Protein AF-0000000080645629 (afdb_homodimer)

Organism: NCBI:txid888439

pLDDT: mean 95.26, std 5.37, range [43.0, 98.81]

Foldseek 3Di:
DAKEWEWEQELFWIWTWIADLVVRDTDTDDIDTAPQVVADVSRLVVNVVRSVVRVVVHPHQAYFYEYAAQAPQVQRAHCGHDSSRPHRHGDRNQVSVCVVPVHRYTYAYLQQLLVLLCCCPNPNVPWQWEWEWEAEQFIWIWIHGRSDTDLDPRNDPTNLQADAFPVFAQPADPVRDGRGLRLQQHFVNLQNSCVVPPDPVDDGDDTSVVLLVVVVVPPPSSVVSLLVSLLRLLLSVQVVCQVPVTLAYEYHYDNVVSDDSSPVSSLVSNCVRHDDVNNPRYYHYIDCPPSRSRSSSVNVGVVVVVVVVVVVD/DAKEWEWEQELFWIWTWIADLVVRDTDTDDIDTQPQVVADVSRLVVNLVRSVVRVVVHPHQAYFYEYAAQAPQVQRAHCGHDSSRPHRHGDRNQCSVCVVPVHRYTYAYLQQLLVLLCCCPNPNVPWQWEWEWEAEQFIWIWIHGRSDTDLDPRNDPTNLQADAFPVFAQPADPVRDGRGLRLQQHFVNLQNSCVVPPDPVDDGDDTSVVLLVVVVVPPPSSVVSLLVSLLRLLLSVQVVCQVRVTLAYEYHYDNVVSDDSSPVSSLVSNCVRHDDVSNPRYYHYIDCPPSRSRSSSVNVGVVVVVVVVVVVD

Sequence (626 aa):
MTRVAAIDIGGTKIGAGLICTESGDITQIADLSTPARDGSGAVCAAAAQQLRKILEIGQAEAIGISTAGIVDTDSGAITSATDLIKNWTGTDLKNYFQNEYALPTFLLNDVHAHALGEANWGVGKNYRTILSVAVGTGMGGAFIQDGHLLQGAHFASGHIGHIVHPLADGLECSCGGFSHIETVASGSGQVSFYNKELPPALSPVSSGKEISTRAAQGEEYAQEILEETAHALGQVLGGLCNCFDPHAIILSGSVTRSGSKWLAQVKTGYSECVLPPMRNTPLLKGKLGSAAPLLGASCWAASKLEENYEQGNMTRVAAIDIGGTKIGAGLICTESGDITQIADLSTPARDGSGAVCAAAAQQLRKILEIGQAEAIGISTAGIVDTDSGAITSATDLIKNWTGTDLKNYFQNEYALPTFLLNDVHAHALGEANWGVGKNYRTILSVAVGTGMGGAFIQDGHLLQGAHFASGHIGHIVHPLADGLECSCGGFSHIETVASGSGQVSFYNKELPPALSPVSSGKEISTRAAQGEEYAQEILEETAHALGQVLGGLCNCFDPHAIILSGSVTRSGSKWLAQVKTGYSECVLPPMRNTPLLKGKLGSAAPLLGASCWAASKLEENYEQGN

Radius of gyration: 25.72 Å; Cα contacts (8 Å, |Δi|>4): 1574; chains: 2; bounding box: 70×73×52 Å

Solvent-accessible surface area (backbone atoms only — not comparable to full-atom values): 29969 Å² total; per-residue (Å²): 135,58,30,23,37,14,31,2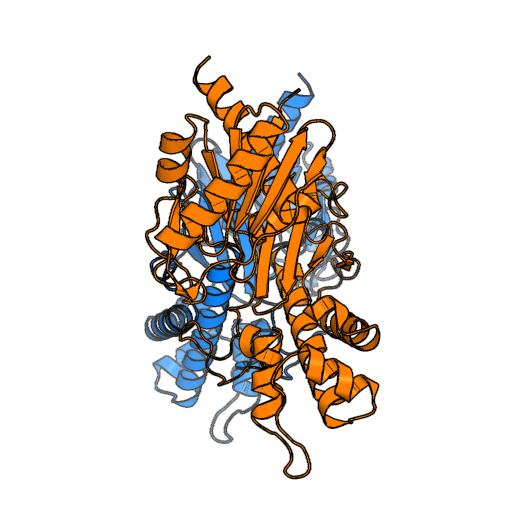7,44,45,58,59,37,32,39,35,28,38,30,35,71,84,79,66,48,69,53,69,58,82,67,40,76,33,45,19,87,70,18,42,68,48,36,51,51,54,50,49,52,48,48,50,56,40,54,70,73,43,81,55,71,29,32,6,31,8,24,72,40,36,33,39,63,85,76,25,26,24,73,38,49,64,75,62,30,28,70,37,47,67,38,50,53,27,60,54,49,24,70,73,66,72,36,60,52,39,49,37,24,32,55,49,10,27,36,46,12,27,34,68,75,33,76,34,50,88,46,54,27,34,38,27,36,37,28,24,70,49,35,37,22,25,44,32,51,72,81,37,76,54,45,41,66,72,36,47,26,11,35,59,22,42,26,54,25,51,94,19,56,84,39,72,32,96,86,73,31,55,10,20,36,26,43,32,50,8,27,52,10,36,30,51,49,52,49,70,74,52,55,87,94,58,77,79,63,92,37,44,65,51,39,43,50,39,26,74,72,62,37,64,68,40,40,48,49,45,40,52,26,24,21,50,47,12,29,50,51,10,15,49,39,25,33,51,18,39,48,30,33,34,43,32,51,65,54,72,70,56,44,70,67,32,51,52,24,20,52,50,23,19,61,53,39,29,49,78,89,56,60,78,49,46,80,40,66,59,72,49,67,86,50,13,23,30,48,10,11,28,52,53,30,53,53,50,52,53,50,53,51,59,70,73,96,134,57,28,24,39,14,31,28,43,45,58,60,38,32,41,34,27,38,30,34,72,83,79,66,48,70,53,68,56,82,66,39,76,35,44,19,88,72,18,42,67,47,35,50,52,52,51,49,52,48,49,50,56,40,53,70,74,41,82,56,71,29,32,6,30,7,24,72,41,35,33,39,62,85,76,24,26,25,72,38,50,64,77,63,31,27,70,36,47,66,38,51,53,26,59,53,49,26,71,72,67,72,35,60,50,39,50,35,24,33,55,48,9,27,37,46,12,28,36,68,75,34,76,34,49,88,45,54,26,35,39,26,37,37,28,23,70,48,37,37,22,26,43,31,51,72,84,38,75,53,44,40,67,71,37,48,27,12,35,60,22,42,26,53,25,52,93,20,58,82,38,71,31,97,87,73,33,55,10,20,36,27,44,34,52,7,27,53,9,36,29,50,50,52,50,69,75,53,55,86,94,57,78,80,64,90,36,44,66,51,39,44,50,40,26,73,72,62,37,61,68,39,41,48,48,46,39,52,26,25,22,51,45,10,29,50,52,11,14,49,38,24,32,53,18,39,50,29,34,34,43,33,50,66,55,72,68,57,44,70,68,31,51,51,25,21,51,50,22,19,62,52,38,28,48,77,90,56,60,78,46,47,80,41,66,60,72,50,68,87,51,12,22,32,47,10,11,28,52,51,29,51,54,52,53,52,51,52,51,59,68,74,96

Structure (mmCIF, N/CA/C/O backbone):
data_AF-0000000080645629-model_v1
#
loop_
_entity.id
_entity.type
_entity.pdbx_description
1 polymer 'ROK family protein (Putative glucokinase)'
#
loop_
_atom_site.group_PDB
_atom_site.id
_atom_site.type_symbol
_atom_site.label_atom_id
_atom_site.label_alt_id
_atom_site.label_comp_id
_atom_site.label_asym_id
_atom_site.label_entity_id
_atom_site.label_seq_id
_atom_site.pdbx_PDB_ins_code
_atom_site.Cartn_x
_atom_site.Cartn_y
_atom_site.Cartn_z
_atom_site.occupancy
_atom_site.B_iso_or_equiv
_atom_site.auth_seq_id
_atom_site.auth_comp_id
_atom_site.auth_asym_id
_atom_site.auth_atom_id
_atom_site.pdbx_PDB_model_num
ATOM 1 N N . MET A 1 1 ? 27.812 -16.062 -18.609 1 73.94 1 MET A N 1
ATOM 2 C CA . MET A 1 1 ? 26.359 -16.25 -18.719 1 73.94 1 MET A CA 1
ATOM 3 C C . MET A 1 1 ? 25.828 -17.109 -17.578 1 73.94 1 MET A C 1
ATOM 5 O O . MET A 1 1 ? 26.25 -18.25 -17.406 1 73.94 1 MET A O 1
ATOM 9 N N . THR A 1 2 ? 25 -16.453 -16.719 1 91 2 THR A N 1
ATOM 10 C CA . THR A 1 2 ? 24.5 -17.188 -15.562 1 91 2 THR A CA 1
ATOM 11 C C . THR A 1 2 ? 23.219 -17.938 -15.914 1 91 2 THR A C 1
ATOM 13 O O . THR A 1 2 ? 22.297 -17.375 -16.516 1 91 2 THR A O 1
ATOM 16 N N . ARG A 1 3 ? 23.281 -19.328 -15.727 1 97.19 3 ARG A N 1
ATOM 17 C CA . ARG A 1 3 ? 22.094 -20.172 -15.922 1 97.19 3 ARG A CA 1
ATOM 18 C C . ARG A 1 3 ? 21.516 -20.609 -14.586 1 97.19 3 ARG A C 1
ATOM 20 O O . ARG A 1 3 ? 22.266 -20.938 -13.656 1 97.19 3 ARG A O 1
ATOM 27 N N . VAL A 1 4 ? 20.188 -20.547 -14.523 1 98.44 4 VAL A N 1
ATOM 28 C CA . VAL A 1 4 ? 19.484 -20.922 -13.305 1 98.44 4 VAL A CA 1
ATOM 29 C C . VAL A 1 4 ? 18.453 -22.016 -13.625 1 98.44 4 VAL A C 1
ATOM 31 O O . VAL A 1 4 ? 17.719 -21.922 -14.617 1 98.44 4 VAL A O 1
ATOM 34 N N . ALA A 1 5 ? 18.531 -23.125 -12.875 1 98.62 5 ALA A N 1
ATOM 35 C CA . ALA A 1 5 ? 17.438 -24.094 -12.914 1 98.62 5 ALA A CA 1
ATOM 36 C C . ALA A 1 5 ? 16.266 -23.609 -12.055 1 98.62 5 ALA A C 1
ATOM 38 O O . ALA A 1 5 ? 16.375 -23.516 -10.836 1 98.62 5 ALA A O 1
ATOM 39 N N . ALA A 1 6 ? 15.164 -23.281 -12.719 1 98.69 6 ALA A N 1
ATOM 40 C CA . ALA A 1 6 ? 14.016 -22.719 -12.016 1 98.69 6 ALA A CA 1
ATOM 41 C C . ALA A 1 6 ? 12.875 -23.719 -11.906 1 98.69 6 ALA A C 1
ATOM 43 O O . ALA A 1 6 ? 12.617 -24.484 -12.844 1 98.69 6 ALA A O 1
ATOM 44 N N . ILE A 1 7 ? 12.219 -23.734 -10.805 1 98.5 7 ILE A N 1
ATOM 45 C CA . ILE A 1 7 ? 11.039 -24.562 -10.578 1 98.5 7 ILE A CA 1
ATOM 46 C C . ILE A 1 7 ? 9.922 -23.719 -9.969 1 98.5 7 ILE A C 1
ATOM 48 O O . ILE A 1 7 ? 10.18 -22.844 -9.141 1 98.5 7 ILE A O 1
ATOM 52 N N . ASP A 1 8 ? 8.734 -23.891 -10.414 1 98.31 8 ASP A N 1
ATOM 53 C CA . ASP A 1 8 ? 7.52 -23.281 -9.875 1 98.31 8 ASP A CA 1
ATOM 54 C C . ASP A 1 8 ? 6.605 -24.344 -9.258 1 98.31 8 ASP A C 1
ATOM 56 O O . ASP A 1 8 ? 5.977 -25.125 -9.969 1 98.31 8 ASP A O 1
ATOM 60 N N . ILE A 1 9 ? 6.504 -24.312 -7.969 1 97.56 9 ILE A N 1
ATOM 61 C CA . ILE A 1 9 ? 5.734 -25.312 -7.234 1 97.56 9 ILE A CA 1
ATOM 62 C C . ILE A 1 9 ? 4.375 -24.734 -6.844 1 97.56 9 ILE A C 1
ATOM 64 O O . ILE A 1 9 ? 4.246 -24.094 -5.801 1 97.56 9 ILE A O 1
ATOM 68 N N . GLY A 1 10 ? 3.396 -25 -7.641 1 93.12 10 GLY A N 1
ATOM 69 C CA . GLY A 1 10 ? 2.027 -24.609 -7.34 1 93.12 10 GLY A CA 1
ATOM 70 C C . GLY A 1 10 ? 1.221 -25.734 -6.703 1 93.12 10 GLY A C 1
ATOM 71 O O . GLY A 1 10 ? 1.691 -26.859 -6.602 1 93.12 10 GLY A O 1
ATOM 72 N N . GLY A 1 11 ? 0.076 -25.391 -6.293 1 88.81 11 GLY A N 1
ATOM 73 C CA . GLY A 1 11 ? -0.804 -26.391 -5.699 1 88.81 11 GLY A CA 1
ATOM 74 C C . GLY A 1 11 ? -1.306 -27.406 -6.695 1 88.81 11 GLY A C 1
ATOM 75 O O . GLY A 1 11 ? -1.698 -28.516 -6.316 1 88.81 11 GLY A O 1
ATOM 76 N N . THR A 1 12 ? -1.284 -27.141 -7.965 1 86.56 12 THR A N 1
ATOM 77 C CA . THR A 1 12 ? -1.873 -28 -8.992 1 86.56 12 THR A CA 1
ATOM 78 C C . THR A 1 12 ? -0.796 -28.547 -9.922 1 86.56 12 THR A C 1
ATOM 80 O O . THR A 1 12 ? -0.846 -29.719 -10.32 1 86.56 12 THR A O 1
ATOM 83 N N . LYS A 1 13 ? 0.196 -27.766 -10.266 1 92.94 13 LYS A N 1
ATOM 84 C CA . LYS A 1 13 ? 1.235 -28.172 -11.203 1 92.94 13 LYS A CA 1
ATOM 85 C C . LYS A 1 13 ? 2.613 -27.719 -10.734 1 92.94 13 LYS A C 1
ATOM 87 O O . LYS A 1 13 ? 2.727 -26.766 -9.953 1 92.94 13 LYS A O 1
ATOM 92 N N . ILE A 1 14 ? 3.535 -28.359 -11.172 1 97.5 14 ILE A N 1
ATOM 93 C CA . ILE A 1 14 ? 4.938 -28.031 -10.969 1 97.5 14 ILE A CA 1
ATOM 94 C C . ILE A 1 14 ? 5.613 -27.781 -12.32 1 97.5 14 ILE A C 1
ATOM 96 O O . ILE A 1 14 ? 5.699 -28.688 -13.148 1 97.5 14 ILE A O 1
ATOM 100 N N . GLY A 1 15 ? 5.973 -26.531 -12.547 1 97.56 15 GLY A N 1
ATOM 101 C CA . GLY A 1 15 ? 6.711 -26.156 -13.75 1 97.56 15 GLY A CA 1
ATOM 102 C C . GLY A 1 15 ? 8.203 -26.062 -13.523 1 97.56 15 GLY A C 1
ATOM 103 O O . GLY A 1 15 ? 8.656 -25.844 -12.391 1 97.56 15 GLY A O 1
ATOM 104 N N . ALA A 1 16 ? 8.969 -26.234 -14.617 1 98.5 16 ALA A N 1
ATOM 105 C CA . ALA A 1 16 ? 10.422 -26.141 -14.508 1 98.5 16 ALA A CA 1
ATOM 106 C C . ALA A 1 16 ? 11.047 -25.672 -15.82 1 98.5 16 ALA A C 1
ATOM 108 O O . ALA A 1 16 ? 10.477 -25.875 -16.891 1 98.5 16 ALA A O 1
ATOM 109 N N . GLY A 1 17 ? 12.164 -25.047 -15.695 1 98.31 17 GLY A N 1
ATOM 110 C CA . GLY A 1 17 ? 12.898 -24.594 -16.859 1 98.31 17 GLY A CA 1
ATOM 111 C C . GLY A 1 17 ? 14.328 -24.188 -16.547 1 98.31 17 GLY A C 1
ATOM 112 O O . GLY A 1 17 ? 14.672 -23.984 -15.375 1 98.31 17 GLY A O 1
ATOM 113 N N . LEU A 1 18 ? 15.172 -24.266 -17.578 1 98.44 18 LEU A N 1
ATOM 114 C CA . LEU A 1 18 ? 16.516 -23.719 -17.531 1 98.44 18 LEU A CA 1
ATOM 115 C C . LEU A 1 18 ? 16.562 -22.312 -18.125 1 98.44 18 LEU A C 1
ATOM 117 O O . LEU A 1 18 ? 16.141 -22.109 -19.266 1 98.44 18 LEU A O 1
ATOM 121 N N . ILE A 1 19 ? 17.016 -21.359 -17.328 1 98.25 19 ILE A N 1
ATOM 122 C CA . ILE A 1 19 ? 16.906 -19.969 -17.734 1 98.25 19 ILE A CA 1
ATOM 123 C C . ILE A 1 19 ? 18.297 -19.344 -17.859 1 98.25 19 ILE A C 1
ATOM 125 O O . ILE A 1 19 ? 19.125 -19.484 -16.953 1 98.25 19 ILE A O 1
ATOM 129 N N . CYS A 1 20 ? 18.531 -18.641 -18.969 1 97.06 20 CYS A N 1
ATOM 130 C CA . CYS A 1 20 ? 19.672 -17.75 -19.078 1 97.06 20 CYS A CA 1
ATOM 131 C C . CYS A 1 20 ? 19.344 -16.375 -18.531 1 97.06 20 CYS A C 1
ATOM 133 O O . CYS A 1 20 ? 18.547 -15.641 -19.125 1 97.06 20 CYS A O 1
ATOM 135 N N . THR A 1 21 ? 19.984 -15.969 -17.469 1 94.31 21 THR A N 1
ATOM 136 C CA . THR A 1 21 ? 19.562 -14.781 -16.734 1 94.31 21 THR A CA 1
ATOM 137 C C . THR A 1 21 ? 19.938 -13.508 -17.5 1 94.31 21 THR A C 1
ATOM 139 O O . THR A 1 21 ? 19.391 -12.438 -17.219 1 94.31 21 THR A O 1
ATOM 142 N N . GLU A 1 22 ? 20.797 -13.547 -18.438 1 93.12 22 GLU A N 1
ATOM 143 C CA . GLU A 1 22 ? 21.203 -12.375 -19.219 1 93.12 22 GLU A CA 1
ATOM 144 C C . GLU A 1 22 ? 20.203 -12.078 -20.328 1 93.12 22 GLU A C 1
ATOM 146 O O . GLU A 1 22 ? 19.922 -10.914 -20.609 1 93.12 22 GLU A O 1
ATOM 151 N N . SER A 1 23 ? 19.688 -13.148 -20.922 1 94.75 23 SER A N 1
ATOM 152 C CA . SER A 1 23 ? 18.828 -12.953 -22.078 1 94.75 23 SER A CA 1
ATOM 153 C C . SER A 1 23 ? 17.359 -13.18 -21.719 1 94.75 23 SER A C 1
ATOM 155 O O . SER A 1 23 ? 16.469 -12.75 -22.438 1 94.75 23 SER A O 1
ATOM 157 N N . GLY A 1 24 ? 17.125 -13.938 -20.656 1 94.62 24 GLY A N 1
ATOM 158 C CA . GLY A 1 24 ? 15.758 -14.305 -20.281 1 94.62 24 GLY A CA 1
ATOM 159 C C . GLY A 1 24 ? 15.234 -15.5 -21.047 1 94.62 24 GLY A C 1
ATOM 160 O O . GLY A 1 24 ? 14.062 -15.852 -20.938 1 94.62 24 GLY A O 1
ATOM 161 N N . ASP A 1 25 ? 16.156 -16.141 -21.844 1 96.25 25 ASP A N 1
ATOM 162 C CA . ASP A 1 25 ? 15.758 -17.344 -22.578 1 96.25 25 ASP A CA 1
ATOM 163 C C . ASP A 1 25 ? 15.438 -18.5 -21.625 1 96.25 25 ASP A C 1
ATOM 165 O O . ASP A 1 25 ? 16.156 -18.719 -20.641 1 96.25 25 ASP A O 1
ATOM 169 N N . ILE A 1 26 ? 14.32 -19.203 -21.938 1 97 26 ILE A N 1
ATOM 170 C CA . ILE A 1 26 ? 13.859 -20.297 -21.078 1 97 26 ILE A CA 1
ATOM 171 C C . ILE A 1 26 ? 13.711 -21.578 -21.906 1 97 26 ILE A C 1
ATOM 173 O O . ILE A 1 26 ? 13.133 -21.547 -23 1 97 26 ILE A O 1
ATOM 177 N N . THR A 1 27 ? 14.359 -22.656 -21.469 1 97.06 27 THR A N 1
ATOM 178 C CA . THR A 1 27 ? 14.055 -24.016 -21.922 1 97.06 27 THR A CA 1
ATOM 179 C C . THR A 1 27 ? 13.172 -24.734 -20.906 1 97.06 27 THR A C 1
ATOM 181 O O . THR A 1 27 ? 13.641 -25.141 -19.844 1 97.06 27 THR A O 1
ATOM 184 N N . GLN A 1 28 ? 11.867 -24.844 -21.266 1 95.94 28 GLN A N 1
ATOM 185 C CA . GLN A 1 28 ? 10.891 -25.422 -20.344 1 95.94 28 GLN A CA 1
ATOM 186 C C . GLN A 1 28 ? 10.641 -26.891 -20.656 1 95.94 28 GLN A C 1
ATOM 188 O O . GLN A 1 28 ? 10.812 -27.328 -21.797 1 95.94 28 GLN A O 1
ATOM 193 N N . ILE A 1 29 ? 10.273 -27.609 -19.641 1 95.56 29 ILE A N 1
ATOM 194 C CA . ILE A 1 29 ? 9.82 -29 -19.812 1 95.56 29 ILE A CA 1
ATOM 195 C C . ILE A 1 29 ? 8.352 -29.109 -19.438 1 95.56 29 ILE A C 1
ATOM 197 O O . ILE A 1 29 ? 7.754 -28.141 -18.938 1 95.56 29 ILE A O 1
ATOM 201 N N . ALA A 1 30 ? 7.75 -30.203 -19.703 1 95.19 30 ALA A N 1
ATOM 202 C CA . ALA A 1 30 ? 6.332 -30.422 -19.438 1 95.19 30 ALA A CA 1
ATOM 203 C C . ALA A 1 30 ? 6.043 -30.328 -17.938 1 95.19 30 ALA A C 1
ATOM 205 O O . ALA A 1 30 ? 6.832 -30.812 -17.109 1 95.19 30 ALA A O 1
ATOM 206 N N . ASP A 1 31 ? 4.93 -29.734 -17.641 1 96.06 31 ASP A N 1
ATOM 207 C CA . ASP A 1 31 ? 4.512 -29.609 -16.25 1 96.06 31 ASP A CA 1
ATOM 208 C C . ASP A 1 31 ? 4.188 -30.969 -15.648 1 96.06 31 ASP A C 1
ATOM 210 O O . ASP A 1 31 ? 3.775 -31.891 -16.359 1 96.06 31 ASP A O 1
ATOM 214 N N . LEU A 1 32 ? 4.41 -31.094 -14.438 1 97 32 LEU A N 1
ATOM 215 C CA . LEU A 1 32 ? 3.988 -32.25 -13.648 1 97 32 LEU A CA 1
ATOM 216 C C . LEU A 1 32 ? 2.828 -31.875 -12.734 1 97 32 LEU A C 1
ATOM 218 O O . LEU A 1 32 ? 2.797 -30.781 -12.172 1 97 32 LEU A O 1
ATOM 222 N N . SER A 1 33 ? 1.89 -32.812 -12.562 1 95.94 33 SER A N 1
ATOM 223 C CA . SER A 1 33 ? 0.829 -32.562 -11.586 1 95.94 33 SER A CA 1
ATOM 224 C C . SER A 1 33 ? 1.377 -32.562 -10.164 1 95.94 33 SER A C 1
ATOM 226 O O . SER A 1 33 ? 2.174 -33.438 -9.797 1 95.94 33 SER A O 1
ATOM 228 N N . THR A 1 34 ? 1.001 -31.594 -9.383 1 96.12 34 THR A N 1
ATOM 229 C CA . THR A 1 34 ? 1.452 -31.531 -7.996 1 96.12 34 THR A CA 1
ATOM 230 C C . THR A 1 34 ? 0.761 -32.594 -7.148 1 96.12 34 THR A C 1
ATOM 232 O O . THR A 1 34 ? -0.468 -32.625 -7.059 1 96.12 34 THR A O 1
ATOM 235 N N . PRO A 1 35 ? 1.491 -33.469 -6.559 1 97.19 35 PRO A N 1
ATOM 236 C CA . PRO A 1 35 ? 0.864 -34.375 -5.613 1 97.19 35 PRO A CA 1
ATOM 237 C C . PRO A 1 35 ? 0.543 -33.75 -4.27 1 97.19 35 PRO A C 1
ATOM 239 O O . PRO A 1 35 ? 1.004 -34.219 -3.227 1 97.19 35 PRO A O 1
ATOM 242 N N . ALA A 1 36 ? -0.307 -32.75 -4.258 1 94.44 36 ALA A N 1
ATOM 243 C CA . ALA A 1 36 ? -0.573 -31.875 -3.129 1 94.44 36 ALA A CA 1
ATOM 244 C C . ALA A 1 36 ? -1.181 -32.656 -1.96 1 94.44 36 ALA A C 1
ATOM 246 O O . ALA A 1 36 ? -0.868 -32.375 -0.799 1 94.44 36 ALA A O 1
ATOM 247 N N . ARG A 1 37 ? -1.977 -33.625 -2.195 1 95.19 37 ARG A N 1
ATOM 248 C CA . ARG A 1 37 ? -2.693 -34.344 -1.163 1 95.19 37 ARG A CA 1
ATOM 249 C C . ARG A 1 37 ? -1.771 -35.344 -0.452 1 95.19 37 ARG A C 1
ATOM 251 O O . ARG A 1 37 ? -2.066 -35.781 0.658 1 95.19 37 ARG A O 1
ATOM 258 N N . ASP A 1 38 ? -0.713 -35.656 -1.156 1 96.5 38 ASP A N 1
ATOM 259 C CA . ASP A 1 38 ? 0.217 -36.656 -0.6 1 96.5 38 ASP A CA 1
ATOM 260 C C . ASP A 1 38 ? 1.202 -35.969 0.36 1 96.5 38 ASP A C 1
ATOM 262 O O . ASP A 1 38 ? 1.973 -36.656 1.038 1 96.5 38 ASP A O 1
ATOM 266 N N . GLY A 1 39 ? 1.208 -34.656 0.382 1 95.38 39 GLY A N 1
ATOM 267 C CA . GLY A 1 39 ? 1.972 -33.969 1.39 1 95.38 39 GLY A CA 1
ATOM 268 C C . GLY A 1 39 ? 3.275 -33.375 0.861 1 95.38 39 GLY A C 1
ATOM 269 O O . GLY A 1 39 ? 3.621 -33.594 -0.304 1 95.38 39 GLY A O 1
ATOM 270 N N . SER A 1 40 ? 4 -32.656 1.778 1 96.38 40 SER A N 1
ATOM 271 C CA . SER A 1 40 ? 5.188 -31.906 1.411 1 96.38 40 SER A CA 1
ATOM 272 C C . SER A 1 40 ? 6.285 -32.812 0.869 1 96.38 40 SER A C 1
ATOM 274 O O . SER A 1 40 ? 6.988 -32.438 -0.074 1 96.38 40 SER A O 1
ATOM 276 N N . GLY A 1 41 ? 6.445 -33.969 1.469 1 96.88 41 GLY A N 1
ATOM 277 C CA . GLY A 1 41 ? 7.465 -34.875 0.995 1 96.88 41 GLY A CA 1
ATOM 278 C C . GLY A 1 41 ? 7.277 -35.281 -0.455 1 96.88 41 GLY A C 1
ATOM 279 O O . GLY A 1 41 ? 8.234 -35.281 -1.235 1 96.88 41 GLY A O 1
ATOM 280 N N . ALA A 1 42 ? 6.047 -35.625 -0.794 1 98.06 42 ALA A N 1
ATOM 281 C CA . ALA A 1 42 ? 5.723 -36.031 -2.158 1 98.06 42 ALA A CA 1
ATOM 282 C C . ALA A 1 42 ? 5.918 -34.875 -3.139 1 98.06 42 ALA A C 1
ATOM 284 O O . ALA A 1 42 ? 6.383 -35.094 -4.262 1 98.06 42 ALA A O 1
ATOM 285 N N . VAL A 1 43 ? 5.535 -33.75 -2.736 1 98 43 VAL A N 1
ATOM 286 C CA . VAL A 1 43 ? 5.668 -32.562 -3.588 1 98 43 VAL A CA 1
ATOM 287 C C . VAL A 1 43 ? 7.145 -32.25 -3.822 1 98 43 VAL A C 1
ATOM 289 O O . VAL A 1 43 ? 7.555 -31.969 -4.949 1 98 43 VAL A O 1
ATOM 292 N N . CYS A 1 44 ? 7.977 -32.375 -2.773 1 97.75 44 CYS A N 1
ATOM 293 C CA . CYS A 1 44 ? 9.414 -32.125 -2.898 1 97.75 44 CYS A CA 1
ATOM 294 C C . CYS A 1 44 ? 10.039 -33.156 -3.85 1 97.75 44 CYS A C 1
ATOM 296 O O . CYS A 1 44 ? 10.875 -32.781 -4.676 1 97.75 44 CYS A O 1
ATOM 298 N N . ALA A 1 45 ? 9.609 -34.375 -3.691 1 97.88 45 ALA A N 1
ATOM 299 C CA . ALA A 1 45 ? 10.141 -35.406 -4.555 1 97.88 45 ALA A CA 1
ATOM 300 C C . ALA A 1 45 ? 9.789 -35.156 -6.016 1 97.88 45 ALA A C 1
ATOM 302 O O . ALA A 1 45 ? 10.625 -35.344 -6.906 1 97.88 45 ALA A O 1
ATOM 303 N N . ALA A 1 46 ? 8.578 -34.75 -6.246 1 98.12 46 ALA A N 1
ATOM 304 C CA . ALA A 1 46 ? 8.133 -34.438 -7.602 1 98.12 46 ALA A CA 1
ATOM 305 C C . ALA A 1 46 ? 8.93 -33.25 -8.172 1 98.12 46 ALA A C 1
ATOM 307 O O . ALA A 1 46 ? 9.336 -33.281 -9.336 1 98.12 46 ALA A O 1
ATOM 308 N N . ALA A 1 47 ? 9.102 -32.25 -7.395 1 98.19 47 ALA A N 1
ATOM 309 C CA . ALA A 1 47 ? 9.883 -31.109 -7.805 1 98.19 47 ALA A CA 1
ATOM 310 C C . ALA A 1 47 ? 11.328 -31.5 -8.109 1 98.19 47 ALA A C 1
ATOM 312 O O . ALA A 1 47 ? 11.922 -31 -9.07 1 98.19 47 ALA A O 1
ATOM 313 N N . ALA A 1 48 ? 11.891 -32.344 -7.293 1 97.56 48 ALA A N 1
ATOM 314 C CA . ALA A 1 48 ? 13.258 -32.812 -7.5 1 97.56 48 ALA A CA 1
ATOM 315 C C . ALA A 1 48 ? 13.375 -33.562 -8.828 1 97.56 48 ALA A C 1
ATOM 317 O O . ALA A 1 48 ? 14.398 -33.469 -9.516 1 97.56 48 ALA A O 1
ATOM 318 N N . GLN A 1 49 ? 12.359 -34.312 -9.094 1 97.12 49 GLN A N 1
ATOM 319 C CA . GLN A 1 49 ? 12.336 -35 -10.375 1 97.12 49 GLN A CA 1
ATOM 320 C C . GLN A 1 49 ? 12.383 -34.031 -11.547 1 97.12 49 GLN A C 1
ATOM 322 O O . GLN A 1 49 ? 13.117 -34.25 -12.508 1 97.12 49 GLN A O 1
ATOM 327 N N . GLN A 1 50 ? 11.609 -33 -11.484 1 97.88 50 GLN A N 1
ATOM 328 C CA . GLN A 1 50 ? 11.594 -31.984 -12.523 1 97.88 50 GLN A CA 1
ATOM 329 C C . GLN A 1 50 ? 12.953 -31.297 -12.648 1 97.88 50 GLN A C 1
ATOM 331 O O . GLN A 1 50 ? 13.422 -31.031 -13.758 1 97.88 50 GLN A O 1
ATOM 336 N N . LEU A 1 51 ? 13.508 -31.031 -11.523 1 97.62 51 LEU A N 1
ATOM 337 C CA . LEU A 1 51 ? 14.812 -30.375 -11.508 1 97.62 51 LEU A CA 1
ATOM 338 C C . LEU A 1 51 ? 15.875 -31.266 -12.125 1 97.62 51 LEU A C 1
ATOM 340 O O . LEU A 1 51 ? 16.766 -30.781 -12.828 1 97.62 51 LEU A O 1
ATOM 344 N N . ARG A 1 52 ? 15.805 -32.562 -11.859 1 97.44 52 ARG A N 1
ATOM 345 C CA . ARG A 1 52 ? 16.734 -33.5 -12.445 1 97.44 52 ARG A CA 1
ATOM 346 C C . ARG A 1 52 ? 16.703 -33.438 -13.969 1 97.44 52 ARG A C 1
ATOM 348 O O . ARG A 1 52 ? 17.75 -33.438 -14.625 1 97.44 52 ARG A O 1
ATOM 355 N N . LYS A 1 53 ? 15.5 -33.406 -14.492 1 97.81 53 LYS A N 1
ATOM 356 C CA . LYS A 1 53 ? 15.328 -33.344 -15.945 1 97.81 53 LYS A CA 1
ATOM 357 C C . LYS A 1 53 ? 15.961 -32.062 -16.5 1 97.81 53 LYS A C 1
ATOM 359 O O . LYS A 1 53 ? 16.578 -32.094 -17.578 1 97.81 53 LYS A O 1
ATOM 364 N N . ILE A 1 54 ? 15.805 -30.969 -15.805 1 97.88 54 ILE A N 1
ATOM 365 C CA . ILE A 1 54 ? 16.344 -29.703 -16.234 1 97.88 54 ILE A CA 1
ATOM 366 C C . ILE A 1 54 ? 17.875 -29.766 -16.234 1 97.88 54 ILE A C 1
ATOM 368 O O . ILE A 1 54 ? 18.531 -29.266 -17.156 1 97.88 54 ILE A O 1
ATOM 372 N N . LEU A 1 55 ? 18.391 -30.375 -15.18 1 96.94 55 LEU A N 1
ATOM 373 C CA . LEU A 1 55 ? 19.844 -30.406 -15.008 1 96.94 55 LEU A CA 1
ATOM 374 C C . LEU A 1 55 ? 20.469 -31.406 -15.984 1 96.94 55 LEU A C 1
ATOM 376 O O . LEU A 1 55 ? 21.688 -31.375 -16.203 1 96.94 55 LEU A O 1
ATOM 380 N N . GLU A 1 56 ? 19.656 -32.25 -16.531 1 96.81 56 GLU A N 1
ATOM 381 C CA . GLU A 1 56 ? 20.125 -33.125 -17.625 1 96.81 56 GLU A CA 1
ATOM 382 C C . GLU A 1 56 ? 20.234 -32.344 -18.922 1 96.81 56 GLU A C 1
ATOM 384 O O . GLU A 1 56 ? 21.047 -32.688 -19.797 1 96.81 56 GLU A O 1
ATOM 389 N N . ILE A 1 57 ? 19.453 -31.344 -19.047 1 95.75 57 ILE A N 1
ATOM 390 C CA . ILE A 1 57 ? 19.438 -30.516 -20.234 1 95.75 57 ILE A CA 1
ATOM 391 C C . ILE A 1 57 ? 20.672 -29.609 -20.25 1 95.75 57 ILE A C 1
ATOM 393 O O . ILE A 1 57 ? 21.25 -29.359 -21.312 1 95.75 57 ILE A O 1
ATOM 397 N N . GLY A 1 58 ? 21.031 -29.094 -19.109 1 95.31 58 GLY A N 1
ATOM 398 C CA . GLY A 1 58 ? 22.188 -28.219 -19.031 1 95.31 58 GLY A CA 1
ATOM 399 C C . GLY A 1 58 ? 22.609 -27.938 -17.594 1 95.31 58 GLY A C 1
ATOM 400 O O . GLY A 1 58 ? 21.859 -28.219 -16.656 1 95.31 58 GLY A O 1
ATOM 401 N N . GLN A 1 59 ? 23.781 -27.328 -17.516 1 95.5 59 GLN A N 1
ATOM 402 C CA . GLN A 1 59 ? 24.328 -26.953 -16.203 1 95.5 59 GLN A CA 1
ATOM 403 C C . GLN A 1 59 ? 23.703 -25.672 -15.688 1 95.5 59 GLN A C 1
ATOM 405 O O . GLN A 1 59 ? 23.344 -24.797 -16.469 1 95.5 59 GLN A O 1
ATOM 410 N N . ALA A 1 60 ? 23.547 -25.562 -14.43 1 97.75 60 ALA A N 1
ATOM 411 C CA . ALA A 1 60 ? 23.047 -24.375 -13.758 1 97.75 60 ALA A CA 1
ATOM 412 C C . ALA A 1 60 ? 23.953 -23.953 -12.609 1 97.75 60 ALA A C 1
ATOM 414 O O . ALA A 1 60 ? 24.594 -24.797 -11.984 1 97.75 60 ALA A O 1
ATOM 415 N N . GLU A 1 61 ? 23.969 -22.672 -12.352 1 97.31 61 GLU A N 1
ATOM 416 C CA . GLU A 1 61 ? 24.797 -22.156 -11.266 1 97.31 61 GLU A CA 1
ATOM 417 C C . GLU A 1 61 ? 24 -22.062 -9.969 1 97.31 61 GLU A C 1
ATOM 419 O O . GLU A 1 61 ? 24.578 -21.969 -8.883 1 97.31 61 GLU A O 1
ATOM 424 N N . ALA A 1 62 ? 22.719 -22.094 -10.094 1 98.06 62 ALA A N 1
ATOM 425 C CA . ALA A 1 62 ? 21.844 -22 -8.938 1 98.06 62 ALA A CA 1
ATOM 426 C C . ALA A 1 62 ? 20.453 -22.578 -9.242 1 98.06 62 ALA A C 1
ATOM 428 O O . ALA A 1 62 ? 20.141 -22.844 -10.406 1 98.06 62 ALA A O 1
ATOM 429 N N . ILE A 1 63 ? 19.734 -22.812 -8.195 1 98.38 63 ILE A N 1
ATOM 430 C CA . ILE A 1 63 ? 18.344 -23.203 -8.281 1 98.38 63 ILE A CA 1
ATOM 431 C C . ILE A 1 63 ? 17.453 -22.062 -7.781 1 98.38 63 ILE A C 1
ATOM 433 O O . ILE A 1 63 ? 17.719 -21.484 -6.727 1 98.38 63 ILE A O 1
ATOM 437 N N . GLY A 1 64 ? 16.531 -21.641 -8.586 1 98.5 64 GLY A N 1
ATOM 438 C CA . GLY A 1 64 ? 15.492 -20.703 -8.18 1 98.5 64 GLY A CA 1
ATOM 439 C C . GLY A 1 64 ? 14.125 -21.359 -8.031 1 98.5 64 GLY A C 1
ATOM 440 O O . GLY A 1 64 ? 13.625 -21.969 -8.977 1 98.5 64 GLY A O 1
ATOM 441 N N . ILE A 1 65 ? 13.516 -21.203 -6.887 1 98.62 65 ILE A N 1
ATOM 442 C CA . ILE A 1 65 ? 12.25 -21.875 -6.625 1 98.62 65 ILE A CA 1
ATOM 443 C C . ILE A 1 65 ? 11.156 -20.828 -6.379 1 98.62 65 ILE A C 1
ATOM 445 O O . ILE A 1 65 ? 11.312 -19.953 -5.531 1 98.62 65 ILE A O 1
ATOM 449 N N . SER A 1 66 ? 10.141 -20.828 -7.141 1 98.44 66 SER A N 1
ATOM 450 C CA . SER A 1 66 ? 8.859 -20.188 -6.891 1 98.44 66 SER A CA 1
ATOM 451 C C . SER A 1 66 ? 7.863 -21.141 -6.25 1 98.44 66 SER A C 1
ATOM 453 O O . SER A 1 66 ? 7.695 -22.266 -6.715 1 98.44 66 SER A O 1
ATOM 455 N N . THR A 1 67 ? 7.211 -20.719 -5.207 1 97.75 67 THR A N 1
ATOM 456 C CA . THR A 1 67 ? 6.355 -21.703 -4.547 1 97.75 67 THR A CA 1
ATOM 457 C C . THR A 1 67 ? 5.195 -21 -3.832 1 97.75 67 THR A C 1
ATOM 459 O O . THR A 1 67 ? 5.293 -19.828 -3.477 1 97.75 67 THR A O 1
ATOM 462 N N . ALA A 1 68 ? 4.129 -21.766 -3.59 1 93.5 68 ALA A N 1
ATOM 463 C CA . ALA A 1 68 ? 2.998 -21.312 -2.775 1 93.5 68 ALA A CA 1
ATOM 464 C C . ALA A 1 68 ? 3.406 -21.156 -1.314 1 93.5 68 ALA A C 1
ATOM 466 O O . ALA A 1 68 ? 4.301 -21.859 -0.833 1 93.5 68 ALA A O 1
ATOM 467 N N . GLY A 1 69 ? 2.762 -20.172 -0.668 1 93.5 69 GLY A N 1
ATOM 468 C CA . GLY A 1 69 ? 3.008 -19.938 0.746 1 93.5 69 GLY A CA 1
ATOM 469 C C . GLY A 1 69 ? 3.908 -18.75 1.009 1 93.5 69 GLY A C 1
ATOM 470 O O . GLY A 1 69 ? 4.473 -18.172 0.077 1 93.5 69 GLY A O 1
ATOM 471 N N . ILE A 1 70 ? 3.992 -18.344 2.254 1 95.81 70 ILE A N 1
ATOM 472 C CA . ILE A 1 70 ? 4.941 -17.312 2.67 1 95.81 70 ILE A CA 1
ATOM 473 C C . ILE A 1 70 ? 6.324 -17.938 2.857 1 95.81 70 ILE A C 1
ATOM 475 O O . ILE A 1 70 ? 6.477 -18.922 3.58 1 95.81 70 ILE A O 1
ATOM 479 N N . VAL A 1 71 ? 7.312 -17.375 2.178 1 97.56 71 VAL A N 1
ATOM 480 C CA . VAL A 1 71 ? 8.664 -17.922 2.158 1 97.56 71 VAL A CA 1
ATOM 481 C C . VAL A 1 71 ? 9.594 -17.031 2.967 1 97.56 71 VAL A C 1
ATOM 483 O O . VAL A 1 71 ? 9.703 -15.828 2.693 1 97.56 71 VAL A O 1
ATOM 486 N N . ASP A 1 72 ? 10.18 -17.562 3.99 1 97.56 72 ASP A N 1
ATOM 487 C CA . ASP A 1 72 ? 11.336 -16.891 4.586 1 97.56 72 ASP A CA 1
ATOM 488 C C . ASP A 1 72 ? 12.555 -17 3.68 1 97.56 72 ASP A C 1
ATOM 490 O O . ASP A 1 72 ? 13.219 -18.047 3.648 1 97.56 72 ASP A O 1
ATOM 494 N N . THR A 1 73 ? 12.852 -15.961 2.963 1 96.69 73 THR A N 1
ATOM 495 C CA . THR A 1 73 ? 13.859 -16.016 1.913 1 96.69 73 THR A CA 1
ATOM 496 C C . THR A 1 73 ? 15.258 -16.125 2.514 1 96.69 73 THR A C 1
ATOM 498 O O . THR A 1 73 ? 16.219 -16.453 1.812 1 96.69 73 THR A O 1
ATOM 501 N N . ASP A 1 74 ? 15.406 -15.844 3.807 1 94.44 74 ASP A N 1
ATOM 502 C CA . ASP A 1 74 ? 16.703 -15.992 4.473 1 94.44 74 ASP A CA 1
ATOM 503 C C . ASP A 1 74 ? 16.984 -17.453 4.801 1 94.44 74 ASP A C 1
ATOM 505 O O . ASP A 1 74 ? 18.047 -17.969 4.457 1 94.44 74 ASP A O 1
ATOM 509 N N . SER A 1 75 ? 16.016 -18.141 5.367 1 94.69 75 SER A N 1
ATOM 510 C CA . SER A 1 75 ? 16.203 -19.531 5.766 1 94.69 75 SER A CA 1
ATOM 511 C C . SER A 1 75 ? 15.844 -20.484 4.637 1 94.69 75 SER A C 1
ATOM 513 O O . SER A 1 75 ? 16.328 -21.625 4.598 1 94.69 75 SER A O 1
ATOM 515 N N . GLY A 1 76 ? 14.922 -20.016 3.752 1 95.62 76 GLY A N 1
ATOM 516 C CA . GLY A 1 76 ? 14.445 -20.875 2.68 1 95.62 76 GLY A CA 1
ATOM 517 C C . GLY A 1 76 ? 13.312 -21.797 3.105 1 95.62 76 GLY A C 1
ATOM 518 O O . GLY A 1 76 ? 13.016 -22.781 2.428 1 95.62 76 GLY A O 1
ATOM 519 N N . ALA A 1 77 ? 12.672 -21.484 4.211 1 95.88 77 ALA A N 1
ATOM 520 C CA . ALA A 1 77 ? 11.578 -22.297 4.73 1 95.88 77 ALA A CA 1
ATOM 521 C C . ALA A 1 77 ? 10.227 -21.672 4.406 1 95.88 77 ALA A C 1
ATOM 523 O O . ALA A 1 77 ? 10.117 -20.453 4.277 1 95.88 77 ALA A O 1
ATOM 524 N N . ILE A 1 78 ? 9.219 -22.531 4.27 1 97.31 78 ILE A N 1
ATOM 525 C CA . ILE A 1 78 ? 7.836 -22.078 4.172 1 97.31 78 ILE A CA 1
ATOM 526 C C . ILE A 1 78 ? 7.285 -21.797 5.566 1 97.31 78 ILE A C 1
ATOM 528 O O . ILE A 1 78 ? 7.129 -22.703 6.379 1 97.31 78 ILE A O 1
ATOM 532 N N . THR A 1 79 ? 6.941 -20.531 5.828 1 95.69 79 THR A N 1
ATOM 533 C CA . THR A 1 79 ? 6.562 -20.172 7.188 1 95.69 79 THR A CA 1
ATOM 534 C C . THR A 1 79 ? 5.051 -20.25 7.367 1 95.69 79 THR A C 1
ATOM 536 O O . THR A 1 79 ? 4.562 -20.406 8.492 1 95.69 79 THR A O 1
ATOM 539 N N . SER A 1 80 ? 4.344 -20.109 6.309 1 93.44 80 SER A N 1
ATOM 540 C CA . SER A 1 80 ? 2.885 -20.188 6.32 1 93.44 80 SER A CA 1
ATOM 541 C C . SER A 1 80 ? 2.34 -20.578 4.949 1 93.44 80 SER A C 1
ATOM 543 O O . SER A 1 80 ? 2.869 -20.156 3.922 1 93.44 80 SER A O 1
ATOM 545 N N . ALA A 1 81 ? 1.375 -21.453 4.922 1 91.06 81 ALA A N 1
ATOM 546 C CA . ALA A 1 81 ? 0.715 -21.875 3.689 1 91.06 81 ALA A CA 1
ATOM 547 C C . ALA A 1 81 ? -0.696 -22.375 3.969 1 91.06 81 ALA A C 1
ATOM 549 O O . ALA A 1 81 ? -1.014 -22.766 5.098 1 91.06 81 ALA A O 1
ATOM 550 N N . THR A 1 82 ? -1.517 -22.25 2.975 1 82.62 82 THR A N 1
ATOM 551 C CA . THR A 1 82 ? -2.842 -22.844 3.074 1 82.62 82 THR A CA 1
ATOM 552 C C . THR A 1 82 ? -2.758 -24.375 2.961 1 82.62 82 THR A C 1
ATOM 554 O O . THR A 1 82 ? -1.672 -24.922 2.773 1 82.62 82 THR A O 1
ATOM 557 N N . ASP A 1 83 ? -3.932 -24.953 3.082 1 83.56 83 ASP A N 1
ATOM 558 C CA . ASP A 1 83 ? -3.965 -26.406 3.057 1 83.56 83 ASP A CA 1
ATOM 559 C C . ASP A 1 83 ? -4.027 -26.922 1.625 1 83.56 83 ASP A C 1
ATOM 561 O O . ASP A 1 83 ? -4.289 -28.109 1.401 1 83.56 83 ASP A O 1
ATOM 565 N N . LEU A 1 84 ? -3.766 -26.062 0.714 1 82.31 84 LEU A N 1
ATOM 566 C CA . LEU A 1 84 ? -3.734 -26.516 -0.675 1 82.31 84 LEU A CA 1
ATOM 567 C C . LEU A 1 84 ? -2.689 -27.609 -0.873 1 82.31 84 LEU A C 1
ATOM 569 O O . LEU A 1 84 ? -2.912 -28.547 -1.627 1 82.31 84 LEU A O 1
ATOM 573 N N . ILE A 1 85 ? -1.526 -27.422 -0.302 1 91.06 85 ILE A N 1
ATOM 574 C CA . ILE A 1 85 ? -0.515 -28.469 -0.201 1 91.06 85 ILE A CA 1
ATOM 575 C C . ILE A 1 85 ? -0.427 -28.969 1.24 1 91.06 85 ILE A C 1
ATOM 577 O O . ILE A 1 85 ? -0.076 -28.203 2.145 1 91.06 85 ILE A O 1
ATOM 581 N N . LYS A 1 86 ? -0.75 -30.203 1.414 1 94.88 86 LYS A N 1
ATOM 582 C CA . LYS A 1 86 ? -0.812 -30.781 2.752 1 94.88 86 LYS A CA 1
ATOM 583 C C . LYS A 1 86 ? 0.537 -30.672 3.459 1 94.88 86 LYS A C 1
ATOM 585 O O . LYS A 1 86 ? 1.567 -31.047 2.9 1 94.88 86 LYS A O 1
ATOM 590 N N . ASN A 1 87 ? 0.544 -30.094 4.629 1 95.25 87 ASN A N 1
ATOM 591 C CA . ASN A 1 87 ? 1.706 -30 5.504 1 95.25 87 ASN A CA 1
ATOM 592 C C . ASN A 1 87 ? 2.832 -29.203 4.855 1 95.25 87 ASN A C 1
ATOM 594 O O . ASN A 1 87 ? 4.004 -29.562 4.973 1 95.25 87 ASN A O 1
ATOM 598 N N . TRP A 1 88 ? 2.455 -28.188 4.137 1 96.12 88 TRP A N 1
ATOM 599 C CA . TRP A 1 88 ? 3.451 -27.391 3.418 1 96.12 88 TRP A CA 1
ATOM 600 C C . TRP A 1 88 ? 4.176 -26.438 4.363 1 96.12 88 TRP A C 1
ATOM 602 O O . TRP A 1 88 ? 5.375 -26.203 4.211 1 96.12 88 TRP A O 1
ATOM 612 N N . THR A 1 89 ? 3.439 -25.906 5.355 1 95.25 89 THR A N 1
ATOM 613 C CA . THR A 1 89 ? 4.035 -25.016 6.348 1 95.25 89 THR A CA 1
ATOM 614 C C . THR A 1 89 ? 5.168 -25.719 7.094 1 95.25 89 THR A C 1
ATOM 616 O O . THR A 1 89 ? 5.016 -26.875 7.52 1 95.25 89 THR A O 1
ATOM 619 N N . GLY A 1 90 ? 6.254 -25.078 7.18 1 95.69 90 GLY A N 1
ATOM 620 C CA . GLY A 1 90 ? 7.383 -25.625 7.91 1 95.69 90 GLY A CA 1
ATOM 621 C C . GLY A 1 90 ? 8.359 -26.375 7.02 1 95.69 90 GLY A C 1
ATOM 622 O O . GLY A 1 90 ? 9.469 -26.703 7.449 1 95.69 90 GLY A O 1
ATOM 623 N N . THR A 1 91 ? 8.023 -26.594 5.762 1 96.69 91 THR A N 1
ATOM 624 C CA . THR A 1 91 ? 8.898 -27.312 4.84 1 96.69 91 THR A CA 1
ATOM 625 C C . THR A 1 91 ? 10.18 -26.516 4.574 1 96.69 91 THR A C 1
ATOM 627 O O . THR A 1 91 ? 10.117 -25.328 4.25 1 96.69 91 THR A O 1
ATOM 630 N N . ASP A 1 92 ? 11.312 -27.109 4.727 1 96.88 92 ASP A N 1
ATOM 631 C CA . ASP A 1 92 ? 12.617 -26.5 4.473 1 96.88 92 ASP A CA 1
ATOM 632 C C . ASP A 1 92 ? 13.109 -26.828 3.061 1 96.88 92 ASP A C 1
ATOM 634 O O . ASP A 1 92 ? 13.984 -27.656 2.877 1 96.88 92 ASP A O 1
ATOM 638 N N . LEU A 1 93 ? 12.617 -26.094 2.115 1 97.12 93 LEU A N 1
ATOM 639 C CA . LEU A 1 93 ? 12.875 -26.375 0.707 1 97.12 93 LEU A CA 1
ATOM 640 C C . LEU A 1 93 ? 14.336 -26.125 0.356 1 97.12 93 LEU A C 1
ATOM 642 O O . LEU A 1 93 ? 14.93 -26.875 -0.424 1 97.12 93 LEU A O 1
ATOM 646 N N . LYS A 1 94 ? 14.867 -25.062 0.888 1 97.56 94 LYS A N 1
ATOM 647 C CA . LYS A 1 94 ? 16.25 -24.719 0.559 1 97.56 94 LYS A CA 1
ATOM 648 C C . LYS A 1 94 ? 17.203 -25.859 0.899 1 97.56 94 LYS A C 1
ATOM 650 O O . LYS A 1 94 ? 17.969 -26.312 0.046 1 97.56 94 LYS A O 1
ATOM 655 N N . ASN A 1 95 ? 17.125 -26.297 2.121 1 96.38 95 ASN A N 1
ATOM 656 C CA . ASN A 1 95 ? 18.016 -27.375 2.545 1 96.38 95 ASN A CA 1
ATOM 657 C C . ASN A 1 95 ? 17.766 -28.672 1.768 1 96.38 95 ASN A C 1
ATOM 659 O O . ASN A 1 95 ? 18.688 -29.406 1.442 1 96.38 95 ASN A O 1
ATOM 663 N N . TYR A 1 96 ? 16.516 -28.969 1.478 1 97 96 TYR A N 1
ATOM 664 C CA . TYR A 1 96 ? 16.172 -30.156 0.722 1 97 96 TYR A CA 1
ATOM 665 C C . TYR A 1 96 ? 16.875 -30.188 -0.626 1 97 96 TYR A C 1
ATOM 667 O O . TYR A 1 96 ? 17.562 -31.156 -0.962 1 97 96 TYR A O 1
ATOM 675 N N . PHE A 1 97 ? 16.812 -29.125 -1.342 1 97.31 97 PHE A N 1
ATOM 676 C CA . PHE A 1 97 ? 17.328 -29.094 -2.703 1 97.31 97 PHE A CA 1
ATOM 677 C C . PHE A 1 97 ? 18.844 -28.875 -2.699 1 97.31 97 PHE A C 1
ATOM 679 O O . PHE A 1 97 ? 19.547 -29.406 -3.562 1 97.31 97 PHE A O 1
ATOM 686 N N . GLN A 1 98 ? 19.312 -28.062 -1.763 1 95.62 98 GLN A N 1
ATOM 687 C CA . GLN A 1 98 ? 20.766 -27.875 -1.661 1 95.62 98 GLN A CA 1
ATOM 688 C C . GLN A 1 98 ? 21.469 -29.203 -1.358 1 95.62 98 GLN A C 1
ATOM 690 O O . GLN A 1 98 ? 22.547 -29.469 -1.883 1 95.62 98 GLN A O 1
ATOM 695 N N . ASN A 1 99 ? 20.875 -29.938 -0.473 1 94.31 99 ASN 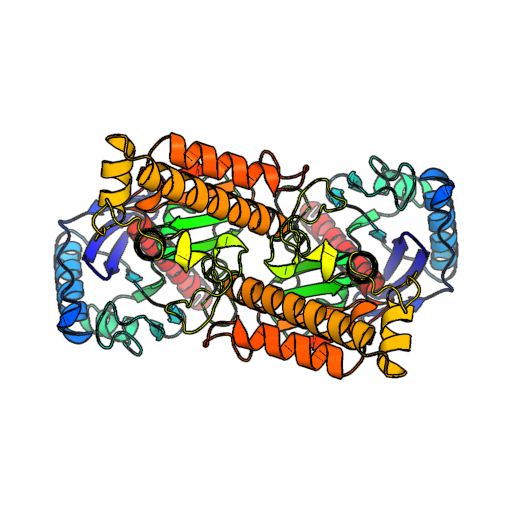A N 1
ATOM 696 C CA . ASN A 1 99 ? 21.453 -31.25 -0.14 1 94.31 99 ASN A CA 1
ATOM 697 C C . ASN A 1 99 ? 21.406 -32.188 -1.325 1 94.31 99 ASN A C 1
ATOM 699 O O . ASN A 1 99 ? 22.328 -33 -1.534 1 94.31 99 ASN A O 1
ATOM 703 N N . GLU A 1 100 ? 20.375 -32.125 -2.047 1 94.31 100 GLU A N 1
ATOM 704 C CA . GLU A 1 100 ? 20.156 -33.062 -3.152 1 94.31 100 GLU A CA 1
ATOM 705 C C . GLU A 1 100 ? 21.062 -32.719 -4.336 1 94.31 100 GLU A C 1
ATOM 707 O O . GLU A 1 100 ? 21.578 -33.625 -5.004 1 94.31 100 GLU A O 1
ATOM 712 N N . TYR A 1 101 ? 21.297 -31.438 -4.625 1 95.94 101 TYR A N 1
ATOM 713 C CA . TYR A 1 101 ? 21.953 -31.078 -5.883 1 95.94 101 TYR A CA 1
ATOM 714 C C . TYR A 1 101 ? 23.234 -30.312 -5.641 1 95.94 101 TYR A C 1
ATOM 716 O O . TYR A 1 101 ? 24 -30.062 -6.574 1 95.94 101 TYR A O 1
ATOM 724 N N . ALA A 1 102 ? 23.516 -29.875 -4.434 1 95.69 102 ALA A N 1
ATOM 725 C CA . ALA A 1 102 ? 24.719 -29.156 -4.051 1 95.69 102 ALA A CA 1
ATOM 726 C C . ALA A 1 102 ? 24.859 -27.859 -4.852 1 95.69 102 ALA A C 1
ATOM 728 O O . ALA A 1 102 ? 25.938 -27.531 -5.336 1 95.69 102 ALA A O 1
ATOM 729 N N . LEU A 1 103 ? 23.781 -27.219 -5.117 1 96.88 103 LEU A N 1
ATOM 730 C CA . LEU A 1 103 ? 23.734 -25.906 -5.758 1 96.88 103 LEU A CA 1
ATOM 731 C C . LEU A 1 103 ? 23.109 -24.875 -4.828 1 96.88 103 LEU A C 1
ATOM 733 O O . LEU A 1 103 ? 22.172 -25.188 -4.082 1 96.88 103 LEU A O 1
ATOM 737 N N . PRO A 1 104 ? 23.672 -23.641 -4.879 1 96.88 104 PRO A N 1
ATOM 738 C CA . PRO A 1 104 ? 22.938 -22.594 -4.152 1 96.88 104 PRO A CA 1
ATOM 739 C C . PRO A 1 104 ? 21.469 -22.516 -4.527 1 96.88 104 PRO A C 1
ATOM 741 O O . PRO A 1 104 ? 21.125 -22.562 -5.711 1 96.88 104 PRO A O 1
ATOM 744 N N . THR A 1 105 ? 20.625 -22.516 -3.527 1 98.06 105 THR A N 1
ATOM 745 C CA . THR A 1 105 ? 19.188 -22.578 -3.754 1 98.06 105 THR A CA 1
ATOM 746 C C . THR A 1 105 ? 18.484 -21.391 -3.104 1 98.06 105 THR A C 1
ATOM 748 O O . THR A 1 105 ? 18.703 -21.094 -1.927 1 98.06 105 THR A O 1
ATOM 751 N N . PHE A 1 106 ? 17.672 -20.688 -3.877 1 98.06 106 PHE A N 1
ATOM 752 C CA . PHE A 1 106 ? 16.953 -19.516 -3.408 1 98.06 106 PHE A CA 1
ATOM 753 C C . PHE A 1 106 ? 15.461 -19.625 -3.732 1 98.06 106 PHE A C 1
ATOM 755 O O . PHE A 1 106 ? 15.086 -20.188 -4.766 1 98.06 106 PHE A O 1
ATOM 762 N N . LEU A 1 107 ? 14.633 -19.141 -2.838 1 98 107 LEU A N 1
ATOM 763 C CA . LEU A 1 107 ? 13.188 -19.312 -2.951 1 98 107 LEU A CA 1
ATOM 764 C C . LEU A 1 107 ? 12.469 -17.984 -2.891 1 98 107 LEU A C 1
ATOM 766 O O . LEU A 1 107 ? 12.922 -17.047 -2.219 1 98 107 LEU A O 1
ATOM 770 N N . LEU A 1 108 ? 11.344 -18 -3.523 1 97.75 108 LEU A N 1
ATOM 771 C CA . LEU A 1 108 ? 10.391 -16.891 -3.449 1 97.75 108 LEU A CA 1
ATOM 772 C C . LEU A 1 108 ? 8.961 -17.406 -3.463 1 97.75 108 LEU A C 1
ATOM 774 O O . LEU A 1 108 ? 8.68 -18.453 -4.043 1 97.75 108 LEU A O 1
ATOM 778 N N . ASN A 1 109 ? 8.086 -16.641 -2.83 1 97.44 109 ASN A N 1
ATOM 779 C CA . ASN A 1 109 ? 6.652 -16.828 -3.031 1 97.44 109 ASN A CA 1
ATOM 780 C C . ASN A 1 109 ? 6.273 -16.734 -4.508 1 97.44 109 ASN A C 1
ATOM 782 O O . ASN A 1 109 ? 6.844 -15.93 -5.246 1 97.44 109 ASN A O 1
ATOM 786 N N . ASP A 1 110 ? 5.316 -17.531 -4.902 1 96.81 110 ASP A N 1
ATOM 787 C CA . ASP A 1 110 ? 4.969 -17.625 -6.312 1 96.81 110 ASP A CA 1
ATOM 788 C C . ASP A 1 110 ? 4.438 -16.297 -6.848 1 96.81 110 ASP A C 1
ATOM 790 O O . ASP A 1 110 ? 4.73 -15.914 -7.98 1 96.81 110 ASP A O 1
ATOM 794 N N . VAL A 1 111 ? 3.643 -15.57 -6.066 1 96.94 111 VAL A N 1
ATOM 795 C CA . VAL A 1 111 ? 3.119 -14.281 -6.512 1 96.94 111 VAL A CA 1
ATOM 796 C C . VAL A 1 111 ? 4.266 -13.281 -6.664 1 96.94 111 VAL A C 1
ATOM 798 O O . VAL A 1 111 ? 4.312 -12.523 -7.637 1 96.94 111 VAL A O 1
ATOM 801 N N . HIS A 1 112 ? 5.188 -13.297 -5.723 1 98.38 112 HIS A N 1
ATOM 802 C CA . HIS A 1 112 ? 6.383 -12.469 -5.801 1 98.38 112 HIS A CA 1
ATOM 803 C C . HIS A 1 112 ? 7.219 -12.812 -7.027 1 98.38 112 HIS A C 1
ATOM 805 O O . HIS A 1 112 ? 7.684 -11.922 -7.742 1 98.38 112 HIS A O 1
ATOM 811 N N . ALA A 1 113 ? 7.387 -14.086 -7.258 1 98.31 113 ALA A N 1
ATOM 812 C CA . ALA A 1 113 ? 8.18 -14.523 -8.406 1 98.31 113 ALA A CA 1
ATOM 813 C C . ALA A 1 113 ? 7.516 -14.117 -9.719 1 98.31 113 ALA A C 1
ATOM 815 O O . ALA A 1 113 ? 8.188 -13.656 -10.641 1 98.31 113 ALA A O 1
ATOM 816 N N . HIS A 1 114 ? 6.242 -14.336 -9.758 1 97.69 114 HIS A N 1
ATOM 817 C CA . HIS A 1 114 ? 5.496 -13.922 -10.945 1 97.69 114 HIS A CA 1
ATOM 818 C C . HIS A 1 114 ? 5.695 -12.438 -11.227 1 97.69 114 HIS A C 1
ATOM 820 O O . HIS A 1 114 ? 5.965 -12.055 -12.367 1 97.69 114 HIS A O 1
ATOM 826 N N . ALA A 1 115 ? 5.574 -11.633 -10.219 1 98.25 115 ALA A N 1
ATOM 827 C CA . ALA A 1 115 ? 5.73 -10.18 -10.352 1 98.25 115 ALA A CA 1
ATOM 828 C C . ALA A 1 115 ? 7.133 -9.82 -10.828 1 98.25 115 ALA A C 1
ATOM 830 O O . ALA A 1 115 ? 7.293 -8.984 -11.719 1 98.25 115 ALA A O 1
ATOM 831 N N . LEU A 1 116 ? 8.117 -10.438 -10.242 1 97.75 116 LEU A N 1
ATOM 832 C CA . LEU A 1 116 ? 9.5 -10.172 -10.625 1 97.75 116 LEU A CA 1
ATOM 833 C C . LEU A 1 116 ? 9.734 -10.539 -12.094 1 97.75 116 LEU A C 1
ATOM 835 O O . LEU A 1 116 ? 10.453 -9.828 -12.805 1 97.75 116 LEU A O 1
ATOM 839 N N . GLY A 1 117 ? 9.148 -11.672 -12.508 1 97.62 117 GLY A N 1
ATOM 840 C CA . GLY A 1 117 ? 9.234 -12.055 -13.906 1 97.62 117 GLY A CA 1
ATOM 841 C C . GLY A 1 117 ? 8.688 -11 -14.852 1 97.62 117 GLY A C 1
ATOM 842 O O . GLY A 1 117 ? 9.375 -10.578 -15.789 1 97.62 117 GLY A O 1
ATOM 843 N N . GLU A 1 118 ? 7.477 -10.547 -14.602 1 98 118 GLU A N 1
ATOM 844 C CA . GLU A 1 118 ? 6.836 -9.547 -15.445 1 98 118 GLU A CA 1
ATOM 845 C C . GLU A 1 118 ? 7.598 -8.227 -15.406 1 98 118 GLU A C 1
ATOM 847 O O . GLU A 1 118 ? 7.68 -7.52 -16.406 1 98 118 GLU A O 1
ATOM 852 N N . ALA A 1 119 ? 8.148 -7.883 -14.25 1 97.31 119 ALA A N 1
ATOM 853 C CA . ALA A 1 119 ? 8.844 -6.609 -14.062 1 97.31 119 ALA A CA 1
ATOM 854 C C . ALA A 1 119 ? 10.156 -6.578 -14.844 1 97.31 119 ALA A C 1
ATOM 856 O O . ALA A 1 119 ? 10.555 -5.527 -15.352 1 97.31 119 ALA A O 1
ATOM 857 N N . ASN A 1 120 ? 10.789 -7.684 -14.938 1 96 120 ASN A N 1
ATOM 858 C CA . ASN A 1 120 ? 12.125 -7.695 -15.523 1 96 120 ASN A CA 1
ATOM 859 C C . ASN A 1 120 ? 12.102 -8.148 -16.984 1 96 120 ASN A C 1
ATOM 861 O O . ASN A 1 120 ? 12.953 -7.742 -17.781 1 96 120 ASN A O 1
ATOM 865 N N . TRP A 1 121 ? 11.125 -9 -17.344 1 96.44 121 TRP A N 1
ATOM 866 C CA . TRP A 1 121 ? 11.172 -9.586 -18.672 1 96.44 121 TRP A CA 1
ATOM 867 C C . TRP A 1 121 ? 9.828 -9.445 -19.391 1 96.44 121 TRP A C 1
ATOM 869 O O . TRP A 1 121 ? 9.719 -9.75 -20.578 1 96.44 121 TRP A O 1
ATOM 879 N N . GLY A 1 122 ? 8.82 -9.078 -18.672 1 97.25 122 GLY A N 1
ATOM 880 C CA . GLY A 1 122 ? 7.488 -8.984 -19.25 1 97.25 122 GLY A CA 1
ATOM 881 C C . GLY A 1 122 ? 7.051 -7.555 -19.5 1 97.25 122 GLY A C 1
ATOM 882 O O . GLY A 1 122 ? 7.848 -6.727 -19.938 1 97.25 122 GLY A O 1
ATOM 883 N N . VAL A 1 123 ? 5.816 -7.258 -19.266 1 97.81 123 VAL A N 1
ATOM 884 C CA . VAL A 1 123 ? 5.18 -6 -19.641 1 97.81 123 VAL A CA 1
ATOM 885 C C . VAL A 1 123 ? 5.633 -4.887 -18.688 1 97.81 123 VAL A C 1
ATOM 887 O O . VAL A 1 123 ? 5.477 -3.703 -19 1 97.81 123 VAL A O 1
ATOM 890 N N . GLY A 1 124 ? 6.203 -5.223 -17.562 1 97.38 124 GLY A N 1
ATOM 891 C CA . GLY A 1 124 ? 6.598 -4.242 -16.562 1 97.38 124 GLY A CA 1
ATOM 892 C C . GLY A 1 124 ? 8.008 -3.723 -16.75 1 97.38 124 GLY A C 1
ATOM 893 O O . GLY A 1 124 ? 8.477 -2.885 -15.984 1 97.38 124 GLY A O 1
ATOM 894 N N . LYS A 1 125 ? 8.742 -4.188 -17.75 1 95.5 125 LYS A N 1
ATOM 895 C CA . LYS A 1 125 ? 10.18 -3.973 -17.875 1 95.5 125 LYS A CA 1
ATOM 896 C C . LYS A 1 125 ? 10.508 -2.492 -18.047 1 95.5 125 LYS A C 1
ATOM 898 O O . LYS A 1 125 ? 11.609 -2.051 -17.734 1 95.5 125 LYS A O 1
ATOM 903 N N . ASN A 1 126 ? 9.586 -1.632 -18.438 1 96.44 126 ASN A N 1
ATOM 904 C CA . ASN A 1 126 ? 9.875 -0.227 -18.703 1 96.44 126 ASN A CA 1
ATOM 905 C C . ASN A 1 126 ? 9.328 0.679 -17.609 1 96.44 126 ASN A C 1
ATOM 907 O O . ASN A 1 126 ? 9.273 1.898 -17.766 1 96.44 126 ASN A O 1
ATOM 911 N N . TYR A 1 127 ? 8.93 0.121 -16.516 1 97.81 127 TYR A N 1
ATOM 912 C CA . TYR A 1 127 ? 8.359 0.897 -15.414 1 97.81 127 TYR A CA 1
ATOM 913 C C . TYR A 1 127 ? 9.203 0.756 -14.148 1 97.81 127 TYR A C 1
ATOM 915 O O . TYR A 1 127 ? 9.664 -0.34 -13.828 1 97.81 127 TYR A O 1
ATOM 923 N N . ARG A 1 128 ? 9.422 1.862 -13.422 1 96.88 128 ARG A N 1
ATOM 924 C CA . ARG A 1 128 ? 10.273 1.895 -12.234 1 96.88 128 ARG A CA 1
ATOM 925 C C . ARG A 1 128 ? 9.562 1.279 -11.031 1 96.88 128 ARG A C 1
ATOM 927 O O . ARG A 1 128 ? 10.18 0.566 -10.242 1 96.88 128 ARG A O 1
ATOM 934 N N . THR A 1 129 ? 8.297 1.598 -10.812 1 97.81 129 THR A N 1
ATOM 935 C CA . THR A 1 129 ? 7.512 1.043 -9.719 1 97.81 129 THR A CA 1
ATOM 936 C C . THR A 1 129 ? 6.258 0.352 -10.25 1 97.81 129 THR A C 1
ATOM 938 O O . THR A 1 129 ? 5.562 0.894 -11.109 1 97.81 129 THR A O 1
ATOM 941 N N . ILE A 1 130 ? 6.047 -0.864 -9.727 1 98.38 130 ILE A N 1
ATOM 942 C CA . ILE A 1 130 ? 4.969 -1.702 -10.234 1 98.38 130 ILE A CA 1
ATOM 943 C C . ILE A 1 130 ? 4.172 -2.279 -9.07 1 98.38 130 ILE A C 1
ATOM 945 O O . ILE A 1 130 ? 4.746 -2.705 -8.062 1 98.38 130 ILE A O 1
ATOM 949 N N . LEU A 1 131 ? 2.871 -2.184 -9.148 1 98.81 131 LEU A N 1
ATOM 950 C CA . LEU A 1 131 ? 1.974 -3.053 -8.398 1 98.81 131 LEU A CA 1
ATOM 951 C C . LEU A 1 131 ? 1.488 -4.215 -9.258 1 98.81 131 LEU A C 1
ATOM 953 O O . LEU A 1 131 ? 0.748 -4.008 -10.227 1 98.81 131 LEU A O 1
ATOM 957 N N . SER A 1 132 ? 1.962 -5.406 -8.961 1 98.62 132 SER A N 1
ATOM 958 C CA . SER A 1 132 ? 1.502 -6.609 -9.648 1 98.62 132 SER A CA 1
ATOM 959 C C . SER A 1 132 ? 0.399 -7.309 -8.859 1 98.62 132 SER A C 1
ATOM 961 O O . SER A 1 132 ? 0.536 -7.531 -7.656 1 98.62 132 SER A O 1
ATOM 963 N N . VAL A 1 133 ? -0.68 -7.598 -9.508 1 98.38 133 VAL A N 1
ATOM 964 C CA . VAL A 1 133 ? -1.837 -8.234 -8.891 1 98.38 133 VAL A CA 1
ATOM 965 C C . VAL A 1 133 ? -2.166 -9.531 -9.625 1 98.38 133 VAL A C 1
ATOM 967 O O . VAL A 1 133 ? -2.344 -9.539 -10.844 1 98.38 133 VAL A O 1
ATOM 970 N N . ALA A 1 134 ? -2.176 -10.578 -8.898 1 96.25 134 ALA A N 1
ATOM 971 C CA . ALA A 1 134 ? -2.562 -11.883 -9.422 1 96.25 134 ALA A CA 1
ATOM 972 C C . ALA A 1 134 ? -3.912 -12.328 -8.867 1 96.25 134 ALA A C 1
ATOM 974 O O . ALA A 1 134 ? -4.07 -12.469 -7.652 1 96.25 134 ALA A O 1
ATOM 975 N N . VAL A 1 135 ? -4.867 -12.531 -9.789 1 95.25 135 VAL A N 1
ATOM 976 C CA . VAL A 1 135 ? -6.211 -12.93 -9.383 1 95.25 135 VAL A CA 1
ATOM 977 C C . VAL A 1 135 ? -6.543 -14.297 -9.977 1 95.25 135 VAL A C 1
ATOM 979 O O . VAL A 1 135 ? -6.766 -14.422 -11.188 1 95.25 135 VAL A O 1
ATOM 982 N N . GLY A 1 136 ? -6.531 -15.289 -9.266 1 91.19 136 GLY A N 1
ATOM 983 C CA . GLY A 1 136 ? -6.918 -16.656 -9.578 1 91.19 136 GLY A CA 1
ATOM 984 C C . GLY A 1 136 ? -7.781 -17.281 -8.508 1 91.19 136 GLY A C 1
ATOM 985 O O . GLY A 1 136 ? -8.789 -16.719 -8.094 1 91.19 136 GLY A O 1
ATOM 986 N N . THR A 1 137 ? -7.289 -18.453 -8.039 1 86.25 137 THR A N 1
ATOM 987 C CA . THR A 1 137 ? -8.008 -19.062 -6.918 1 86.25 137 THR A CA 1
ATOM 988 C C . THR A 1 137 ? -8.078 -18.094 -5.738 1 86.25 137 THR A C 1
ATOM 990 O O . THR A 1 137 ? -9.117 -17.969 -5.094 1 86.25 137 THR A O 1
ATOM 993 N N . GLY A 1 138 ? -7.047 -17.422 -5.461 1 91.06 138 GLY A N 1
ATOM 994 C CA . GLY A 1 138 ? -6.957 -16.328 -4.508 1 91.06 138 GLY A CA 1
ATOM 995 C C . GLY A 1 138 ? -6.543 -15.016 -5.141 1 91.06 138 GLY A C 1
ATOM 996 O O . GLY A 1 138 ? -6.668 -14.844 -6.355 1 91.06 138 GLY A O 1
ATOM 997 N N . MET A 1 139 ? -6.277 -14.102 -4.355 1 94.5 139 MET A N 1
ATOM 998 C CA . MET A 1 139 ? -5.836 -12.789 -4.816 1 94.5 139 MET A CA 1
ATOM 999 C C . MET A 1 139 ? -4.574 -12.352 -4.078 1 94.5 139 MET A C 1
ATOM 1001 O O . MET A 1 139 ? -4.578 -12.219 -2.854 1 94.5 139 MET A O 1
ATOM 1005 N N . GLY A 1 140 ? -3.451 -12.203 -4.77 1 96.62 140 GLY A N 1
ATOM 1006 C CA . GLY A 1 140 ? -2.182 -11.75 -4.227 1 96.62 140 GLY A CA 1
ATOM 1007 C C . GLY A 1 140 ? -1.565 -10.609 -5.012 1 96.62 140 GLY A C 1
ATOM 1008 O O . GLY A 1 140 ? -2.043 -10.273 -6.098 1 96.62 140 GLY A O 1
ATOM 1009 N N . GLY A 1 141 ? -0.626 -10.047 -4.445 1 97.88 141 GLY A N 1
ATOM 1010 C CA . GLY A 1 141 ? 0.063 -8.953 -5.113 1 97.88 141 GLY A CA 1
ATOM 1011 C C . GLY A 1 141 ? 1.528 -8.852 -4.734 1 97.88 14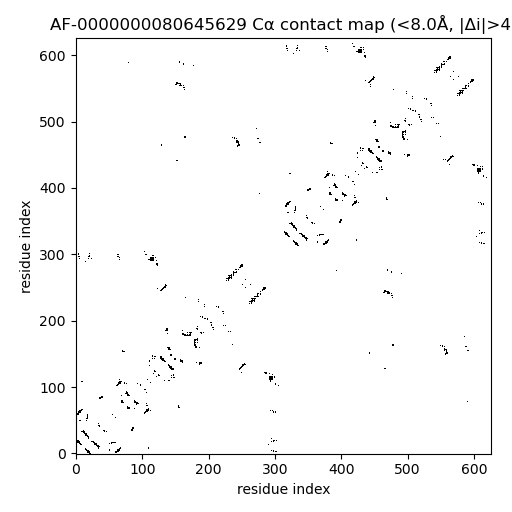1 GLY A C 1
ATOM 1012 O O . GLY A 1 141 ? 2.031 -9.664 -3.953 1 97.88 141 GLY A O 1
ATOM 1013 N N . ALA A 1 142 ? 2.184 -7.961 -5.375 1 98.62 142 ALA A N 1
ATOM 1014 C CA . ALA A 1 142 ? 3.588 -7.648 -5.117 1 98.62 142 ALA A CA 1
ATOM 1015 C C . ALA A 1 142 ? 3.918 -6.219 -5.539 1 98.62 142 ALA A C 1
ATOM 1017 O O . ALA A 1 142 ? 3.355 -5.707 -6.508 1 98.62 142 ALA A O 1
ATOM 1018 N N . PHE A 1 143 ? 4.762 -5.66 -4.773 1 97.75 143 PHE A N 1
ATOM 1019 C CA . PHE A 1 143 ? 5.273 -4.332 -5.078 1 97.75 143 PHE A CA 1
ATOM 1020 C C . PHE A 1 143 ? 6.73 -4.398 -5.531 1 97.75 143 PHE A C 1
ATOM 1022 O O . PHE A 1 143 ? 7.566 -5 -4.855 1 97.75 143 PHE A O 1
ATOM 1029 N N . ILE A 1 144 ? 6.988 -3.82 -6.684 1 97.12 144 ILE A N 1
ATOM 1030 C CA . ILE A 1 144 ? 8.336 -3.801 -7.242 1 97.12 144 ILE A CA 1
ATOM 1031 C C . ILE A 1 144 ? 8.805 -2.355 -7.406 1 97.12 144 ILE A C 1
ATOM 1033 O O . ILE A 1 144 ? 8.047 -1.503 -7.883 1 97.12 144 ILE A O 1
ATOM 1037 N N . GLN A 1 145 ? 9.961 -2.02 -6.953 1 94.56 145 GLN A N 1
ATOM 1038 C CA . GLN A 1 145 ? 10.617 -0.736 -7.172 1 94.56 145 GLN A CA 1
ATOM 1039 C C . GLN A 1 145 ? 12 -0.924 -7.797 1 94.56 145 GLN A C 1
ATOM 1041 O O . GLN A 1 145 ? 12.875 -1.562 -7.203 1 94.56 145 GLN A O 1
ATOM 1046 N N . ASP A 1 146 ? 12.219 -0.408 -8.953 1 92.44 146 ASP A N 1
ATOM 1047 C CA . ASP A 1 146 ? 13.477 -0.467 -9.68 1 92.44 146 ASP A CA 1
ATOM 1048 C C . ASP A 1 146 ? 13.977 -1.906 -9.805 1 92.44 146 ASP A C 1
ATOM 1050 O O . ASP A 1 146 ? 15.141 -2.193 -9.539 1 92.44 146 ASP A O 1
ATOM 1054 N N . GLY A 1 147 ? 13.023 -2.768 -10.094 1 90.75 147 GLY A N 1
ATOM 1055 C CA . GLY A 1 147 ? 13.352 -4.16 -10.352 1 90.75 147 GLY A CA 1
ATOM 1056 C C . GLY A 1 147 ? 13.539 -4.973 -9.086 1 90.75 147 GLY A C 1
ATOM 1057 O O . GLY A 1 147 ? 13.852 -6.164 -9.148 1 90.75 147 GLY A O 1
ATOM 1058 N N . HIS A 1 148 ? 13.328 -4.359 -7.953 1 91.94 148 HIS A N 1
ATOM 1059 C CA . HIS A 1 148 ? 13.5 -5.059 -6.684 1 91.94 148 HIS A CA 1
ATOM 1060 C C . HIS A 1 148 ? 12.156 -5.277 -5.992 1 91.94 148 HIS A C 1
ATOM 1062 O O . HIS A 1 148 ? 11.297 -4.395 -5.996 1 91.94 148 HIS A O 1
ATOM 1068 N N . LEU A 1 149 ? 12.094 -6.414 -5.414 1 95.75 149 LEU A N 1
ATOM 1069 C CA . LEU A 1 149 ? 10.875 -6.828 -4.73 1 95.75 149 LEU A CA 1
ATOM 1070 C C . LEU A 1 149 ? 10.812 -6.234 -3.326 1 95.75 149 LEU A C 1
ATOM 1072 O O . LEU A 1 149 ? 11.812 -6.234 -2.604 1 95.75 149 LEU A O 1
ATOM 1076 N N . LEU A 1 150 ? 9.648 -5.68 -2.967 1 94.81 150 LEU A N 1
ATOM 1077 C CA . LEU A 1 150 ? 9.383 -5.34 -1.573 1 94.81 150 LEU A CA 1
ATOM 1078 C C . LEU A 1 150 ? 8.867 -6.555 -0.805 1 94.81 150 LEU A C 1
ATOM 1080 O O . LEU A 1 150 ? 7.691 -6.902 -0.896 1 94.81 150 LEU A O 1
ATOM 1084 N N . GLN A 1 151 ? 9.68 -7.176 -0.022 1 94.88 151 GLN A N 1
ATOM 1085 C CA . GLN A 1 151 ? 9.352 -8.438 0.631 1 94.88 151 GLN A CA 1
ATOM 1086 C C . GLN A 1 151 ? 8.531 -8.203 1.897 1 94.88 151 GLN A C 1
ATOM 1088 O O . GLN A 1 151 ? 7.633 -8.984 2.217 1 94.88 151 GLN A O 1
ATOM 1093 N N . GLY A 1 152 ? 8.859 -7.02 2.629 1 95.81 152 GLY A N 1
ATOM 1094 C CA . GLY A 1 152 ? 8.227 -6.727 3.906 1 95.81 152 GLY A CA 1
ATOM 1095 C C . GLY A 1 152 ? 8.969 -7.309 5.09 1 95.81 152 GLY A C 1
ATOM 1096 O O . GLY A 1 152 ? 9.953 -8.039 4.914 1 95.81 152 GLY A O 1
ATOM 1097 N N . ALA A 1 153 ? 8.539 -6.961 6.301 1 97.44 153 ALA A N 1
ATOM 1098 C CA . ALA A 1 153 ? 9.188 -7.324 7.559 1 97.44 153 ALA A CA 1
ATOM 1099 C C . ALA A 1 153 ? 9.102 -8.828 7.816 1 97.44 153 ALA A C 1
ATOM 1101 O O . ALA A 1 153 ? 10 -9.414 8.414 1 97.44 153 ALA A O 1
ATOM 1102 N N . HIS A 1 154 ? 8.031 -9.492 7.34 1 97.12 154 HIS A N 1
ATOM 1103 C CA . HIS A 1 154 ? 7.766 -10.891 7.625 1 97.12 154 HIS A CA 1
ATOM 1104 C C . HIS A 1 154 ? 7.707 -11.719 6.34 1 97.12 154 HIS A C 1
ATOM 1106 O O . HIS A 1 154 ? 7.129 -12.805 6.32 1 97.12 154 HIS A O 1
ATOM 1112 N N . PHE A 1 155 ? 8.203 -11.156 5.242 1 96.88 155 PHE A N 1
ATOM 1113 C CA . PHE A 1 155 ? 8.219 -11.797 3.932 1 96.88 155 PHE A CA 1
ATOM 1114 C C . PHE A 1 155 ? 6.797 -11.977 3.408 1 96.88 155 PHE A C 1
ATOM 1116 O O . PHE A 1 155 ? 6.527 -12.898 2.635 1 96.88 155 PHE A O 1
ATOM 1123 N N . ALA A 1 156 ? 5.891 -11.102 3.875 1 96.56 156 ALA A N 1
ATOM 1124 C CA . ALA A 1 156 ? 4.473 -11.344 3.617 1 96.56 156 ALA A CA 1
ATOM 1125 C C . ALA A 1 156 ? 3.828 -10.141 2.928 1 96.56 156 ALA A C 1
ATOM 1127 O O . ALA A 1 156 ? 2.604 -9.992 2.938 1 96.56 156 ALA A O 1
ATOM 1128 N N . SER A 1 157 ? 4.66 -9.273 2.346 1 97.5 157 SER A N 1
ATOM 1129 C CA . SER A 1 157 ? 4.086 -8.164 1.592 1 97.5 157 SER A CA 1
ATOM 1130 C C . SER A 1 157 ? 3.25 -8.664 0.421 1 97.5 157 SER A C 1
ATOM 1132 O O . SER A 1 157 ? 3.521 -9.734 -0.131 1 97.5 157 SER A O 1
ATOM 1134 N N . GLY A 1 158 ? 2.131 -7.934 0.124 1 97.94 158 GLY A N 1
ATOM 1135 C CA . GLY A 1 158 ? 1.417 -8.203 -1.113 1 97.94 158 GLY A CA 1
ATOM 1136 C C . GLY A 1 158 ? 0.135 -8.984 -0.904 1 97.94 158 GLY A C 1
ATOM 1137 O O . GLY A 1 158 ? -0.469 -9.469 -1.864 1 97.94 158 GLY A O 1
ATOM 1138 N N . HIS A 1 159 ? -0.295 -9.156 0.315 1 97.56 159 HIS A N 1
ATOM 1139 C CA . HIS A 1 159 ? -1.567 -9.82 0.566 1 97.56 159 HIS A CA 1
ATOM 1140 C C . HIS A 1 159 ? -2.74 -8.875 0.34 1 97.56 159 HIS A C 1
ATOM 1142 O O . HIS A 1 159 ? -3.545 -8.648 1.246 1 97.56 159 HIS A O 1
ATOM 1148 N N . ILE A 1 160 ? -2.908 -8.477 -0.909 1 98.12 160 ILE A N 1
ATOM 1149 C CA . ILE A 1 160 ? -3.814 -7.395 -1.279 1 98.12 160 ILE A CA 1
ATOM 1150 C C . ILE A 1 160 ? -5.254 -7.906 -1.28 1 98.12 160 ILE A C 1
ATOM 1152 O O . ILE A 1 160 ? -6.199 -7.113 -1.324 1 98.12 160 ILE A O 1
ATOM 1156 N N . GLY A 1 161 ? -5.473 -9.195 -1.276 1 97.88 161 GLY A N 1
ATOM 1157 C CA . GLY A 1 161 ? -6.812 -9.758 -1.188 1 97.88 161 GLY A CA 1
ATOM 1158 C C . GLY A 1 161 ? -7.418 -9.641 0.197 1 97.88 161 GLY A C 1
ATOM 1159 O O . GLY A 1 161 ? -8.617 -9.875 0.378 1 97.88 161 GLY A O 1
ATOM 1160 N N . HIS A 1 162 ? -6.625 -9.242 1.155 1 97.88 162 HIS A N 1
ATOM 1161 C CA . HIS A 1 162 ? -7.055 -9.219 2.549 1 97.88 162 HIS A CA 1
ATOM 1162 C C . HIS A 1 162 ? -7.227 -7.789 3.047 1 97.88 162 HIS A C 1
ATOM 1164 O O . HIS A 1 162 ? -6.711 -7.434 4.109 1 97.88 162 HIS A O 1
ATOM 1170 N N . ILE A 1 163 ? -7.883 -7.004 2.273 1 98 163 ILE A N 1
ATOM 1171 C CA . ILE A 1 163 ? -8.383 -5.684 2.65 1 98 163 ILE A CA 1
ATOM 1172 C C . ILE A 1 163 ? -9.906 -5.688 2.648 1 98 163 ILE A C 1
ATOM 1174 O O . ILE A 1 163 ? -10.531 -6.406 1.865 1 98 163 ILE A O 1
ATOM 1178 N N . VAL A 1 164 ? -10.516 -4.902 3.473 1 98.38 164 VAL A N 1
ATOM 1179 C CA . VAL A 1 164 ? -11.969 -4.895 3.602 1 98.38 164 VAL A CA 1
ATOM 1180 C C . VAL A 1 164 ? -12.586 -4.168 2.41 1 98.38 164 VAL A C 1
ATOM 1182 O O . VAL A 1 164 ? -11.969 -3.277 1.824 1 98.38 164 VAL A O 1
ATOM 1185 N N . HIS A 1 165 ? -13.719 -4.535 2.037 1 98.62 165 HIS A N 1
ATOM 1186 C CA . HIS A 1 165 ? -14.477 -3.938 0.941 1 98.62 165 HIS A CA 1
ATOM 1187 C C . HIS A 1 165 ? -15.977 -3.996 1.209 1 98.62 165 HIS A C 1
ATOM 1189 O O . HIS A 1 165 ? -16.469 -4.973 1.772 1 98.62 165 HIS A O 1
ATOM 1195 N N . PRO A 1 166 ? -16.75 -2.984 0.755 1 98.31 166 PRO A N 1
ATOM 1196 C CA . PRO A 1 166 ? -18.188 -2.965 1.004 1 98.31 166 PRO A CA 1
ATOM 1197 C C . PRO A 1 166 ? -18.906 -4.199 0.449 1 98.31 166 PRO A C 1
ATOM 1199 O O . PRO A 1 166 ? -19.781 -4.758 1.108 1 98.31 166 PRO A O 1
ATOM 1202 N N . LEU A 1 167 ? -18.531 -4.691 -0.725 1 98 167 LEU A N 1
ATOM 1203 C CA . LEU A 1 167 ? -19.203 -5.824 -1.353 1 98 167 LEU A CA 1
ATOM 1204 C C . LEU A 1 167 ? -18.984 -7.102 -0.547 1 98 167 LEU A C 1
ATOM 1206 O O . LEU A 1 167 ? -19.781 -8.039 -0.629 1 98 167 LEU A O 1
ATOM 1210 N N . ALA A 1 168 ? -17.938 -7.176 0.256 1 97.88 168 ALA A N 1
ATOM 1211 C CA . ALA A 1 168 ? -17.562 -8.375 1.004 1 97.88 168 ALA A CA 1
ATOM 1212 C C . ALA A 1 168 ? -18 -8.266 2.465 1 97.88 168 ALA A C 1
ATOM 1214 O O . ALA A 1 168 ? -17.656 -9.125 3.281 1 97.88 168 ALA A O 1
ATOM 1215 N N . ASP A 1 169 ? -18.703 -7.207 2.791 1 97.06 169 ASP A N 1
ATOM 1216 C CA . ASP A 1 169 ? -19.031 -6.902 4.18 1 97.06 169 ASP A CA 1
ATOM 1217 C C . ASP A 1 169 ? -19.703 -8.086 4.859 1 97.06 169 ASP A C 1
ATOM 1219 O O . ASP A 1 169 ? -20.719 -8.586 4.367 1 97.06 169 ASP A O 1
ATOM 1223 N N . GLY A 1 170 ? -19.078 -8.531 5.977 1 94.69 170 GLY A N 1
ATOM 1224 C CA . GLY A 1 170 ? -19.672 -9.578 6.793 1 94.69 170 GLY A CA 1
ATOM 1225 C C . GLY A 1 170 ? -19.312 -10.977 6.316 1 94.69 170 GLY A C 1
ATOM 1226 O O . GLY A 1 170 ? -19.578 -11.961 7.004 1 94.69 170 GLY A O 1
ATOM 1227 N N . LEU A 1 171 ? -18.734 -11.125 5.137 1 95.62 171 LEU A N 1
ATOM 1228 C CA . LEU A 1 171 ? -18.375 -12.438 4.605 1 95.62 171 LEU A CA 1
ATOM 1229 C C . LEU A 1 171 ? -17.094 -12.961 5.258 1 95.62 171 LEU A C 1
ATOM 1231 O O . LEU A 1 171 ? -16.156 -12.195 5.465 1 95.62 171 LEU A O 1
ATOM 1235 N N . GLU A 1 172 ? -17.078 -14.211 5.582 1 93.88 172 GLU A N 1
ATOM 1236 C CA . GLU A 1 172 ? -15.922 -14.852 6.191 1 93.88 172 GLU A CA 1
ATOM 1237 C C . GLU A 1 172 ? -14.859 -15.188 5.148 1 93.88 172 GLU A C 1
ATOM 1239 O O . GLU A 1 172 ? -15.188 -15.648 4.055 1 93.88 172 GLU A O 1
ATOM 1244 N N . CYS A 1 173 ? -13.711 -14.938 5.48 1 93.5 173 CYS A N 1
ATOM 1245 C CA . CYS A 1 173 ? -12.57 -15.219 4.609 1 93.5 173 CYS A CA 1
ATOM 1246 C C . CYS A 1 173 ? -11.859 -16.5 5.051 1 93.5 173 CYS A C 1
ATOM 1248 O O . CYS A 1 173 ? -11.891 -16.859 6.227 1 93.5 173 CYS A O 1
ATOM 1250 N N . SER A 1 174 ? -11.164 -17.172 4.137 1 85.06 174 SER A N 1
ATOM 1251 C CA . SER A 1 174 ? -10.453 -18.406 4.438 1 85.06 174 SER A CA 1
ATOM 1252 C C . SER A 1 174 ? -9.328 -18.172 5.441 1 85.06 174 SER A C 1
ATOM 1254 O O . SER A 1 174 ? -8.852 -19.109 6.082 1 85.06 174 SER A O 1
ATOM 1256 N N . CYS A 1 175 ? -8.906 -16.984 5.602 1 87.81 175 CYS A N 1
ATOM 1257 C CA . CYS A 1 175 ? -7.84 -16.656 6.535 1 87.81 175 CYS A CA 1
ATOM 1258 C C . CYS A 1 175 ? -8.375 -16.531 7.957 1 87.81 175 CYS A C 1
ATOM 1260 O O . CYS A 1 175 ? -7.598 -16.391 8.906 1 87.81 175 CYS A O 1
ATOM 1262 N N . GLY A 1 176 ? -9.656 -16.578 8.164 1 88.56 176 GLY A N 1
ATOM 1263 C CA . GLY A 1 176 ? -10.281 -16.438 9.469 1 88.56 176 GLY A CA 1
ATOM 1264 C C . GLY A 1 176 ? -10.828 -15.047 9.727 1 88.56 176 GLY A C 1
ATOM 1265 O O . GLY A 1 176 ? -11.555 -14.828 10.695 1 88.56 176 GLY A O 1
ATOM 1266 N N . GLY A 1 177 ? -10.484 -14.109 8.844 1 92.12 177 GLY A N 1
ATOM 1267 C CA . GLY A 1 177 ? -11.023 -12.766 8.969 1 92.12 177 GLY A CA 1
ATOM 1268 C C . GLY A 1 177 ? -12.336 -12.578 8.227 1 92.12 177 GLY A C 1
ATOM 1269 O O . GLY A 1 177 ? -12.93 -13.547 7.754 1 92.12 177 GLY A O 1
ATOM 1270 N N . PHE A 1 178 ? -12.789 -11.312 8.18 1 94.62 178 PHE A N 1
ATOM 1271 C CA . PHE A 1 178 ? -14.078 -11.008 7.57 1 94.62 178 PHE A CA 1
ATOM 1272 C C . PHE A 1 178 ? -13.953 -9.836 6.605 1 94.62 178 PHE A C 1
ATOM 1274 O O . PHE A 1 178 ? -13.047 -9.008 6.734 1 94.62 178 PHE A O 1
ATOM 1281 N N . SER A 1 179 ? -14.859 -9.766 5.598 1 97.5 179 SER A N 1
ATOM 1282 C CA . SER A 1 179 ? -15.125 -8.617 4.734 1 97.5 179 SER A CA 1
ATOM 1283 C C . SER A 1 179 ? -13.961 -8.359 3.777 1 97.5 179 SER A C 1
ATOM 1285 O O . SER A 1 179 ? -13.805 -7.25 3.27 1 97.5 179 SER A O 1
ATOM 1287 N N . HIS A 1 180 ? -13.102 -9.406 3.625 1 98.06 180 HIS A N 1
ATOM 1288 C CA . HIS A 1 180 ? -11.977 -9.266 2.711 1 98.06 180 HIS A CA 1
ATOM 1289 C C . HIS A 1 180 ? -12.43 -9.352 1.259 1 98.06 180 HIS A C 1
ATOM 1291 O O . HIS A 1 180 ? -13.266 -10.188 0.913 1 98.06 180 HIS A O 1
ATOM 1297 N N . ILE A 1 181 ? -11.812 -8.57 0.413 1 98.44 181 ILE A N 1
ATOM 1298 C CA . ILE A 1 181 ? -12.195 -8.469 -0.991 1 98.44 181 ILE A CA 1
ATOM 1299 C C . ILE A 1 181 ? -11.984 -9.82 -1.683 1 98.44 181 ILE A C 1
ATOM 1301 O O . ILE A 1 181 ? -12.711 -10.164 -2.615 1 98.44 181 ILE A O 1
ATOM 1305 N N . GLU A 1 182 ? -11.047 -10.609 -1.256 1 97.5 182 GLU A N 1
ATOM 1306 C CA . GLU A 1 182 ? -10.758 -11.906 -1.848 1 97.5 182 GLU A CA 1
ATOM 1307 C C . GLU A 1 182 ? -11.992 -12.812 -1.837 1 97.5 182 GLU A C 1
ATOM 1309 O O . GLU A 1 182 ? -12.172 -13.633 -2.734 1 97.5 182 GLU A O 1
ATOM 1314 N N . THR A 1 183 ? -12.914 -12.633 -0.902 1 97.12 183 THR A N 1
ATOM 1315 C CA . THR A 1 183 ? -14.07 -13.5 -0.724 1 97.12 183 THR A CA 1
ATOM 1316 C C . THR A 1 183 ? -15.094 -13.273 -1.828 1 97.12 183 THR A C 1
ATOM 1318 O O . THR A 1 183 ? -16.031 -14.07 -1.996 1 97.12 183 THR A O 1
ATOM 1321 N N . VAL A 1 184 ? -14.852 -12.242 -2.629 1 97.62 184 VAL A N 1
ATOM 1322 C CA . VAL A 1 184 ? -15.836 -11.984 -3.674 1 97.62 184 VAL A CA 1
ATOM 1323 C C . VAL A 1 184 ? -15.133 -11.836 -5.02 1 97.62 184 VAL A C 1
ATOM 1325 O O . VAL A 1 184 ? -15.711 -12.141 -6.066 1 97.62 184 VAL A O 1
ATOM 1328 N N . ALA A 1 185 ? -13.906 -11.375 -5 1 96.75 185 ALA A N 1
ATOM 1329 C CA . ALA A 1 185 ? -13.32 -10.945 -6.266 1 96.75 185 ALA A CA 1
ATOM 1330 C C . ALA A 1 185 ? -12.281 -11.953 -6.762 1 96.75 185 ALA A C 1
ATOM 1332 O O . ALA A 1 185 ? -11.789 -11.844 -7.883 1 96.75 185 ALA A O 1
ATOM 1333 N N . SER A 1 186 ? -11.891 -12.93 -5.949 1 95.44 186 SER A N 1
ATOM 1334 C CA . SER A 1 186 ? -11.062 -14.031 -6.422 1 95.44 186 SER A CA 1
ATOM 1335 C C . SER A 1 186 ? -11.891 -15.078 -7.152 1 95.44 186 SER A C 1
ATOM 1337 O O . SER A 1 186 ? -13.125 -14.992 -7.176 1 95.44 186 SER A O 1
ATOM 1339 N N . GLY A 1 187 ? -11.188 -16.031 -7.824 1 93.38 187 GLY A N 1
ATOM 1340 C CA . GLY A 1 187 ? -11.93 -17.109 -8.461 1 93.38 187 GLY A CA 1
ATOM 1341 C C . GLY A 1 187 ? -12.805 -17.891 -7.488 1 93.38 187 GLY A C 1
ATOM 1342 O O . GLY A 1 187 ? -14.008 -18.047 -7.719 1 93.38 187 GLY A O 1
ATOM 1343 N N . SER A 1 188 ? -12.234 -18.344 -6.379 1 92.62 188 SER A N 1
ATOM 1344 C CA . SER A 1 188 ? -13.008 -19.047 -5.363 1 92.62 188 SER A CA 1
ATOM 1345 C C . SER A 1 188 ? -14.039 -18.141 -4.707 1 92.62 188 SER A C 1
ATOM 1347 O O . SER A 1 188 ? -15.133 -18.578 -4.355 1 92.62 188 SER A O 1
ATOM 1349 N N . GLY A 1 189 ? -13.664 -16.891 -4.551 1 95.62 189 GLY A N 1
ATOM 1350 C CA . GLY A 1 189 ? -14.586 -15.922 -3.979 1 95.62 189 GLY A CA 1
ATOM 1351 C C . GLY A 1 189 ? -15.82 -15.695 -4.828 1 95.62 189 GLY A C 1
ATOM 1352 O O . GLY A 1 189 ? -16.938 -15.641 -4.305 1 95.62 189 GLY A O 1
ATOM 1353 N N . GLN A 1 190 ? -15.617 -15.617 -6.125 1 95.81 190 GLN A N 1
ATOM 1354 C CA . GLN A 1 190 ? -16.734 -15.445 -7.039 1 95.81 190 GLN A CA 1
ATOM 1355 C C . GLN A 1 190 ? -17.719 -16.609 -6.938 1 95.81 190 GLN A C 1
ATOM 1357 O O . GLN A 1 190 ? -18.938 -16.422 -6.98 1 95.81 190 GLN A O 1
ATOM 1362 N N . VAL A 1 191 ? -17.156 -17.797 -6.859 1 95.94 191 VAL A N 1
ATOM 1363 C CA . VAL A 1 191 ? -17.969 -19 -6.754 1 95.94 191 VAL A CA 1
ATOM 1364 C C . VAL A 1 191 ? -18.797 -18.953 -5.473 1 95.94 191 VAL A C 1
ATOM 1366 O O . VAL A 1 191 ? -20.016 -19.172 -5.504 1 95.94 191 VAL A O 1
ATOM 1369 N N . SER A 1 192 ? -18.156 -18.641 -4.363 1 95.62 192 SER A N 1
ATOM 1370 C CA . SER A 1 192 ? -18.844 -18.531 -3.084 1 95.62 192 SER A CA 1
ATOM 1371 C C . SER A 1 192 ? -19.906 -17.438 -3.119 1 95.62 192 SER A C 1
ATOM 1373 O O . SER A 1 192 ? -21.031 -17.625 -2.635 1 95.62 192 SER A O 1
ATOM 1375 N N . PHE A 1 193 ? -19.531 -16.344 -3.699 1 95.81 193 PHE A N 1
ATOM 1376 C CA . PHE A 1 193 ? -20.422 -15.195 -3.795 1 95.81 193 PHE A CA 1
ATOM 1377 C C . PHE A 1 193 ? -21.641 -15.523 -4.664 1 95.81 193 PHE A C 1
ATOM 1379 O O . PHE A 1 193 ? -22.766 -15.219 -4.301 1 95.81 193 PHE A O 1
ATOM 1386 N N . TYR A 1 194 ? -21.453 -16.172 -5.785 1 96.94 194 TYR A N 1
ATOM 1387 C CA . TYR A 1 194 ? -22.516 -16.625 -6.676 1 96.94 194 TYR A CA 1
ATOM 1388 C C . TYR A 1 194 ? -23.469 -17.562 -5.945 1 96.94 194 TYR A C 1
ATOM 1390 O O . TYR A 1 194 ? -24.688 -17.406 -6.043 1 96.94 194 TYR A O 1
ATOM 1398 N N . ASN A 1 195 ? -22.953 -18.469 -5.23 1 97.38 195 ASN A N 1
ATOM 1399 C CA . ASN A 1 195 ? -23.734 -19.531 -4.621 1 97.38 195 ASN A CA 1
ATOM 1400 C C . ASN A 1 195 ? -24.453 -19.062 -3.363 1 97.38 195 ASN A C 1
ATOM 1402 O O . ASN A 1 195 ? -25.422 -19.688 -2.912 1 97.38 195 ASN A O 1
ATOM 1406 N N . LYS A 1 196 ? -23.969 -18 -2.723 1 94.25 196 LYS A N 1
ATOM 1407 C CA . LYS A 1 196 ? -24.531 -17.516 -1.461 1 94.25 196 LYS A CA 1
ATOM 1408 C C . LYS A 1 196 ? -25.969 -17.062 -1.639 1 94.25 196 LYS A C 1
ATOM 1410 O O . LYS A 1 196 ? -26.844 -17.406 -0.839 1 94.25 196 LYS A O 1
ATOM 1415 N N . GLU A 1 197 ? -26.219 -16.188 -2.621 1 88.62 197 GLU A N 1
ATOM 1416 C CA . GLU A 1 197 ? -27.578 -15.695 -2.857 1 88.62 197 GLU A CA 1
ATOM 1417 C C . GLU A 1 197 ? -28.141 -16.234 -4.164 1 88.62 197 GLU A C 1
ATOM 1419 O O . GLU A 1 197 ? -28.75 -15.492 -4.941 1 88.62 197 GLU A O 1
ATOM 1424 N N . LEU A 1 198 ? -27.922 -17.516 -4.395 1 93.81 198 LEU A N 1
ATOM 1425 C CA . LEU A 1 198 ? -28.312 -18.172 -5.633 1 93.81 198 LEU A CA 1
ATOM 1426 C C . LEU A 1 198 ? -29.828 -18.188 -5.789 1 93.81 198 LEU A C 1
ATOM 1428 O O . LEU A 1 198 ? -30.547 -18.703 -4.926 1 93.81 198 LEU A O 1
ATOM 1432 N N . PRO A 1 199 ? -30.328 -17.594 -6.852 1 94.81 199 PRO A N 1
ATOM 1433 C CA . PRO A 1 199 ? -31.766 -17.688 -7.121 1 94.81 199 PRO A CA 1
ATOM 1434 C C . PRO A 1 199 ? -32.25 -19.141 -7.227 1 94.81 199 PRO A C 1
ATOM 1436 O O . PRO A 1 199 ? -31.516 -20 -7.742 1 94.81 199 PRO A O 1
ATOM 1439 N N . PRO A 1 200 ? -33.438 -19.391 -6.84 1 93.44 200 PRO A N 1
ATOM 1440 C CA . PRO A 1 200 ? -33.969 -20.75 -6.809 1 93.44 200 PRO A CA 1
ATOM 1441 C C . PRO A 1 200 ? -33.969 -21.406 -8.188 1 93.44 200 PRO A C 1
ATOM 1443 O O . PRO A 1 200 ? -33.875 -22.625 -8.297 1 93.44 200 PRO A O 1
ATOM 1446 N N . ALA A 1 201 ? -34.125 -20.688 -9.242 1 94 201 ALA A N 1
ATOM 1447 C CA . ALA A 1 201 ? -34.25 -21.234 -10.586 1 94 201 ALA A CA 1
ATOM 1448 C C . ALA A 1 201 ? -32.906 -21.656 -11.164 1 94 201 ALA A C 1
ATOM 1450 O O . ALA A 1 201 ? -32.844 -22.312 -12.211 1 94 201 ALA A O 1
ATOM 1451 N N . LEU A 1 202 ? -31.828 -21.375 -10.484 1 96.12 202 LEU A N 1
ATOM 1452 C CA . LEU A 1 202 ? -30.484 -21.609 -11.008 1 96.12 202 LEU A CA 1
ATOM 1453 C C . LEU A 1 202 ? -29.766 -22.672 -10.172 1 96.12 202 LEU A C 1
ATOM 1455 O O . LEU A 1 202 ? -30.109 -22.891 -9.016 1 96.12 202 LEU A O 1
ATOM 1459 N N . SER A 1 203 ? -28.812 -23.391 -10.773 1 96.81 203 SER A N 1
ATOM 1460 C CA . SER A 1 203 ? -27.984 -24.359 -10.086 1 96.81 203 SER A CA 1
ATOM 1461 C C . SER A 1 203 ? -26.656 -23.75 -9.633 1 96.81 203 SER A C 1
ATOM 1463 O O . SER A 1 203 ? -26.188 -22.781 -10.234 1 96.81 203 SER A O 1
ATOM 1465 N N . PRO A 1 204 ? -26.094 -24.281 -8.555 1 97.38 204 PRO A N 1
ATOM 1466 C CA . PRO A 1 204 ? -24.797 -23.766 -8.102 1 97.38 204 PRO A CA 1
ATOM 1467 C C . PRO A 1 204 ? -23.688 -23.984 -9.125 1 97.38 204 PRO A C 1
ATOM 1469 O O . PRO A 1 204 ? -23.844 -24.781 -10.047 1 97.38 204 PRO A O 1
ATOM 1472 N N . VAL A 1 205 ? -22.688 -23.156 -8.984 1 96.81 205 VAL A N 1
ATOM 1473 C CA . VAL A 1 205 ? -21.516 -23.297 -9.844 1 96.81 205 VAL A CA 1
ATOM 1474 C C . VAL A 1 205 ? -20.359 -23.891 -9.039 1 96.81 205 VAL A C 1
ATOM 1476 O O . VAL A 1 205 ? -20.312 -23.781 -7.812 1 96.81 205 VAL A O 1
ATOM 1479 N N . SER A 1 206 ? -19.391 -24.5 -9.711 1 94.94 206 SER A N 1
ATOM 1480 C CA . SER A 1 206 ? -18.281 -25.172 -9.039 1 94.94 206 SER A CA 1
ATOM 1481 C C . SER A 1 206 ? -16.953 -24.484 -9.367 1 94.94 206 SER A C 1
ATOM 1483 O O . SER A 1 206 ? -15.922 -24.828 -8.781 1 94.94 206 SER A O 1
ATOM 1485 N N . SER A 1 207 ? -16.969 -23.547 -10.297 1 93.12 207 SER A N 1
ATOM 1486 C CA . SER A 1 207 ? -15.734 -22.875 -10.688 1 93.12 207 SER A CA 1
ATOM 1487 C C . SER A 1 207 ? -16.016 -21.5 -11.273 1 93.12 207 SER A C 1
ATOM 1489 O O . SER A 1 207 ? -17.141 -21.234 -11.719 1 93.12 207 SER A O 1
ATOM 1491 N N . GLY A 1 208 ? -15.008 -20.688 -11.203 1 91.94 208 GLY A N 1
ATOM 1492 C CA . GLY A 1 208 ? -15.109 -19.391 -11.852 1 91.94 208 GLY A CA 1
ATOM 1493 C C . GLY A 1 208 ? -15.352 -19.484 -13.344 1 91.94 208 GLY A C 1
ATOM 1494 O O . GLY A 1 208 ? -16.109 -18.688 -13.906 1 91.94 208 GLY A O 1
ATOM 1495 N N . LYS A 1 209 ? -14.75 -20.484 -13.922 1 91.88 209 LYS A N 1
ATOM 1496 C CA . LYS A 1 209 ? -14.938 -20.719 -15.352 1 91.88 209 LYS A CA 1
ATOM 1497 C C . LYS A 1 209 ? -16.406 -20.969 -15.68 1 91.88 209 LYS A C 1
ATOM 1499 O O . LYS A 1 209 ? -16.906 -20.484 -16.703 1 91.88 209 LYS A O 1
ATOM 1504 N N . GLU A 1 210 ? -17.031 -21.672 -14.844 1 95.06 210 GLU A N 1
ATOM 1505 C CA . GLU A 1 210 ? -18.453 -21.938 -15.062 1 95.06 210 GLU A CA 1
ATOM 1506 C C . GLU A 1 210 ? -19.266 -20.641 -15.008 1 95.06 210 GLU A C 1
ATOM 1508 O O . GLU A 1 210 ? -20.203 -20.469 -15.789 1 95.06 210 GLU A O 1
ATOM 1513 N N . ILE A 1 211 ? -18.953 -19.734 -14.125 1 95.12 211 ILE A N 1
ATOM 1514 C CA . ILE A 1 211 ? -19.641 -18.453 -14.031 1 95.12 211 ILE A CA 1
ATOM 1515 C C . ILE A 1 211 ? -19.469 -17.672 -15.336 1 95.12 211 ILE A C 1
ATOM 1517 O O . ILE A 1 211 ? -20.438 -17.156 -15.891 1 95.12 211 ILE A O 1
ATOM 1521 N N . SER A 1 212 ? -18.266 -17.641 -15.812 1 93.56 212 SER A N 1
ATOM 1522 C CA . SER A 1 212 ? -17.969 -16.938 -17.047 1 93.56 212 SER A CA 1
ATOM 1523 C C . SER A 1 212 ? -18.734 -17.547 -18.219 1 93.56 212 SER A C 1
ATOM 1525 O O . SER A 1 212 ? -19.25 -16.812 -19.078 1 93.56 212 SER A O 1
ATOM 1527 N N . THR A 1 213 ? -18.734 -18.859 -18.234 1 94.38 213 THR A N 1
ATOM 1528 C CA . THR A 1 213 ? -19.438 -19.562 -19.297 1 94.38 213 THR A CA 1
ATOM 1529 C C . THR A 1 213 ? -20.938 -19.234 -19.266 1 94.38 213 THR A C 1
ATOM 1531 O O . THR A 1 213 ? -21.531 -18.922 -20.297 1 94.38 213 THR A O 1
ATOM 1534 N N . ARG A 1 214 ? -21.516 -19.297 -18.141 1 96.06 214 ARG A N 1
ATOM 1535 C CA . ARG A 1 214 ? -22.938 -19.016 -17.984 1 96.06 214 ARG A CA 1
ATOM 1536 C C . ARG A 1 214 ? -23.234 -17.562 -18.328 1 96.06 214 ARG A C 1
ATOM 1538 O O . ARG A 1 214 ? -24.266 -17.266 -18.938 1 96.06 214 ARG A O 1
ATOM 1545 N N . ALA A 1 215 ? -22.391 -16.656 -17.922 1 95.06 215 ALA A N 1
ATOM 1546 C CA . ALA A 1 215 ? -22.547 -15.25 -18.281 1 95.06 215 ALA A CA 1
ATOM 1547 C C . ALA A 1 215 ? -22.516 -15.062 -19.797 1 95.06 215 ALA A C 1
ATOM 1549 O O . ALA A 1 215 ? -23.344 -14.336 -20.359 1 95.06 215 ALA A O 1
ATOM 1550 N N . ALA A 1 216 ? -21.594 -15.742 -20.422 1 93.62 216 ALA A N 1
ATOM 1551 C CA . ALA A 1 216 ? -21.453 -15.656 -21.875 1 93.62 216 ALA A CA 1
ATOM 1552 C C . ALA A 1 216 ? -22.688 -16.234 -22.578 1 93.62 216 ALA A C 1
ATOM 1554 O O . ALA A 1 216 ? -23.031 -15.781 -23.672 1 93.62 216 ALA A O 1
ATOM 1555 N N . GLN A 1 217 ? -23.297 -17.141 -21.922 1 95.56 217 GLN A N 1
ATOM 1556 C CA . GLN A 1 217 ? -24.484 -17.781 -22.484 1 95.56 217 GLN A CA 1
ATOM 1557 C C . GLN A 1 217 ? -25.75 -16.984 -22.172 1 95.56 217 GLN A C 1
ATOM 1559 O O . GLN A 1 217 ? -26.859 -17.406 -22.516 1 95.56 217 GLN A O 1
ATOM 1564 N N . GLY A 1 218 ? -25.578 -15.867 -21.438 1 95.19 218 GLY A N 1
ATOM 1565 C CA . GLY A 1 218 ? -26.703 -14.953 -21.312 1 95.19 218 GLY A CA 1
ATOM 1566 C C . GLY A 1 218 ? -27.359 -15.008 -19.938 1 95.19 218 GLY A C 1
ATOM 1567 O O . GLY A 1 218 ? -28.344 -14.32 -19.703 1 95.19 218 GLY A O 1
ATOM 1568 N N . GLU A 1 219 ? -26.812 -15.844 -19.016 1 96.19 219 GLU A N 1
ATOM 1569 C CA . GLU A 1 219 ? -27.375 -15.859 -17.672 1 96.19 219 GLU A CA 1
ATOM 1570 C C . GLU A 1 219 ? -27.188 -14.516 -16.969 1 96.19 219 GLU A C 1
ATOM 1572 O O . GLU A 1 219 ? -26.062 -14.141 -16.625 1 96.19 219 GLU A O 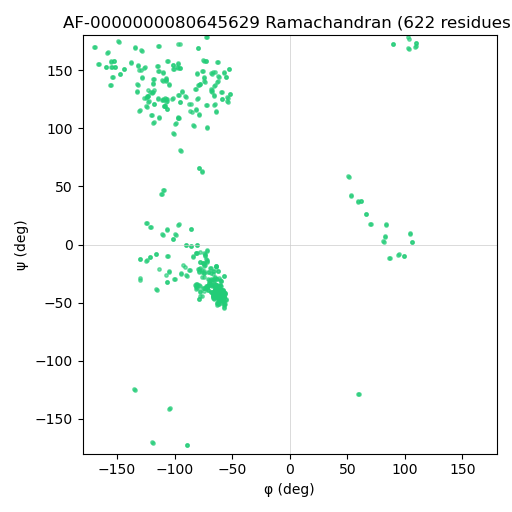1
ATOM 1577 N N . GLU A 1 220 ? -28.266 -13.859 -16.703 1 96.44 220 GLU A N 1
ATOM 1578 C CA . GLU A 1 220 ? -28.234 -12.508 -16.141 1 96.44 220 GLU A CA 1
ATOM 1579 C C . GLU A 1 220 ? -27.578 -12.492 -14.766 1 96.44 220 GLU A C 1
ATOM 1581 O O . GLU A 1 220 ? -26.812 -11.578 -14.453 1 96.44 220 GLU A O 1
ATOM 1586 N N . TYR A 1 221 ? -27.875 -13.523 -13.953 1 96.81 221 TYR A N 1
ATOM 1587 C CA . TYR A 1 221 ? -27.312 -13.578 -12.609 1 96.81 221 TYR A CA 1
ATOM 1588 C C . TYR A 1 221 ? -25.797 -13.719 -12.656 1 96.81 221 TYR A C 1
ATOM 1590 O O . TYR A 1 221 ? -25.078 -13.023 -11.93 1 96.81 221 TYR A O 1
ATOM 1598 N N . ALA A 1 222 ? -25.312 -14.555 -13.508 1 96.31 222 ALA A N 1
ATOM 1599 C CA . ALA A 1 222 ? -23.875 -14.727 -13.688 1 96.31 222 ALA A CA 1
ATOM 1600 C C . ALA A 1 222 ? -23.219 -13.438 -14.164 1 96.31 222 ALA A C 1
ATOM 1602 O O . ALA A 1 222 ? -22.125 -13.078 -13.711 1 96.31 222 ALA A O 1
ATOM 1603 N N . GLN A 1 223 ? -23.875 -12.742 -15.078 1 96.31 223 GLN A N 1
ATOM 1604 C CA . GLN A 1 223 ? -23.359 -11.469 -15.57 1 96.31 223 GLN A CA 1
ATOM 1605 C C . GLN A 1 223 ? -23.281 -10.438 -14.445 1 96.31 223 GLN A C 1
ATOM 1607 O O . GLN A 1 223 ? -22.297 -9.711 -14.328 1 96.31 223 GLN A O 1
ATOM 1612 N N . GLU A 1 224 ? -24.281 -10.414 -13.641 1 96.62 224 GLU A N 1
ATOM 1613 C CA . GLU A 1 224 ? -24.328 -9.492 -12.508 1 96.62 224 GLU A CA 1
ATOM 1614 C C . GLU A 1 224 ? -23.188 -9.766 -11.531 1 96.62 224 GLU A C 1
ATOM 1616 O O . GLU A 1 224 ? -22.516 -8.836 -11.07 1 96.62 224 GLU A O 1
ATOM 1621 N N . ILE A 1 225 ? -22.984 -10.992 -11.242 1 96.44 225 ILE A N 1
ATOM 1622 C CA . ILE A 1 225 ? -21.922 -11.391 -10.32 1 96.44 225 ILE A CA 1
ATOM 1623 C C . ILE A 1 225 ? -20.562 -10.961 -10.875 1 96.44 225 ILE A C 1
ATOM 1625 O O . ILE A 1 225 ? -19.766 -10.352 -10.164 1 96.44 225 ILE A O 1
ATOM 1629 N N . LEU A 1 226 ? -20.344 -11.219 -12.117 1 95.62 226 LEU A N 1
ATOM 1630 C CA . LEU A 1 226 ? -19.078 -10.867 -12.742 1 95.62 226 LEU A CA 1
ATOM 1631 C C . LEU A 1 226 ? -18.875 -9.352 -12.742 1 95.62 226 LEU A C 1
ATOM 1633 O O . LEU A 1 226 ? -17.781 -8.867 -12.461 1 95.62 226 LEU A O 1
ATOM 1637 N N . GLU A 1 227 ? -19.922 -8.656 -13.047 1 96.88 227 GLU A N 1
ATOM 1638 C CA . GLU A 1 227 ? -19.844 -7.203 -13.109 1 96.88 227 GLU A CA 1
ATOM 1639 C C . GLU A 1 227 ? -19.562 -6.605 -11.734 1 96.88 227 GLU A C 1
ATOM 1641 O O . GLU A 1 227 ? -18.688 -5.758 -11.586 1 96.88 227 GLU A O 1
ATOM 1646 N N . GLU A 1 228 ? -20.266 -7.074 -10.719 1 97.38 228 GLU A N 1
ATOM 1647 C CA . GLU A 1 228 ? -20.125 -6.539 -9.367 1 97.38 228 GLU A CA 1
ATOM 1648 C C . GLU A 1 228 ? -18.734 -6.84 -8.797 1 97.38 228 GLU A C 1
ATOM 1650 O O . GLU A 1 228 ? -18.109 -5.969 -8.188 1 97.38 228 GLU A O 1
ATOM 1655 N N . THR A 1 229 ? -18.328 -8.047 -9.008 1 97.56 229 THR A N 1
ATOM 1656 C CA . THR A 1 229 ? -17.062 -8.461 -8.43 1 97.56 229 THR A CA 1
ATOM 1657 C C . THR A 1 229 ? -15.891 -7.812 -9.164 1 97.56 229 THR A C 1
ATOM 1659 O O . THR A 1 229 ? -14.883 -7.453 -8.555 1 97.56 229 THR A O 1
ATOM 1662 N N . ALA A 1 230 ? -16.016 -7.641 -10.5 1 98 230 ALA A N 1
ATOM 1663 C CA . ALA A 1 230 ? -15 -6.938 -11.281 1 98 230 ALA A CA 1
ATOM 1664 C C . ALA A 1 230 ? -14.914 -5.469 -10.875 1 98 230 ALA A C 1
ATOM 1666 O O . ALA A 1 230 ? -13.82 -4.93 -10.703 1 98 230 ALA A O 1
ATOM 1667 N N . HIS A 1 231 ? -16.078 -4.879 -10.719 1 98.44 231 HIS A N 1
ATOM 1668 C CA . HIS A 1 231 ? -16.156 -3.494 -10.273 1 98.44 231 HIS A CA 1
ATOM 1669 C C . HIS A 1 231 ? -15.492 -3.316 -8.914 1 98.44 231 HIS A C 1
ATOM 1671 O O . HIS A 1 231 ? -14.727 -2.371 -8.711 1 98.44 231 HIS A O 1
ATOM 1677 N N . ALA A 1 232 ? -15.734 -4.238 -8.031 1 98.38 232 ALA A N 1
ATOM 1678 C CA . ALA A 1 232 ? -15.141 -4.211 -6.695 1 98.38 232 ALA A CA 1
ATOM 1679 C C . ALA A 1 232 ? -13.625 -4.34 -6.762 1 98.38 232 ALA A C 1
ATOM 1681 O O . ALA A 1 232 ? -12.906 -3.625 -6.059 1 98.38 232 ALA A O 1
ATOM 1682 N N . LEU A 1 233 ? -13.148 -5.234 -7.57 1 98.38 233 LEU A N 1
ATOM 1683 C CA . LEU A 1 233 ? -11.711 -5.359 -7.777 1 98.38 233 LEU A CA 1
ATOM 1684 C C . LEU A 1 233 ? -11.109 -4.039 -8.258 1 98.38 233 LEU A C 1
ATOM 1686 O O . LEU A 1 233 ? -10.07 -3.605 -7.762 1 98.38 233 LEU A O 1
ATOM 1690 N N . GLY A 1 234 ? -11.812 -3.438 -9.234 1 98.5 234 GLY A N 1
ATOM 1691 C CA . GLY A 1 234 ? -11.367 -2.143 -9.727 1 98.5 234 GLY A CA 1
ATOM 1692 C C . GLY A 1 234 ? -11.25 -1.097 -8.633 1 98.5 234 GLY A C 1
ATOM 1693 O O . GLY A 1 234 ? -10.281 -0.34 -8.594 1 98.5 234 GLY A O 1
ATOM 1694 N N . GLN A 1 235 ? -12.211 -1.074 -7.738 1 98.44 235 GLN A N 1
ATOM 1695 C CA . GLN A 1 235 ? -12.188 -0.125 -6.629 1 98.44 235 GLN A CA 1
ATOM 1696 C C . GLN A 1 235 ? -10.992 -0.367 -5.719 1 98.44 235 GLN A C 1
ATOM 1698 O O . GLN A 1 235 ? -10.352 0.582 -5.258 1 98.44 235 GLN A O 1
ATOM 1703 N N . VAL A 1 236 ? -10.656 -1.625 -5.504 1 98.5 236 VAL A N 1
ATOM 1704 C CA . VAL A 1 236 ? -9.508 -1.985 -4.68 1 98.5 236 VAL A CA 1
ATOM 1705 C C . VAL A 1 236 ? -8.219 -1.539 -5.367 1 98.5 236 VAL A C 1
ATOM 1707 O O . VAL A 1 236 ? -7.336 -0.964 -4.73 1 98.5 236 VAL A O 1
ATOM 1710 N N . LEU A 1 237 ? -8.141 -1.769 -6.672 1 98.56 237 LEU A N 1
ATOM 1711 C CA . LEU A 1 237 ? -6.961 -1.357 -7.43 1 98.56 237 LEU A CA 1
ATOM 1712 C C . LEU A 1 237 ? -6.793 0.158 -7.395 1 98.56 237 LEU A C 1
ATOM 1714 O O . LEU A 1 237 ? -5.68 0.66 -7.23 1 98.56 237 LEU A O 1
ATOM 1718 N N . GLY A 1 238 ? -7.934 0.864 -7.555 1 98.5 238 GLY A N 1
ATOM 1719 C CA . GLY A 1 238 ? -7.871 2.312 -7.441 1 98.5 238 GLY A CA 1
ATOM 1720 C C . GLY A 1 238 ? -7.375 2.783 -6.09 1 98.5 238 GLY A C 1
ATOM 1721 O O . GLY A 1 238 ? -6.527 3.678 -6.008 1 98.5 238 GLY A O 1
ATOM 1722 N N . GLY A 1 239 ? -7.895 2.203 -5.016 1 98.5 239 GLY A N 1
ATOM 1723 C CA . GLY A 1 239 ? -7.445 2.521 -3.67 1 98.5 239 GLY A CA 1
ATOM 1724 C C . GLY A 1 239 ? -5.969 2.24 -3.451 1 98.5 239 GLY A C 1
ATOM 1725 O O . GLY A 1 239 ? -5.258 3.053 -2.857 1 98.5 239 GLY A O 1
ATOM 1726 N N . LEU A 1 240 ? -5.512 1.073 -3.928 1 98.69 240 LEU A N 1
ATOM 1727 C CA . LEU A 1 240 ? -4.105 0.715 -3.771 1 98.69 240 LEU A CA 1
ATOM 1728 C C . LEU A 1 240 ? -3.215 1.635 -4.602 1 98.69 240 LEU A C 1
ATOM 1730 O O . LEU A 1 240 ? -2.092 1.946 -4.199 1 98.69 240 LEU A O 1
ATOM 1734 N N . CYS A 1 241 ? -3.717 2.039 -5.781 1 98.69 241 CYS A N 1
ATOM 1735 C CA . CYS A 1 241 ? -2.99 3.027 -6.574 1 98.69 241 CYS A CA 1
ATOM 1736 C C . CYS A 1 241 ? -2.83 4.332 -5.801 1 98.69 241 CYS A C 1
ATOM 1738 O O . CYS A 1 241 ? -1.75 4.926 -5.797 1 98.69 241 CYS A O 1
ATOM 1740 N N . ASN A 1 242 ? -3.859 4.742 -5.133 1 98.31 242 ASN A N 1
ATOM 1741 C CA . ASN A 1 242 ? -3.789 5.938 -4.293 1 98.31 242 ASN A CA 1
ATOM 1742 C C . ASN A 1 242 ? -2.746 5.785 -3.189 1 98.31 242 ASN A C 1
ATOM 1744 O O . ASN A 1 242 ? -2.086 6.758 -2.818 1 98.31 242 ASN A O 1
ATOM 1748 N N . CYS A 1 243 ? -2.598 4.625 -2.676 1 98.38 243 CYS A N 1
ATOM 1749 C CA . CYS A 1 243 ? -1.695 4.375 -1.558 1 98.38 243 CYS A CA 1
ATOM 1750 C C . CYS A 1 243 ? -0.247 4.312 -2.029 1 98.38 243 CYS A C 1
ATOM 1752 O O . CYS A 1 243 ? 0.631 4.938 -1.433 1 98.38 243 CYS A O 1
ATOM 1754 N N . PHE A 1 244 ? -0.018 3.684 -3.203 1 98.12 244 PHE A N 1
ATOM 1755 C CA . PHE A 1 244 ? 1.355 3.334 -3.543 1 98.12 244 PHE A CA 1
ATOM 1756 C C . PHE A 1 244 ? 1.835 4.133 -4.75 1 98.12 244 PHE A C 1
ATOM 1758 O O . PHE A 1 244 ? 3.037 4.227 -5 1 98.12 244 PHE A O 1
ATOM 1765 N N . ASP A 1 245 ? 0.977 4.652 -5.555 1 98.5 245 ASP A N 1
ATOM 1766 C CA . ASP A 1 245 ? 1.267 5.488 -6.715 1 98.5 245 ASP A CA 1
ATOM 1767 C C . ASP A 1 245 ? 2.297 4.828 -7.629 1 98.5 245 ASP A C 1
ATOM 1769 O O . ASP A 1 245 ? 3.342 5.41 -7.918 1 98.5 245 ASP A O 1
ATOM 1773 N N . PRO A 1 246 ? 1.965 3.611 -8.102 1 98.62 246 PRO A N 1
ATOM 1774 C CA . PRO A 1 246 ? 2.902 2.924 -8.992 1 98.62 246 PRO A CA 1
ATOM 1775 C C . PRO A 1 246 ? 2.93 3.521 -10.398 1 98.62 246 PRO A C 1
ATOM 1777 O O . PRO A 1 246 ? 1.977 4.188 -10.805 1 98.62 246 PRO A O 1
ATOM 1780 N N . HIS A 1 247 ? 4.023 3.289 -11.117 1 98.69 247 HIS A N 1
ATOM 1781 C CA . HIS A 1 247 ? 4.105 3.689 -12.516 1 98.69 247 HIS A CA 1
ATOM 1782 C C . HIS A 1 247 ? 3.201 2.828 -13.391 1 98.69 247 HIS A C 1
ATOM 1784 O O . HIS A 1 247 ? 2.762 3.264 -14.453 1 98.69 247 HIS A O 1
ATOM 1790 N N . ALA A 1 248 ? 2.879 1.589 -12.914 1 98.75 248 ALA A N 1
ATOM 1791 C CA . ALA A 1 248 ? 1.977 0.689 -13.633 1 98.75 248 ALA A CA 1
ATOM 1792 C C . ALA A 1 248 ? 1.393 -0.362 -12.688 1 98.75 248 ALA A C 1
ATOM 1794 O O . ALA A 1 248 ? 1.997 -0.693 -11.664 1 98.75 248 ALA A O 1
ATOM 1795 N N . ILE A 1 249 ? 0.208 -0.842 -13.039 1 98.75 249 ILE A N 1
ATOM 1796 C CA . ILE A 1 249 ? -0.423 -1.988 -12.391 1 98.75 249 ILE A CA 1
ATOM 1797 C C . ILE A 1 249 ? -0.53 -3.145 -13.383 1 98.75 249 ILE A C 1
ATOM 1799 O O . ILE A 1 249 ? -1.046 -2.975 -14.492 1 98.75 249 ILE A O 1
ATOM 1803 N N . ILE A 1 250 ? -0.005 -4.285 -13.016 1 98.56 250 ILE A N 1
ATOM 1804 C CA . ILE A 1 250 ? -0.058 -5.465 -13.867 1 98.56 250 ILE A CA 1
ATOM 1805 C C . ILE A 1 250 ? -1.068 -6.461 -13.305 1 98.56 250 ILE A C 1
ATOM 1807 O O . ILE A 1 250 ? -0.971 -6.867 -12.148 1 98.56 250 ILE A O 1
ATOM 1811 N N . LEU A 1 251 ? -2.029 -6.832 -14.094 1 97.75 251 LEU A N 1
ATOM 1812 C CA . LEU A 1 251 ? -3.035 -7.824 -13.727 1 97.75 251 LEU A CA 1
ATOM 1813 C C . LEU A 1 251 ? -2.723 -9.172 -14.375 1 97.75 251 LEU A C 1
ATOM 1815 O O . LEU A 1 251 ? -2.502 -9.25 -15.586 1 97.75 251 LEU A O 1
ATOM 1819 N N . SER A 1 252 ? -2.6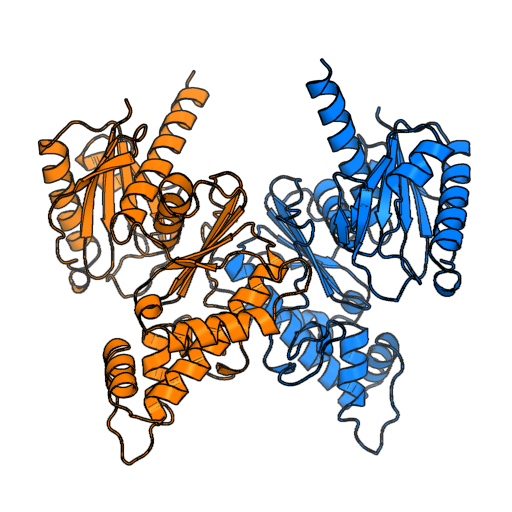5 -10.156 -13.531 1 96.12 252 SER A N 1
ATOM 1820 C CA . SER A 1 252 ? -2.416 -11.523 -13.984 1 96.12 252 SER A CA 1
ATOM 1821 C C . SER A 1 252 ? -3.354 -12.508 -13.297 1 96.12 252 SER A C 1
ATOM 1823 O O . SER A 1 252 ? -4.066 -12.133 -12.359 1 96.12 252 SER A O 1
ATOM 1825 N N . GLY A 1 253 ? -3.4 -13.766 -13.781 1 92.44 253 GLY A N 1
ATOM 1826 C CA . GLY A 1 253 ? -4.215 -14.812 -13.188 1 92.44 253 GLY A CA 1
ATOM 1827 C C . GLY A 1 253 ? -5.398 -15.203 -14.047 1 92.44 253 GLY A C 1
ATOM 1828 O O . GLY A 1 253 ? -5.746 -14.492 -14.992 1 92.44 253 GLY A O 1
ATOM 1829 N N . SER A 1 254 ? -6.047 -16.25 -13.672 1 88.88 254 SER A N 1
ATOM 1830 C CA . SER A 1 254 ? -7.082 -16.875 -14.5 1 88.88 254 SER A CA 1
ATOM 1831 C C . SER A 1 254 ? -8.336 -16 -14.555 1 88.88 254 SER A C 1
ATOM 1833 O O . SER A 1 254 ? -9.047 -16 -15.562 1 88.88 254 SER A O 1
ATOM 1835 N N . VAL A 1 255 ? -8.617 -15.25 -13.555 1 90.31 255 VAL A N 1
ATOM 1836 C CA . VAL A 1 255 ? -9.82 -14.43 -13.484 1 90.31 255 VAL A CA 1
ATOM 1837 C C . VAL A 1 255 ? -9.742 -13.305 -14.516 1 90.31 255 VAL A C 1
ATOM 1839 O O . VAL A 1 255 ? -10.766 -12.781 -14.953 1 90.31 255 VAL A O 1
ATOM 1842 N N . THR A 1 256 ? -8.484 -12.953 -14.898 1 89.94 256 THR A N 1
ATOM 1843 C CA . THR A 1 256 ? -8.305 -11.867 -15.859 1 89.94 256 THR A CA 1
ATOM 1844 C C . THR A 1 256 ? -8.742 -12.297 -17.25 1 89.94 256 THR A C 1
ATOM 1846 O O . THR A 1 256 ? -8.836 -11.477 -18.172 1 89.94 256 THR A O 1
ATOM 1849 N N . ARG A 1 257 ? -9.094 -13.602 -17.406 1 86 257 ARG A N 1
ATOM 1850 C CA . ARG A 1 257 ? -9.539 -14.133 -18.688 1 86 257 ARG A CA 1
ATOM 1851 C C . ARG A 1 257 ? -11.062 -14.156 -18.781 1 86 257 ARG A C 1
ATOM 1853 O O . ARG A 1 257 ? -11.633 -14.836 -19.641 1 86 257 ARG A O 1
ATOM 1860 N N . SER A 1 258 ? -11.75 -13.438 -17.953 1 87.75 258 SER A N 1
ATOM 1861 C CA . SER A 1 258 ? -13.203 -13.477 -17.797 1 87.75 258 SER A CA 1
ATOM 1862 C C . SER A 1 258 ? -13.891 -12.648 -18.875 1 87.75 258 SER A C 1
ATOM 1864 O O . SER A 1 258 ? -15.117 -12.516 -18.875 1 87.75 258 SER A O 1
ATOM 1866 N N . GLY A 1 259 ? -13.125 -12.016 -19.766 1 85.75 259 GLY A N 1
ATOM 1867 C CA . GLY A 1 259 ? -13.719 -11.352 -20.922 1 85.75 259 GLY A CA 1
ATOM 1868 C C . GLY A 1 259 ? -13.648 -9.844 -20.859 1 85.75 259 GLY A C 1
ATOM 1869 O O . GLY A 1 259 ? -13.305 -9.281 -19.812 1 85.75 259 GLY A O 1
ATOM 1870 N N . SER A 1 260 ? -14.047 -9.195 -21.953 1 90.56 260 SER A N 1
ATOM 1871 C CA . SER A 1 260 ? -13.906 -7.75 -22.094 1 90.56 260 SER A CA 1
ATOM 1872 C C . SER A 1 260 ? -14.859 -7.004 -21.172 1 90.56 260 SER A C 1
ATOM 1874 O O . SER A 1 260 ? -14.539 -5.914 -20.688 1 90.56 260 SER A O 1
ATOM 1876 N N . LYS A 1 261 ? -16 -7.586 -20.953 1 92.25 261 LYS A N 1
ATOM 1877 C CA . LYS A 1 261 ? -16.969 -6.934 -20.062 1 92.25 261 LYS A CA 1
ATOM 1878 C C . LYS A 1 261 ? -16.453 -6.879 -18.641 1 92.25 261 LYS A C 1
ATOM 1880 O O . LYS A 1 261 ? -16.641 -5.883 -17.938 1 92.25 261 LYS A O 1
ATOM 1885 N N . TRP A 1 262 ? -15.852 -7.961 -18.234 1 94.19 262 TRP A N 1
ATOM 1886 C CA . TRP A 1 262 ? -15.242 -8.016 -16.906 1 94.19 262 TRP A CA 1
ATOM 1887 C C . TRP A 1 262 ? -14.18 -6.938 -16.75 1 94.19 262 TRP A C 1
ATOM 1889 O O . TRP A 1 262 ? -14.211 -6.164 -15.789 1 94.19 262 TRP A O 1
ATOM 1899 N N . LEU A 1 263 ? -13.297 -6.809 -17.719 1 95.69 263 LEU A N 1
ATOM 1900 C CA . LEU A 1 263 ? -12.211 -5.836 -17.656 1 95.69 263 LEU A CA 1
ATOM 1901 C C . LEU A 1 263 ? -12.758 -4.41 -17.672 1 95.69 263 LEU A C 1
ATOM 1903 O O . LEU A 1 263 ? -12.219 -3.529 -17 1 95.69 263 LEU A O 1
ATOM 1907 N N . ALA A 1 264 ? -13.781 -4.203 -18.469 1 97.06 264 ALA A N 1
ATOM 1908 C CA . ALA A 1 264 ? -14.406 -2.885 -18.516 1 97.06 264 ALA A CA 1
ATOM 1909 C C . ALA A 1 264 ? -14.914 -2.475 -17.125 1 97.06 264 ALA A C 1
ATOM 1911 O O . ALA A 1 264 ? -14.805 -1.31 -16.75 1 97.06 264 ALA A O 1
ATOM 1912 N N . GLN A 1 265 ? -15.461 -3.438 -16.406 1 97.75 265 GLN A N 1
ATOM 1913 C CA . GLN A 1 265 ? -15.961 -3.148 -15.07 1 97.75 265 GLN A CA 1
ATOM 1914 C C . GLN A 1 265 ? -14.82 -2.898 -14.094 1 97.75 265 GLN A C 1
ATOM 1916 O O . GLN A 1 265 ? -14.938 -2.066 -13.195 1 97.75 265 GLN A O 1
ATOM 1921 N N . VAL A 1 266 ? -13.711 -3.621 -14.258 1 98.25 266 VAL A N 1
ATOM 1922 C CA . VAL A 1 266 ? -12.523 -3.346 -13.453 1 98.25 266 VAL A CA 1
ATOM 1923 C C . VAL A 1 266 ? -12.078 -1.901 -13.672 1 98.25 266 VAL A C 1
ATOM 1925 O O . VAL A 1 266 ? -11.844 -1.166 -12.711 1 98.25 266 VAL A O 1
ATOM 1928 N N . LYS A 1 267 ? -12.016 -1.481 -14.922 1 97.94 267 LYS A N 1
ATOM 1929 C CA . LYS A 1 267 ? -11.578 -0.133 -15.273 1 97.94 267 LYS A CA 1
ATOM 1930 C C . LYS A 1 267 ? -12.539 0.917 -14.711 1 97.94 267 LYS A C 1
ATOM 1932 O O . LYS A 1 267 ? -12.109 1.985 -14.273 1 97.94 267 LYS A O 1
ATOM 1937 N N . THR A 1 268 ? -13.812 0.598 -14.789 1 97.81 268 THR A N 1
ATOM 1938 C CA . THR A 1 268 ? -14.805 1.517 -14.258 1 97.81 268 THR A CA 1
ATOM 1939 C C . THR A 1 268 ? -14.625 1.697 -12.75 1 97.81 268 THR A C 1
ATOM 1941 O O . THR A 1 268 ? -14.562 2.826 -12.258 1 97.81 268 THR A O 1
ATOM 1944 N N . GLY A 1 269 ? -14.539 0.601 -12.008 1 97.56 269 GLY A N 1
ATOM 1945 C CA . GLY A 1 269 ? -14.297 0.682 -10.578 1 97.56 269 GLY A CA 1
ATOM 1946 C C . GLY A 1 269 ? -13.023 1.428 -10.234 1 97.56 269 GLY A C 1
ATOM 1947 O O . GLY A 1 269 ? -13.008 2.25 -9.312 1 97.56 269 GLY A O 1
ATOM 1948 N N . TYR A 1 270 ? -11.93 1.147 -11.016 1 98.25 270 TYR A N 1
ATOM 1949 C CA . TYR A 1 270 ? -10.648 1.819 -10.844 1 98.25 270 TYR A CA 1
ATOM 1950 C C . TYR A 1 270 ? -10.797 3.328 -11 1 98.25 270 TYR A C 1
ATOM 1952 O O . TYR A 1 270 ? -10.367 4.09 -10.125 1 98.25 270 TYR A O 1
ATOM 1960 N N . SER A 1 271 ? -11.469 3.758 -12.062 1 96.94 271 SER A N 1
ATOM 1961 C CA . SER A 1 271 ? -11.602 5.172 -12.398 1 96.94 271 SER A CA 1
ATOM 1962 C C . SER A 1 271 ? -12.43 5.91 -11.352 1 96.94 271 SER A C 1
ATOM 1964 O O . SER A 1 271 ? -12.211 7.098 -11.102 1 96.94 271 SER A O 1
ATOM 1966 N N . GLU A 1 272 ? -13.32 5.246 -10.742 1 95.62 272 GLU A N 1
ATOM 1967 C CA . GLU A 1 272 ? -14.188 5.852 -9.742 1 95.62 272 GLU A CA 1
ATOM 1968 C C . GLU A 1 272 ? -13.438 6.094 -8.438 1 95.62 272 GLU A C 1
ATOM 1970 O O . GLU A 1 272 ? -13.812 6.969 -7.648 1 95.62 272 GLU A O 1
ATOM 1975 N N . CYS A 1 273 ? -12.414 5.344 -8.219 1 96.69 273 CYS A N 1
ATOM 1976 C CA . CYS A 1 273 ? -11.781 5.371 -6.906 1 96.69 273 CYS A CA 1
ATOM 1977 C C . CYS A 1 273 ? -10.445 6.105 -6.957 1 96.69 273 CYS A C 1
ATOM 1979 O O . CYS A 1 273 ? -10.039 6.727 -5.977 1 96.69 273 CYS A O 1
ATOM 1981 N N . VAL A 1 274 ? -9.742 6.043 -8.062 1 97.5 274 VAL A N 1
ATOM 1982 C CA . VAL A 1 274 ? -8.383 6.562 -8.164 1 97.5 274 VAL A CA 1
ATOM 1983 C C . VAL A 1 274 ? -8.414 8.094 -8.203 1 97.5 274 VAL A C 1
ATOM 1985 O O . VAL A 1 274 ? -9.305 8.688 -8.812 1 97.5 274 VAL A O 1
ATOM 1988 N N . LEU A 1 275 ? -7.5 8.742 -7.543 1 96.19 275 LEU A N 1
ATOM 1989 C CA . LEU A 1 275 ? -7.402 10.203 -7.508 1 96.19 275 LEU A CA 1
ATOM 1990 C C . LEU A 1 275 ? -6.902 10.75 -8.836 1 96.19 275 LEU A C 1
ATOM 1992 O O . LEU A 1 275 ? -6.199 10.047 -9.578 1 96.19 275 LEU A O 1
ATOM 1996 N N . PRO A 1 276 ? -7.152 11.984 -9.141 1 93.88 276 PRO A N 1
ATOM 1997 C CA . PRO A 1 276 ? -6.883 12.57 -10.453 1 93.88 276 PRO A CA 1
ATOM 1998 C C . PRO A 1 276 ? -5.414 12.469 -10.859 1 93.88 276 PRO A C 1
ATOM 2000 O O . PRO A 1 276 ? -5.105 12.094 -11.992 1 93.88 276 PRO A O 1
ATOM 2003 N N . PRO A 1 277 ? -4.457 12.711 -10 1 93.69 277 PRO A N 1
ATOM 2004 C CA . PRO A 1 277 ? -3.062 12.656 -10.445 1 93.69 277 PRO A CA 1
ATOM 2005 C C . PRO A 1 277 ? -2.662 11.266 -10.945 1 93.69 277 PRO A C 1
ATOM 2007 O O . PRO A 1 277 ? -1.742 11.141 -11.758 1 93.69 277 PRO A O 1
ATOM 2010 N N . MET A 1 278 ? -3.385 10.219 -10.5 1 96.38 278 MET A N 1
ATOM 2011 C CA . MET A 1 278 ? -2.98 8.852 -10.828 1 96.38 278 MET A CA 1
ATOM 2012 C C . MET A 1 278 ? -3.959 8.211 -11.805 1 96.38 278 MET A C 1
ATOM 2014 O O . MET A 1 278 ? -3.889 7.008 -12.062 1 96.38 278 MET A O 1
ATOM 2018 N N . ARG A 1 279 ? -4.879 8.922 -12.336 1 95.38 279 ARG A N 1
ATOM 2019 C CA . ARG A 1 279 ? -5.98 8.406 -13.141 1 95.38 279 ARG A CA 1
ATOM 2020 C C . ARG A 1 279 ? -5.465 7.668 -14.375 1 95.38 279 ARG A C 1
ATOM 2022 O O . ARG A 1 279 ? -6.066 6.691 -14.82 1 95.38 279 ARG A O 1
ATOM 2029 N N . ASN A 1 280 ? -4.305 8.117 -14.883 1 96.31 280 ASN A N 1
ATOM 2030 C CA . ASN A 1 280 ? -3.818 7.57 -16.141 1 96.31 280 ASN A CA 1
ATOM 2031 C C . ASN A 1 280 ? -2.758 6.496 -15.914 1 96.31 280 ASN A C 1
ATOM 2033 O O . ASN A 1 280 ? -2.064 6.098 -16.859 1 96.31 280 ASN A O 1
ATOM 2037 N N . THR A 1 281 ? -2.549 6.082 -14.672 1 98.38 281 THR A N 1
ATOM 2038 C CA . THR A 1 281 ? -1.655 4.949 -14.438 1 98.38 281 THR A CA 1
ATOM 2039 C C . THR A 1 281 ? -2.082 3.742 -15.266 1 98.38 281 THR A C 1
ATOM 2041 O O . THR A 1 281 ? -3.24 3.324 -15.211 1 98.38 281 THR A O 1
ATOM 2044 N N . PRO A 1 282 ? -1.215 3.158 -16.047 1 98.06 282 PRO A N 1
ATOM 2045 C CA . PRO A 1 282 ? -1.605 2.062 -16.938 1 98.06 282 PRO A CA 1
ATOM 2046 C C . PRO A 1 282 ? -1.989 0.795 -16.172 1 98.06 282 PRO A C 1
ATOM 2048 O O . PRO A 1 282 ? -1.308 0.413 -15.219 1 98.06 282 PRO A O 1
ATOM 2051 N N . LEU A 1 283 ? -3.113 0.22 -16.531 1 97.62 283 LEU A N 1
ATOM 2052 C CA . LEU A 1 283 ? -3.512 -1.131 -16.141 1 97.62 283 LEU A CA 1
ATOM 2053 C C . LEU A 1 283 ? -3.156 -2.131 -17.25 1 97.62 283 LEU A C 1
ATOM 2055 O O . LEU A 1 283 ? -3.805 -2.168 -18.297 1 97.62 283 LEU A O 1
ATOM 2059 N N . LEU A 1 284 ? -2.131 -2.977 -16.969 1 97.44 284 LEU A N 1
ATOM 2060 C CA . LEU A 1 284 ? -1.564 -3.859 -17.969 1 97.44 284 LEU A CA 1
ATOM 2061 C C . LEU A 1 284 ? -1.915 -5.316 -17.688 1 97.44 284 LEU A C 1
ATOM 2063 O O . LEU A 1 284 ? -2.104 -5.695 -16.531 1 97.44 284 LEU A O 1
ATOM 2067 N N . LYS A 1 285 ? -2.061 -6.09 -18.734 1 96.38 285 LYS A N 1
ATOM 2068 C CA . LYS A 1 285 ? -2.211 -7.535 -18.594 1 96.38 285 LYS A CA 1
ATOM 2069 C C . LYS A 1 285 ? -0.857 -8.234 -18.641 1 96.38 285 LYS A C 1
ATOM 2071 O O . LYS A 1 285 ? -0.05 -7.969 -19.531 1 96.38 285 LYS A O 1
ATOM 2076 N N . GLY A 1 286 ? -0.616 -9.023 -17.672 1 96.75 286 GLY A N 1
ATOM 2077 C CA . GLY A 1 286 ? 0.593 -9.828 -17.734 1 96.75 286 GLY A CA 1
ATOM 2078 C C . GLY A 1 286 ? 0.71 -10.617 -19.031 1 96.75 286 GLY A C 1
ATOM 2079 O O . GLY A 1 286 ? -0.296 -11.062 -19.578 1 96.75 286 GLY A O 1
ATOM 2080 N N . LYS A 1 287 ? 1.966 -10.891 -19.484 1 95.44 287 LYS A N 1
ATOM 2081 C CA . LYS A 1 287 ? 2.123 -11.5 -20.797 1 95.44 287 LYS A CA 1
ATOM 2082 C C . LYS A 1 287 ? 2.918 -12.797 -20.719 1 95.44 287 LYS A C 1
ATOM 2084 O O . LYS A 1 287 ? 2.887 -13.617 -21.641 1 95.44 287 LYS A O 1
ATOM 2089 N N . LEU A 1 288 ? 3.555 -13.047 -19.641 1 95.69 288 LEU A N 1
ATOM 2090 C CA . LEU A 1 288 ? 4.512 -14.148 -19.594 1 95.69 288 LEU A CA 1
ATOM 2091 C C . LEU A 1 288 ? 3.822 -15.453 -19.234 1 95.69 288 LEU A C 1
ATOM 2093 O O . LEU A 1 288 ? 4.375 -16.531 -19.453 1 95.69 288 LEU A O 1
ATOM 2097 N N . GLY A 1 289 ? 2.629 -15.336 -18.594 1 91.56 289 GLY A N 1
ATOM 2098 C CA . GLY A 1 289 ? 1.913 -16.547 -18.203 1 91.56 289 GLY A CA 1
ATOM 2099 C C . GLY A 1 289 ? 2.707 -17.422 -17.266 1 91.56 289 GLY A C 1
ATOM 2100 O O . GLY A 1 289 ? 3.236 -16.953 -16.25 1 91.56 289 GLY A O 1
ATOM 2101 N N . SER A 1 290 ? 2.812 -18.734 -17.641 1 91.19 290 SER A N 1
ATOM 2102 C CA . SER A 1 290 ? 3.447 -19.734 -16.766 1 91.19 290 SER A CA 1
ATOM 2103 C C . SER A 1 290 ? 4.961 -19.531 -16.719 1 91.19 290 SER A C 1
ATOM 2105 O O . SER A 1 290 ? 5.637 -20.094 -15.859 1 91.19 290 SER A O 1
ATOM 2107 N N . ALA A 1 291 ? 5.504 -18.734 -17.609 1 96.31 291 ALA A N 1
ATOM 2108 C CA . ALA A 1 291 ? 6.941 -18.469 -17.609 1 96.31 291 ALA A CA 1
ATOM 2109 C C . ALA A 1 291 ? 7.316 -17.453 -16.547 1 96.31 291 ALA A C 1
ATOM 2111 O O . ALA A 1 291 ? 8.477 -17.375 -16.125 1 96.31 291 ALA A O 1
ATOM 2112 N N . ALA A 1 292 ? 6.328 -16.641 -16.094 1 97.25 292 ALA A N 1
ATOM 2113 C CA . ALA A 1 292 ? 6.602 -15.508 -15.219 1 97.25 292 ALA A CA 1
ATOM 2114 C C . ALA A 1 292 ? 7.223 -15.969 -13.906 1 97.25 292 ALA A C 1
ATOM 2116 O O . ALA A 1 292 ? 8.273 -15.469 -13.5 1 97.25 292 ALA A O 1
ATOM 2117 N N . PRO A 1 293 ? 6.609 -16.922 -13.266 1 97.94 293 PRO A N 1
ATOM 2118 C CA . PRO A 1 293 ? 7.207 -17.344 -11.992 1 97.94 293 PRO A CA 1
ATOM 2119 C C . PRO A 1 293 ? 8.586 -17.969 -12.156 1 97.94 293 PRO A C 1
ATOM 2121 O O . PRO A 1 293 ? 9.453 -17.812 -11.297 1 97.94 293 PRO A O 1
ATOM 2124 N N . LEU A 1 294 ? 8.836 -18.688 -13.258 1 98.38 294 LEU A N 1
ATOM 2125 C CA . LEU A 1 294 ? 10.148 -19.266 -13.523 1 98.38 294 LEU A CA 1
ATOM 2126 C C . LEU A 1 294 ? 11.195 -18.188 -13.75 1 98.38 294 LEU A C 1
ATOM 2128 O O . LEU A 1 294 ? 12.281 -18.234 -13.172 1 98.38 294 LEU A O 1
ATOM 2132 N N . LEU A 1 295 ? 10.82 -17.266 -14.547 1 98 295 LEU A N 1
ATOM 2133 C CA . LEU A 1 295 ? 11.719 -16.141 -14.82 1 98 295 LEU A CA 1
ATOM 2134 C C . LEU A 1 295 ? 11.992 -15.344 -13.547 1 98 295 LEU A C 1
ATOM 2136 O O . LEU A 1 295 ? 13.133 -14.984 -13.273 1 98 295 LEU A O 1
ATOM 2140 N N . GLY A 1 296 ? 10.914 -15.086 -12.805 1 97.94 296 GLY A N 1
ATOM 2141 C CA . GLY A 1 296 ? 11.078 -14.352 -11.555 1 97.94 296 GLY A CA 1
ATOM 2142 C C . GLY A 1 296 ? 11.961 -15.062 -10.555 1 97.94 296 GLY A C 1
ATOM 2143 O O . GLY A 1 296 ? 12.82 -14.438 -9.922 1 97.94 296 GLY A O 1
ATOM 2144 N N . ALA A 1 297 ? 11.742 -16.312 -10.391 1 98.25 297 ALA A N 1
ATOM 2145 C CA . ALA A 1 297 ? 12.578 -17.109 -9.484 1 98.25 297 ALA A CA 1
ATOM 2146 C C . ALA A 1 297 ? 14.039 -17.078 -9.93 1 98.25 297 ALA A C 1
ATOM 2148 O O . ALA A 1 297 ? 14.945 -17.031 -9.094 1 98.25 297 ALA A O 1
ATOM 2149 N N . SER A 1 298 ? 14.273 -17.125 -11.188 1 97.94 298 SER A N 1
ATOM 2150 C CA . SER A 1 298 ? 15.633 -17.062 -11.719 1 97.94 298 SER A CA 1
ATOM 2151 C C . SER A 1 298 ? 16.281 -15.711 -11.453 1 97.94 298 SER A C 1
ATOM 2153 O O . SER A 1 298 ? 17.453 -15.633 -11.117 1 97.94 298 SER A O 1
ATOM 2155 N N . CYS A 1 299 ? 15.508 -14.648 -11.641 1 96.38 299 CYS A N 1
ATOM 2156 C CA . CYS A 1 299 ? 16 -13.312 -11.344 1 96.38 299 CYS A CA 1
ATOM 2157 C C . CYS A 1 299 ? 16.406 -13.195 -9.875 1 96.38 299 CYS A C 1
ATOM 2159 O O . CYS A 1 299 ? 17.469 -12.648 -9.562 1 96.38 299 CYS A O 1
ATOM 2161 N N . TRP A 1 300 ? 15.555 -13.695 -9.047 1 97.19 300 TRP A N 1
ATOM 2162 C CA . TRP A 1 300 ? 15.82 -13.664 -7.613 1 97.19 300 TRP A CA 1
ATOM 2163 C C . TRP A 1 300 ? 17.109 -14.414 -7.281 1 97.19 300 TRP A C 1
ATOM 2165 O O . TRP A 1 300 ? 17.984 -13.883 -6.602 1 97.19 300 TRP A O 1
ATOM 2175 N N . ALA A 1 301 ? 17.234 -15.609 -7.828 1 97.5 301 ALA A N 1
ATOM 2176 C CA . ALA A 1 301 ? 18.42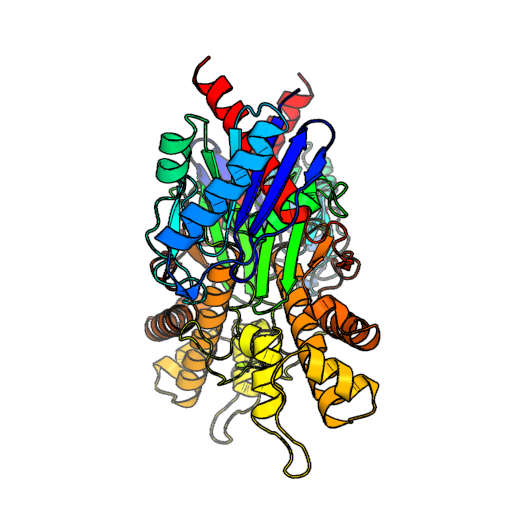2 -16.438 -7.578 1 97.5 301 ALA A CA 1
ATOM 2177 C C . ALA A 1 301 ? 19.688 -15.75 -8.078 1 97.5 301 ALA A C 1
ATOM 2179 O O . ALA A 1 301 ? 20.703 -15.734 -7.387 1 97.5 301 ALA A O 1
ATOM 2180 N N . ALA A 1 302 ? 19.609 -15.195 -9.234 1 95.88 302 ALA A N 1
ATOM 2181 C CA . ALA A 1 302 ? 20.766 -14.508 -9.82 1 95.88 302 ALA A CA 1
ATOM 2182 C C . ALA A 1 302 ? 21.188 -13.328 -8.953 1 95.88 302 ALA A C 1
ATOM 2184 O O . ALA A 1 302 ? 22.391 -13.102 -8.75 1 95.88 302 ALA A O 1
ATOM 2185 N N . SER A 1 303 ? 20.219 -12.609 -8.508 1 94.5 303 SER A N 1
ATOM 2186 C CA . SER A 1 303 ? 20.516 -11.445 -7.68 1 94.5 303 SER A CA 1
ATOM 2187 C C . SER A 1 303 ? 21.203 -11.852 -6.379 1 94.5 303 SER A C 1
ATOM 2189 O O . SER A 1 303 ? 22.094 -11.164 -5.898 1 94.5 303 SER A O 1
ATOM 2191 N N . LYS A 1 304 ? 20.75 -12.906 -5.824 1 95.19 304 LYS A N 1
ATOM 2192 C CA . LYS A 1 304 ? 21.328 -13.383 -4.566 1 95.19 304 LYS A CA 1
ATOM 2193 C C . LYS A 1 304 ? 22.719 -13.961 -4.777 1 95.19 304 LYS A C 1
ATOM 2195 O O . LYS A 1 304 ? 23.578 -13.844 -3.902 1 95.19 304 LYS A O 1
ATOM 2200 N N . LEU A 1 305 ? 22.906 -14.602 -5.895 1 93.75 305 LEU A N 1
ATOM 2201 C CA . LEU A 1 305 ? 24.234 -15.109 -6.234 1 93.75 305 LEU A CA 1
ATOM 2202 C C . LEU A 1 305 ? 25.25 -13.969 -6.32 1 93.75 305 LEU A C 1
ATOM 2204 O O . LEU A 1 305 ? 26.375 -14.102 -5.871 1 93.75 305 LEU A O 1
ATOM 2208 N N . GLU A 1 306 ? 24.859 -12.938 -6.949 1 90.31 306 GLU A N 1
ATOM 2209 C CA . GLU A 1 306 ? 25.719 -11.773 -7.102 1 90.31 306 GLU A CA 1
ATOM 2210 C C . GLU A 1 306 ? 26.062 -11.148 -5.746 1 90.31 306 GLU A C 1
ATOM 2212 O O . GLU A 1 306 ? 27.188 -10.711 -5.52 1 90.31 306 GLU A O 1
ATOM 2217 N N . GLU A 1 307 ? 25.078 -11.102 -4.906 1 88.19 307 GLU A N 1
ATOM 2218 C CA . GLU A 1 307 ? 25.297 -10.555 -3.57 1 88.19 307 GLU A CA 1
ATOM 2219 C C . GLU A 1 307 ? 26.297 -11.391 -2.781 1 88.19 307 GLU A C 1
ATOM 2221 O O . GLU A 1 307 ? 27.109 -10.852 -2.027 1 88.19 307 GLU A O 1
ATOM 2226 N N . ASN A 1 308 ? 26.156 -12.656 -2.902 1 84.06 308 ASN A N 1
ATOM 2227 C CA . ASN A 1 308 ? 27.062 -13.562 -2.213 1 84.06 308 ASN A CA 1
ATOM 2228 C C . ASN A 1 308 ? 28.5 -13.406 -2.707 1 84.06 308 ASN A C 1
ATOM 2230 O O . ASN A 1 308 ? 29.453 -13.555 -1.931 1 84.06 308 ASN A O 1
ATOM 2234 N N . TYR A 1 309 ? 28.688 -13.133 -3.924 1 78.31 309 TYR A N 1
ATOM 2235 C CA . TYR A 1 309 ? 30.016 -12.922 -4.477 1 78.31 309 TYR A CA 1
ATOM 2236 C C . TYR A 1 309 ? 30.609 -11.609 -3.988 1 78.31 309 TYR A C 1
ATOM 2238 O O . TYR A 1 309 ? 31.812 -11.516 -3.73 1 78.31 309 TYR A O 1
ATOM 2246 N N . GLU A 1 310 ? 29.797 -10.57 -3.887 1 68.06 310 GLU A N 1
ATOM 2247 C CA . GLU A 1 310 ? 30.281 -9.266 -3.453 1 68.06 310 GLU A CA 1
ATOM 2248 C C . GLU A 1 310 ? 30.672 -9.273 -1.979 1 68.06 310 GLU A C 1
ATOM 2250 O O . GLU A 1 310 ? 31.594 -8.57 -1.568 1 68.06 310 GLU A O 1
ATOM 2255 N N . GLN A 1 311 ? 29.984 -10.078 -1.24 1 69.62 311 GLN A N 1
ATOM 2256 C CA . GLN A 1 311 ? 30.281 -10.148 0.188 1 69.62 311 GLN A CA 1
ATOM 2257 C C . GLN A 1 311 ? 31.484 -11.039 0.464 1 69.62 311 GLN A C 1
ATOM 2259 O O . GLN A 1 311 ? 32.125 -10.914 1.506 1 69.62 311 GLN A O 1
ATOM 2264 N N . GLY A 1 312 ? 31.656 -12.047 -0.277 1 57.22 312 GLY A N 1
ATOM 2265 C CA . GLY A 1 312 ? 32.812 -12.914 -0.142 1 57.22 312 GLY A CA 1
ATOM 2266 C C . GLY A 1 312 ? 34.094 -12.32 -0.73 1 57.22 312 GLY A C 1
ATOM 2267 O O . GLY A 1 312 ? 35.188 -12.82 -0.494 1 57.22 312 GLY A O 1
ATOM 2268 N N . ASN A 1 313 ? 34.031 -11.367 -1.698 1 43 313 ASN A N 1
ATOM 2269 C CA . ASN A 1 313 ? 35.25 -10.703 -2.129 1 43 313 ASN A CA 1
ATOM 2270 C C . ASN A 1 313 ? 35.562 -9.492 -1.252 1 43 313 ASN A C 1
ATOM 2272 O O . ASN A 1 313 ? 34.688 -8.727 -0.893 1 43 313 ASN A O 1
ATOM 2276 N N . MET B 1 1 ? 29.125 20.188 9.695 1 73.62 1 MET B N 1
ATOM 2277 C CA . MET B 1 1 ? 27.781 20.109 10.242 1 73.62 1 MET B CA 1
ATOM 2278 C C . MET B 1 1 ? 26.781 20.828 9.336 1 73.62 1 MET B C 1
ATOM 2280 O O . MET B 1 1 ? 26.938 22.031 9.07 1 73.62 1 MET B O 1
ATOM 2284 N N . THR B 1 2 ? 25.875 20.016 8.742 1 91 2 THR B N 1
ATOM 2285 C CA . THR B 1 2 ? 24.922 20.625 7.809 1 91 2 THR B CA 1
ATOM 2286 C C . THR B 1 2 ? 23.703 21.172 8.547 1 91 2 THR B C 1
ATOM 2288 O O . THR B 1 2 ? 23.125 20.484 9.391 1 91 2 THR B O 1
ATOM 2291 N N . ARG B 1 3 ? 23.484 22.531 8.383 1 97.12 3 ARG B N 1
ATOM 2292 C CA . ARG B 1 3 ? 22.297 23.172 8.945 1 97.12 3 ARG B CA 1
ATOM 2293 C C . ARG B 1 3 ? 21.266 23.484 7.855 1 97.12 3 ARG B C 1
ATOM 2295 O O . ARG B 1 3 ? 21.641 23.906 6.758 1 97.12 3 ARG B O 1
ATOM 2302 N N . VAL B 1 4 ? 20.016 23.219 8.195 1 98.44 4 VAL B N 1
ATOM 2303 C CA . VAL B 1 4 ? 18.922 23.453 7.262 1 98.44 4 VAL B CA 1
ATOM 2304 C C . VAL B 1 4 ? 17.891 24.375 7.895 1 98.44 4 VAL B C 1
ATOM 2306 O O . VAL B 1 4 ? 17.516 24.188 9.055 1 98.44 4 VAL B O 1
ATOM 2309 N N . ALA B 1 5 ? 17.547 25.453 7.188 1 98.62 5 ALA B N 1
ATOM 2310 C CA . ALA B 1 5 ? 16.375 26.234 7.57 1 98.62 5 ALA B CA 1
ATOM 2311 C C . ALA B 1 5 ? 15.086 25.562 7.094 1 98.62 5 ALA B C 1
ATOM 2313 O O . ALA B 1 5 ? 14.844 25.453 5.891 1 98.62 5 ALA B O 1
ATOM 2314 N N . ALA B 1 6 ? 14.305 25.078 8.047 1 98.69 6 ALA B N 1
ATOM 2315 C CA . ALA B 1 6 ? 13.117 24.312 7.703 1 98.69 6 ALA B CA 1
ATOM 2316 C C . ALA B 1 6 ? 11.844 25.125 7.969 1 98.69 6 ALA B C 1
ATOM 2318 O O . ALA B 1 6 ? 11.766 25.859 8.953 1 98.69 6 ALA B O 1
ATOM 2319 N N . ILE B 1 7 ? 10.898 24.984 7.113 1 98.5 7 ILE B N 1
ATOM 2320 C CA . ILE B 1 7 ? 9.586 25.609 7.273 1 98.5 7 ILE B CA 1
ATOM 2321 C C . ILE B 1 7 ? 8.492 24.594 7 1 98.5 7 ILE B C 1
ATOM 2323 O O . ILE B 1 7 ? 8.625 23.75 6.113 1 98.5 7 ILE B O 1
ATOM 2327 N N . ASP B 1 8 ? 7.465 24.594 7.781 1 98.31 8 ASP B N 1
ATOM 2328 C CA . ASP B 1 8 ? 6.262 23.781 7.617 1 98.31 8 ASP B CA 1
ATOM 2329 C C . ASP B 1 8 ? 5.047 24.656 7.32 1 98.31 8 ASP B C 1
ATOM 2331 O O . ASP B 1 8 ? 4.543 25.344 8.211 1 98.31 8 ASP B O 1
ATOM 2335 N N . ILE B 1 9 ? 4.582 24.594 6.121 1 97.56 9 ILE B N 1
ATOM 2336 C CA . ILE B 1 9 ? 3.479 25.438 5.676 1 97.56 9 ILE B CA 1
ATOM 2337 C C . ILE B 1 9 ? 2.178 24.641 5.691 1 97.56 9 ILE B C 1
ATOM 2339 O O . ILE B 1 9 ? 1.843 23.953 4.715 1 97.56 9 ILE B O 1
ATOM 2343 N N . GLY B 1 10 ? 1.454 24.75 6.75 1 93.31 10 GLY B N 1
ATOM 2344 C CA . GLY B 1 10 ? 0.136 24.156 6.859 1 93.31 10 GLY B CA 1
ATOM 2345 C C . GLY B 1 10 ? -0.99 25.109 6.523 1 93.31 10 GLY B C 1
ATOM 2346 O O . GLY B 1 10 ? -0.755 26.297 6.309 1 93.31 10 GLY B O 1
ATOM 2347 N N . GLY B 1 11 ? -2.139 24.594 6.469 1 89 11 GLY B N 1
ATOM 2348 C CA . GLY B 1 11 ? -3.303 25.422 6.188 1 89 11 GLY B CA 1
ATOM 2349 C C . GLY B 1 11 ? -3.637 26.375 7.312 1 89 11 GLY B C 1
ATOM 2350 O O . GLY B 1 11 ? -4.297 27.391 7.09 1 89 11 GLY B O 1
ATOM 2351 N N . THR B 1 12 ? -3.207 26.156 8.516 1 86.75 12 THR B N 1
ATOM 2352 C CA . THR B 1 12 ? -3.59 26.938 9.688 1 86.75 12 THR B CA 1
ATOM 2353 C C . THR B 1 12 ? -2.385 27.672 10.266 1 86.75 12 THR B C 1
ATOM 2355 O O . THR B 1 12 ? -2.498 28.828 10.68 1 86.75 12 THR B O 1
ATOM 2358 N N . LYS B 1 13 ? -1.223 27.047 10.281 1 93.25 13 LYS B N 1
ATOM 2359 C CA . LYS B 1 13 ? -0.028 27.641 10.875 1 93.25 13 LYS B CA 1
ATOM 2360 C C . LYS B 1 13 ? 1.199 27.406 10 1 93.25 13 LYS B C 1
ATOM 2362 O O . LYS B 1 13 ? 1.222 26.469 9.195 1 93.25 13 LYS B O 1
ATOM 2367 N N . ILE B 1 14 ? 2.096 28.188 10.172 1 97.5 14 ILE B N 1
ATOM 2368 C CA . ILE B 1 14 ? 3.41 28.078 9.555 1 97.5 14 ILE B CA 1
ATOM 2369 C C . ILE B 1 14 ? 4.484 27.984 10.633 1 97.5 14 ILE B C 1
ATOM 2371 O O . ILE B 1 14 ? 4.672 28.906 11.414 1 97.5 14 ILE B O 1
ATOM 2375 N N . GLY B 1 15 ? 5.094 26.812 10.711 1 97.56 15 GLY B N 1
ATOM 2376 C CA . GLY B 1 15 ? 6.207 26.594 11.625 1 97.56 15 GLY B CA 1
ATOM 2377 C C . GLY B 1 15 ? 7.562 26.734 10.953 1 97.56 15 GLY B C 1
ATOM 2378 O O . GLY B 1 15 ? 7.676 26.562 9.734 1 97.56 15 GLY B O 1
ATOM 2379 N N . ALA B 1 16 ? 8.586 27.047 11.781 1 98.44 16 ALA B N 1
ATOM 2380 C CA . ALA B 1 16 ? 9.938 27.188 11.234 1 98.44 16 ALA B CA 1
ATOM 2381 C C . ALA B 1 16 ? 10.992 26.859 12.289 1 98.44 16 ALA B C 1
ATOM 2383 O O . ALA B 1 16 ? 10.742 26.984 13.492 1 98.44 16 ALA B O 1
ATOM 2384 N N . GLY B 1 17 ? 12.094 26.422 11.82 1 98.31 17 GLY B N 1
ATOM 2385 C CA . GLY B 1 17 ? 13.211 26.125 12.703 1 98.31 17 GLY B CA 1
ATOM 2386 C C . GLY B 1 17 ? 14.523 25.938 11.969 1 98.31 17 GLY B C 1
ATOM 2387 O O . GLY B 1 17 ? 14.531 25.75 10.75 1 98.31 17 GLY B O 1
ATOM 2388 N N . LEU B 1 18 ? 15.617 26.172 12.695 1 98.44 18 LEU B N 1
ATOM 2389 C CA . LEU B 1 18 ? 16.953 25.844 12.234 1 98.44 18 LEU B CA 1
ATOM 2390 C C . LEU B 1 18 ? 17.406 24.469 12.766 1 98.44 18 LEU B C 1
ATOM 2392 O O . LEU B 1 18 ? 17.375 24.234 13.969 1 98.44 18 LEU B O 1
ATOM 2396 N N . ILE B 1 19 ? 17.75 23.594 11.836 1 98.25 19 ILE B N 1
ATOM 2397 C CA . ILE B 1 19 ? 17.984 22.203 12.219 1 98.25 19 ILE B CA 1
ATOM 2398 C C . ILE B 1 19 ? 19.422 21.812 11.906 1 98.25 19 ILE B C 1
ATOM 2400 O O . ILE B 1 19 ? 19.906 22.062 10.805 1 98.25 19 ILE B O 1
ATOM 2404 N N . CYS B 1 20 ? 20.094 21.203 12.891 1 97 20 CYS B N 1
ATOM 2405 C CA . CYS B 1 20 ? 21.344 20.5 12.648 1 97 20 CYS B CA 1
ATOM 2406 C C . CYS B 1 20 ? 21.109 19.078 12.195 1 97 20 CYS B C 1
ATOM 2408 O O . CYS B 1 20 ? 20.641 18.234 12.977 1 97 20 CYS B O 1
ATOM 2410 N N . THR B 1 21 ? 21.453 18.734 10.977 1 94.25 21 THR B N 1
ATOM 2411 C CA . THR B 1 21 ? 21.031 17.484 10.367 1 94.25 21 THR B CA 1
ATOM 2412 C C . THR B 1 21 ? 21.812 16.312 10.969 1 94.25 21 THR B C 1
ATOM 2414 O O . THR B 1 21 ? 21.406 15.156 10.828 1 94.25 21 THR B O 1
ATOM 2417 N N . GLU B 1 22 ? 22.906 16.531 11.602 1 93 22 GLU B N 1
ATOM 2418 C CA . GLU B 1 22 ? 23.703 15.461 12.203 1 93 22 GLU B CA 1
ATOM 2419 C C . GLU B 1 22 ? 23.141 15.031 13.555 1 93 22 GLU B C 1
ATOM 2421 O O . GLU B 1 22 ? 23.141 13.844 13.875 1 93 22 GLU B O 1
ATOM 2426 N N . SER B 1 23 ? 22.656 16.016 14.289 1 94.62 23 SER B N 1
ATOM 2427 C CA . SER B 1 23 ? 22.219 15.727 15.648 1 94.62 23 SER B CA 1
ATOM 2428 C C . SER B 1 23 ? 20.703 15.695 15.742 1 94.62 23 SER B C 1
ATOM 2430 O O . SER B 1 23 ? 20.141 15.141 16.688 1 94.62 23 SER B O 1
ATOM 2432 N N . GLY B 1 24 ? 20.031 16.375 14.805 1 94.5 24 GLY B N 1
ATOM 2433 C CA . GLY B 1 24 ? 18.594 16.5 14.867 1 94.5 24 GLY B CA 1
ATOM 2434 C C . GLY B 1 24 ? 18.125 17.609 15.781 1 94.5 24 GLY B C 1
ATOM 2435 O O . GLY B 1 24 ? 16.922 17.766 16.031 1 94.5 24 GLY B O 1
ATOM 2436 N N . ASP B 1 25 ? 19.125 18.422 16.297 1 96.25 25 ASP B N 1
ATOM 2437 C CA . ASP B 1 25 ? 18.781 19.578 17.141 1 96.25 25 ASP B CA 1
ATOM 2438 C C . ASP B 1 25 ? 18 20.625 16.344 1 96.25 25 ASP B C 1
ATOM 2440 O O . ASP B 1 25 ? 18.344 20.922 15.195 1 96.25 25 ASP B O 1
ATOM 2444 N N . ILE B 1 26 ? 16.938 21.172 17 1 97.06 26 ILE B N 1
ATOM 2445 C CA . ILE B 1 26 ? 16.078 22.141 16.344 1 97.06 26 ILE B CA 1
ATOM 2446 C C . ILE B 1 26 ? 15.969 23.391 17.203 1 97.06 26 ILE B C 1
ATOM 2448 O O . ILE B 1 26 ? 15.75 23.312 18.406 1 97.06 26 ILE B O 1
ATOM 2452 N N . THR B 1 27 ? 16.266 24.562 16.625 1 97.06 27 THR B N 1
ATOM 2453 C CA . THR B 1 27 ? 15.898 25.859 17.172 1 97.06 27 THR B CA 1
ATOM 2454 C C . THR B 1 27 ? 14.648 26.406 16.484 1 97.06 27 THR B C 1
ATOM 2456 O O . THR B 1 27 ? 14.711 26.875 15.344 1 97.06 27 THR B O 1
ATOM 2459 N N . GLN B 1 28 ? 13.516 26.297 17.219 1 95.81 28 GLN B N 1
ATOM 2460 C CA . GLN B 1 28 ? 12.234 26.672 16.641 1 95.81 28 GLN B CA 1
ATOM 2461 C C . GLN B 1 28 ? 11.852 28.094 17.047 1 95.81 28 GLN B C 1
ATOM 2463 O O . GLN B 1 28 ? 12.281 28.594 18.094 1 95.81 28 GLN B O 1
ATOM 2468 N N . ILE B 1 29 ? 11.102 28.734 16.219 1 95.5 29 ILE B N 1
ATOM 2469 C CA . ILE B 1 29 ? 10.508 30.031 16.547 1 95.5 29 ILE B CA 1
ATOM 2470 C C . ILE B 1 29 ? 8.984 29.891 16.625 1 95.5 29 ILE B C 1
ATOM 2472 O O . ILE B 1 29 ? 8.43 28.844 16.312 1 95.5 29 ILE B O 1
ATOM 2476 N N . ALA B 1 30 ? 8.328 30.891 17.078 1 95.06 30 ALA B N 1
ATOM 2477 C CA . ALA B 1 30 ? 6.875 30.875 17.25 1 95.06 30 ALA B CA 1
ATOM 2478 C C . ALA B 1 30 ? 6.172 30.703 15.906 1 95.06 30 ALA B C 1
ATOM 2480 O O . ALA B 1 30 ? 6.59 31.281 14.898 1 95.06 30 ALA B O 1
ATOM 2481 N N . ASP B 1 31 ? 5.137 29.906 15.938 1 96 31 ASP B N 1
ATOM 2482 C CA . ASP B 1 31 ? 4.344 29.688 14.734 1 96 31 ASP B CA 1
ATOM 2483 C C . ASP B 1 31 ? 3.643 30.984 14.297 1 96 31 ASP B C 1
ATOM 2485 O O . ASP B 1 31 ? 3.326 31.828 15.133 1 96 31 ASP B O 1
ATOM 2489 N N . LEU B 1 32 ? 3.471 31.109 13.078 1 96.94 32 LEU B N 1
ATOM 2490 C CA . LEU B 1 32 ? 2.65 32.156 12.484 1 96.94 32 LEU B CA 1
ATOM 2491 C C . LEU B 1 32 ? 1.343 31.594 11.945 1 96.94 32 LEU B C 1
ATOM 2493 O O . LEU B 1 32 ? 1.322 30.484 11.391 1 96.94 32 LEU B O 1
ATOM 2497 N N . SER B 1 33 ? 0.255 32.344 12.086 1 95.94 33 SER B N 1
ATOM 2498 C CA . SER B 1 33 ? -0.998 31.922 11.461 1 95.94 33 SER B CA 1
ATOM 2499 C C . SER B 1 33 ? -0.905 31.984 9.938 1 95.94 33 SER B C 1
ATOM 2501 O O . SER B 1 33 ? -0.401 32.938 9.375 1 95.94 33 SER B O 1
ATOM 2503 N N . THR B 1 34 ? -1.333 30.938 9.289 1 96.12 34 THR B N 1
ATOM 2504 C CA . THR B 1 34 ? -1.313 30.906 7.832 1 96.12 34 THR B CA 1
ATOM 2505 C C . THR B 1 34 ? -2.385 31.828 7.258 1 96.12 34 THR B C 1
ATOM 2507 O O . THR B 1 34 ? -3.574 31.656 7.539 1 96.12 34 THR B O 1
ATOM 2510 N N . PRO B 1 35 ? -2.01 32.781 6.496 1 97.19 35 PRO B N 1
ATOM 2511 C CA . PRO B 1 35 ? -3.029 33.562 5.809 1 97.19 35 PRO B CA 1
ATOM 2512 C C . PRO B 1 35 ? -3.633 32.844 4.609 1 97.19 35 PRO B C 1
ATOM 2514 O O . PRO B 1 35 ? -3.588 33.375 3.486 1 97.19 35 PRO B O 1
ATOM 2517 N N . ALA B 1 36 ? -4.285 31.766 4.828 1 94.56 36 ALA B N 1
ATOM 2518 C CA . ALA B 1 36 ? -4.734 30.812 3.809 1 94.56 36 ALA B CA 1
ATOM 2519 C C . ALA B 1 36 ? -5.773 31.453 2.891 1 94.56 36 ALA B C 1
ATOM 2521 O O . ALA B 1 36 ? -5.781 31.188 1.683 1 94.56 36 ALA B O 1
ATOM 2522 N N . ARG B 1 37 ? -6.605 32.281 3.375 1 95.25 37 ARG B N 1
ATOM 2523 C CA . ARG B 1 37 ? -7.703 32.875 2.617 1 95.25 37 ARG B CA 1
ATOM 2524 C C . ARG B 1 37 ? -7.203 33.969 1.688 1 95.25 37 ARG B C 1
ATOM 2526 O O . ARG B 1 37 ? -7.879 34.344 0.725 1 95.25 37 ARG B O 1
ATOM 2533 N N . ASP B 1 38 ? -6.043 34.469 2.049 1 96.5 38 ASP B N 1
ATOM 2534 C CA . ASP B 1 38 ? -5.488 35.594 1.267 1 96.5 38 ASP B CA 1
ATOM 2535 C C . ASP B 1 38 ? -4.746 35.062 0.038 1 96.5 38 ASP B C 1
ATOM 2537 O O . ASP B 1 38 ? -4.336 35.844 -0.822 1 96.5 38 ASP B O 1
ATOM 2541 N N . GLY B 1 39 ? -4.539 33.781 -0.011 1 95.38 39 GLY B N 1
ATOM 2542 C CA . GLY B 1 39 ? -4.008 33.156 -1.219 1 95.38 39 GLY B CA 1
ATOM 2543 C C . GLY B 1 39 ? -2.535 32.812 -1.116 1 95.38 39 GLY B C 1
ATOM 2544 O O . GLY B 1 39 ? -1.893 33.094 -0.105 1 95.38 39 GLY B O 1
ATOM 2545 N N . SER B 1 40 ? -2.018 32.188 -2.227 1 96.31 40 SER B N 1
ATOM 2546 C CA . SER B 1 40 ? -0.669 31.641 -2.246 1 96.31 40 SER B CA 1
ATOM 2547 C C . SER B 1 40 ? 0.382 32.719 -2.035 1 96.31 40 SER B C 1
ATOM 2549 O O . SER B 1 40 ? 1.385 32.5 -1.355 1 96.31 40 SER B O 1
ATOM 2551 N N . GLY B 1 41 ? 0.174 33.875 -2.619 1 96.88 41 GLY B N 1
ATOM 2552 C CA . GLY B 1 41 ? 1.128 34.938 -2.451 1 96.88 41 GLY B CA 1
ATOM 2553 C C . GLY B 1 41 ? 1.318 35.344 -1.001 1 96.88 41 GLY B C 1
ATOM 2554 O O . GLY B 1 41 ? 2.451 35.531 -0.541 1 96.88 41 GLY B O 1
ATOM 2555 N N . ALA B 1 42 ? 0.209 35.5 -0.309 1 98.06 42 ALA B N 1
ATOM 2556 C CA . ALA B 1 42 ? 0.248 35.906 1.098 1 98.06 42 ALA B CA 1
ATOM 2557 C C . ALA B 1 42 ? 0.906 34.812 1.949 1 98.06 42 ALA B C 1
ATOM 2559 O O . ALA B 1 42 ? 1.644 35.125 2.889 1 98.06 42 ALA B O 1
ATOM 2560 N N . VAL B 1 43 ? 0.601 33.625 1.651 1 98 43 VAL B N 1
ATOM 2561 C CA . VAL B 1 43 ? 1.167 32.5 2.396 1 98 43 VAL B CA 1
ATOM 2562 C C . VAL B 1 43 ? 2.678 32.438 2.174 1 98 43 VAL B C 1
ATOM 2564 O O . VAL B 1 43 ? 3.443 32.25 3.119 1 98 43 VAL B O 1
ATOM 2567 N N . CYS B 1 44 ? 3.131 32.656 0.926 1 97.75 44 CYS B N 1
ATOM 2568 C CA . CYS B 1 44 ? 4.555 32.656 0.613 1 97.75 44 CYS B CA 1
ATOM 2569 C C . CYS B 1 44 ? 5.27 33.781 1.355 1 97.75 44 CYS B C 1
ATOM 2571 O O . CYS B 1 44 ? 6.363 33.594 1.885 1 97.75 44 CYS B O 1
ATOM 2573 N N . ALA B 1 45 ? 4.625 34.906 1.365 1 97.88 45 ALA B N 1
ATOM 2574 C CA . ALA B 1 45 ? 5.215 36.062 2.055 1 97.88 45 ALA B CA 1
ATOM 2575 C C . ALA B 1 45 ? 5.363 35.781 3.549 1 97.88 45 ALA B C 1
ATOM 2577 O O . ALA B 1 45 ? 6.379 36.125 4.152 1 97.88 45 ALA B O 1
ATOM 2578 N N . ALA B 1 46 ? 4.352 35.188 4.121 1 98.12 46 ALA B N 1
ATOM 2579 C CA . ALA B 1 46 ? 4.391 34.812 5.535 1 98.12 46 ALA B CA 1
ATOM 2580 C C . ALA B 1 46 ? 5.5 33.812 5.809 1 98.12 46 ALA B C 1
ATOM 2582 O O . ALA B 1 46 ? 6.227 33.938 6.797 1 98.12 46 ALA B O 1
ATOM 2583 N N . ALA B 1 47 ? 5.582 32.844 4.996 1 98.19 47 ALA B N 1
ATOM 2584 C CA . ALA B 1 47 ? 6.625 31.828 5.125 1 98.19 47 ALA B CA 1
ATOM 2585 C C . ALA B 1 47 ? 8.016 32.438 4.992 1 98.19 47 ALA B C 1
ATOM 2587 O O . ALA B 1 47 ? 8.938 32.062 5.715 1 98.19 47 ALA B O 1
ATOM 2588 N N . ALA B 1 48 ? 8.172 33.344 4.059 1 97.56 48 ALA B N 1
ATOM 2589 C CA . ALA B 1 48 ? 9.438 34.062 3.865 1 97.56 48 ALA B CA 1
ATOM 2590 C C . ALA B 1 48 ? 9.836 34.844 5.113 1 97.56 48 ALA B C 1
ATOM 2592 O O . ALA B 1 48 ? 11.016 34.906 5.461 1 97.56 48 ALA B O 1
ATOM 2593 N N . GLN B 1 49 ? 8.836 35.406 5.695 1 97.06 49 GLN B N 1
ATOM 2594 C CA . GLN B 1 49 ? 9.086 36.125 6.938 1 97.06 49 GLN B CA 1
ATOM 2595 C C . GLN B 1 49 ? 9.633 35.188 8.016 1 97.06 49 GLN B C 1
ATOM 2597 O O . GLN B 1 49 ? 10.578 35.562 8.719 1 97.06 49 GLN B O 1
ATOM 2602 N N . GLN B 1 50 ? 9.047 34.062 8.164 1 97.81 50 GLN B N 1
ATOM 2603 C CA . GLN B 1 50 ? 9.508 33.062 9.141 1 97.81 50 GLN B CA 1
ATOM 2604 C C . GLN B 1 50 ? 10.93 32.625 8.836 1 97.81 50 GLN B C 1
ATOM 2606 O O . GLN B 1 50 ? 11.75 32.469 9.742 1 97.81 50 GLN B O 1
ATOM 2611 N N . LEU B 1 51 ? 11.172 32.406 7.586 1 97.62 51 LEU B N 1
ATOM 2612 C CA . LEU B 1 51 ? 12.5 31.969 7.168 1 97.62 51 LEU B CA 1
ATOM 2613 C C . LEU B 1 51 ? 13.539 33.031 7.465 1 97.62 51 LEU B C 1
ATOM 2615 O O . LEU B 1 51 ? 14.672 32.719 7.844 1 97.62 51 LEU B O 1
ATOM 2619 N N . ARG B 1 52 ? 13.188 34.312 7.254 1 97.38 52 ARG B N 1
ATOM 2620 C CA . ARG B 1 52 ? 14.094 35.406 7.559 1 97.38 52 ARG B CA 1
ATOM 2621 C C . ARG B 1 52 ? 14.523 35.375 9.023 1 97.38 52 ARG B C 1
ATOM 2623 O O . ARG B 1 52 ? 15.703 35.531 9.336 1 97.38 52 ARG B O 1
ATOM 2630 N N . LYS B 1 53 ? 13.547 35.156 9.891 1 97.81 53 LYS B N 1
ATOM 2631 C CA . LYS B 1 53 ? 13.828 35.094 11.32 1 97.81 53 LYS B CA 1
ATOM 2632 C C . LYS B 1 53 ? 14.797 33.969 11.633 1 97.81 53 LYS B C 1
ATOM 2634 O O . LYS B 1 53 ? 15.695 34.094 12.461 1 97.81 53 LYS B O 1
ATOM 2639 N N . ILE B 1 54 ? 14.617 32.812 10.992 1 97.81 54 ILE B N 1
ATOM 2640 C CA . ILE B 1 54 ? 15.469 31.656 11.203 1 97.81 54 ILE B CA 1
ATOM 2641 C C . ILE B 1 54 ? 16.891 31.969 10.734 1 97.81 54 ILE B C 1
ATOM 2643 O O . ILE B 1 54 ? 17.859 31.609 11.406 1 97.81 54 ILE B O 1
ATOM 2647 N N . LEU B 1 55 ? 16.969 32.625 9.602 1 96.88 55 LEU B N 1
ATOM 2648 C CA . LEU B 1 55 ? 18.266 32.906 9.008 1 96.88 55 LEU B CA 1
ATOM 2649 C C . LEU B 1 55 ? 19 34 9.758 1 96.88 55 LEU B C 1
ATOM 2651 O O . LEU B 1 55 ? 20.203 34.156 9.602 1 96.88 55 LEU B O 1
ATOM 2655 N N . GLU B 1 56 ? 18.25 34.75 10.547 1 96.75 56 GLU B N 1
ATOM 2656 C CA . GLU B 1 56 ? 18.875 35.688 11.461 1 96.75 56 GLU B CA 1
ATOM 2657 C C . GLU B 1 56 ? 19.5 34.969 12.656 1 96.75 56 GLU B C 1
ATOM 2659 O O . GLU B 1 56 ? 20.469 35.469 13.242 1 96.75 56 GLU B O 1
ATOM 2664 N N . ILE B 1 57 ? 18.953 33.875 12.984 1 95.69 57 ILE B N 1
ATOM 2665 C CA . ILE B 1 57 ? 19.438 33.094 14.109 1 95.69 57 ILE B CA 1
ATOM 2666 C C . ILE B 1 57 ? 20.734 32.375 13.734 1 95.69 57 ILE B C 1
ATOM 2668 O O . ILE B 1 57 ? 21.641 32.25 14.562 1 95.69 57 ILE B O 1
ATOM 2672 N N . GLY B 1 58 ? 20.812 31.922 12.531 1 95.31 58 GLY B N 1
ATOM 2673 C CA . GLY B 1 58 ? 22.016 31.234 12.078 1 95.31 58 GLY B CA 1
ATOM 2674 C C . GLY B 1 58 ? 22.031 30.984 10.586 1 95.31 58 GLY B C 1
ATOM 2675 O O . GLY B 1 58 ? 21 31.125 9.914 1 95.31 58 GLY B O 1
ATOM 2676 N N . GLN B 1 59 ? 23.203 30.562 10.133 1 95.5 59 GLN B N 1
ATOM 2677 C CA . GLN B 1 59 ? 23.375 30.25 8.719 1 95.5 59 GLN B CA 1
ATOM 2678 C C . GLN B 1 59 ? 22.844 28.859 8.383 1 95.5 59 GLN B C 1
ATOM 2680 O O . GLN B 1 59 ? 22.875 27.953 9.219 1 95.5 59 GLN B O 1
ATOM 2685 N N . ALA B 1 60 ? 22.359 28.703 7.227 1 97.75 60 ALA B N 1
ATOM 2686 C CA . ALA B 1 60 ? 21.875 27.438 6.715 1 97.75 60 ALA B CA 1
ATOM 2687 C C . ALA B 1 60 ? 22.438 27.141 5.332 1 97.75 60 ALA B C 1
ATOM 2689 O O . ALA B 1 60 ? 22.734 28.062 4.562 1 97.75 60 ALA B O 1
ATOM 2690 N N . GLU B 1 61 ? 22.594 25.875 5.043 1 97.38 61 GLU B N 1
ATOM 2691 C CA . GLU B 1 61 ? 23.125 25.453 3.748 1 97.38 61 GLU B CA 1
ATOM 2692 C C . GLU B 1 61 ? 22 25.219 2.744 1 97.38 61 GLU B C 1
ATOM 2694 O O . GLU B 1 61 ? 22.234 25.203 1.535 1 97.38 61 GLU B O 1
ATOM 2699 N N . ALA B 1 62 ? 20.828 25.047 3.254 1 98.06 62 ALA B N 1
ATOM 2700 C CA . ALA B 1 62 ? 19.672 24.781 2.41 1 98.06 62 ALA B CA 1
ATOM 2701 C C . ALA B 1 62 ? 18.375 25.141 3.131 1 98.06 62 ALA B C 1
ATOM 2703 O O . ALA B 1 62 ? 18.375 25.375 4.344 1 98.06 62 ALA B O 1
ATOM 2704 N N . ILE B 1 63 ? 17.328 25.219 2.355 1 98.38 63 ILE B N 1
ATOM 2705 C CA . ILE B 1 63 ? 15.977 25.391 2.861 1 98.38 63 ILE B CA 1
ATOM 2706 C C . ILE B 1 63 ? 15.172 24.109 2.623 1 98.38 63 ILE B C 1
ATOM 2708 O O . ILE B 1 63 ? 15.203 23.547 1.524 1 98.38 63 ILE B O 1
ATOM 2712 N N . GLY B 1 64 ? 14.617 23.562 3.65 1 98.5 64 GLY B N 1
ATOM 2713 C CA . GLY B 1 64 ? 13.672 22.453 3.547 1 98.5 64 GLY B CA 1
ATOM 2714 C C . GLY B 1 64 ? 12.242 22.875 3.834 1 98.5 64 GLY B C 1
ATOM 2715 O O . GLY B 1 64 ? 11.953 23.422 4.902 1 98.5 64 GLY B O 1
ATOM 2716 N N . ILE B 1 65 ? 11.352 22.594 2.918 1 98.62 65 ILE B N 1
ATOM 2717 C CA . ILE B 1 65 ? 9.969 23.047 3.061 1 98.62 65 ILE B CA 1
ATOM 2718 C C . ILE B 1 65 ? 9.031 21.844 3.129 1 98.62 65 ILE B C 1
ATOM 2720 O O . ILE B 1 65 ? 9.062 20.984 2.254 1 98.62 65 ILE B O 1
ATOM 2724 N N . SER B 1 66 ? 8.305 21.703 4.164 1 98.38 66 SER B N 1
ATOM 2725 C CA . SER B 1 66 ? 7.129 20.859 4.297 1 98.38 66 SER B CA 1
ATOM 2726 C C . SER B 1 66 ? 5.848 21.625 4.008 1 98.38 66 SER B C 1
ATOM 2728 O O . SER B 1 66 ? 5.648 22.734 4.527 1 98.38 66 SER B O 1
ATOM 2730 N N . THR B 1 67 ? 4.996 21.078 3.197 1 97.81 67 THR B N 1
ATOM 2731 C CA . THR B 1 67 ? 3.836 21.891 2.846 1 97.81 67 THR B CA 1
ATOM 2732 C C . THR B 1 67 ? 2.643 21.016 2.496 1 97.81 67 THR B C 1
ATOM 2734 O O . THR B 1 67 ? 2.812 19.859 2.096 1 97.81 67 THR B O 1
ATOM 2737 N N . ALA B 1 68 ? 1.439 21.578 2.602 1 93.69 68 ALA B N 1
ATOM 2738 C CA . ALA B 1 68 ? 0.206 20.938 2.15 1 93.69 68 ALA B CA 1
ATOM 2739 C C . ALA B 1 68 ? 0.178 20.812 0.63 1 93.69 68 ALA B C 1
ATOM 2741 O O . ALA B 1 68 ? 0.752 21.641 -0.08 1 93.69 68 ALA B O 1
ATOM 2742 N N . GLY B 1 69 ? -0.456 19.719 0.187 1 93.62 69 GLY B N 1
ATOM 2743 C CA . GLY B 1 69 ? -0.611 19.5 -1.241 1 93.62 69 GLY B CA 1
ATOM 2744 C C . GLY B 1 69 ? 0.348 18.453 -1.791 1 93.62 69 GLY B C 1
ATOM 2745 O O . GLY B 1 69 ? 1.252 18.016 -1.086 1 93.62 69 GLY B O 1
ATOM 2746 N N . ILE B 1 70 ? 0.11 18.031 -3.016 1 95.75 70 ILE B N 1
ATOM 2747 C CA . ILE B 1 70 ? 1.044 17.172 -3.723 1 95.75 70 ILE B CA 1
ATOM 2748 C C . ILE B 1 70 ? 2.189 18 -4.297 1 95.75 70 ILE B C 1
ATOM 2750 O O . ILE B 1 70 ? 1.957 18.984 -5 1 95.75 70 ILE B O 1
ATOM 2754 N N . VAL B 1 71 ? 3.416 17.609 -3.963 1 97.5 71 VAL B N 1
ATOM 2755 C CA . VAL B 1 71 ? 4.609 18.359 -4.332 1 97.5 71 VAL B CA 1
ATOM 2756 C C . VAL B 1 71 ? 5.387 17.609 -5.406 1 97.5 71 VAL B C 1
ATOM 2758 O O . VAL B 1 71 ? 5.762 16.453 -5.207 1 97.5 71 VAL B O 1
ATOM 2761 N N . ASP B 1 72 ? 5.543 18.219 -6.539 1 97.5 72 ASP B N 1
ATOM 2762 C CA . ASP B 1 72 ? 6.555 17.734 -7.469 1 97.5 72 ASP B CA 1
ATOM 2763 C C . ASP B 1 72 ? 7.961 18.047 -6.969 1 97.5 72 ASP B C 1
ATOM 2765 O O . ASP B 1 72 ? 8.43 19.188 -7.109 1 97.5 72 ASP B O 1
ATOM 2769 N N . THR B 1 73 ? 8.609 17.078 -6.402 1 96.62 73 THR B N 1
ATOM 2770 C CA . THR B 1 73 ? 9.867 17.328 -5.695 1 96.62 73 THR B CA 1
ATOM 2771 C C . THR B 1 73 ? 10.984 17.641 -6.68 1 96.62 73 THR B C 1
ATOM 2773 O O . THR B 1 73 ? 12.039 18.141 -6.289 1 96.62 73 THR B O 1
ATOM 2776 N N . ASP B 1 74 ? 10.789 17.375 -7.969 1 94.31 74 ASP B N 1
ATOM 2777 C CA . ASP B 1 74 ? 11.781 17.703 -8.984 1 94.31 74 ASP B CA 1
ATOM 2778 C C . ASP B 1 74 ? 11.719 19.188 -9.344 1 94.31 74 ASP B C 1
ATOM 2780 O O . ASP B 1 74 ? 12.734 19.891 -9.305 1 94.31 74 ASP B O 1
ATOM 2784 N N . SER B 1 75 ? 10.523 19.688 -9.578 1 94.62 75 SER B N 1
ATOM 2785 C CA . SER B 1 75 ? 10.367 21.078 -9.984 1 94.62 75 SER B CA 1
ATOM 2786 C C . SER B 1 75 ? 10.203 22 -8.773 1 94.62 75 SER B C 1
ATOM 2788 O O . SER B 1 75 ? 10.492 23.188 -8.852 1 94.62 75 SER B O 1
ATOM 2790 N N . GLY B 1 76 ? 9.68 21.406 -7.664 1 95.62 76 GLY B N 1
ATOM 2791 C CA . GLY B 1 76 ? 9.406 22.203 -6.48 1 95.62 76 GLY B CA 1
ATOM 2792 C C . GLY B 1 76 ? 8.062 22.906 -6.527 1 95.62 76 GLY B C 1
ATOM 2793 O O . GLY B 1 76 ? 7.82 23.859 -5.77 1 95.62 76 GLY B O 1
ATOM 2794 N N . ALA B 1 77 ? 7.188 22.484 -7.402 1 95.88 77 ALA B N 1
ATOM 2795 C CA . ALA B 1 77 ? 5.867 23.094 -7.555 1 95.88 77 ALA B CA 1
ATOM 2796 C C . ALA B 1 77 ? 4.797 22.266 -6.855 1 95.88 77 ALA B C 1
ATOM 2798 O O . ALA B 1 77 ? 4.926 21.047 -6.727 1 95.88 77 ALA B O 1
ATOM 2799 N N . ILE B 1 78 ? 3.756 22.953 -6.41 1 97.25 78 ILE B N 1
ATOM 2800 C CA . ILE B 1 78 ? 2.557 22.297 -5.906 1 97.25 78 ILE B CA 1
ATOM 2801 C C . ILE B 1 78 ? 1.668 21.875 -7.078 1 97.25 78 ILE B C 1
AT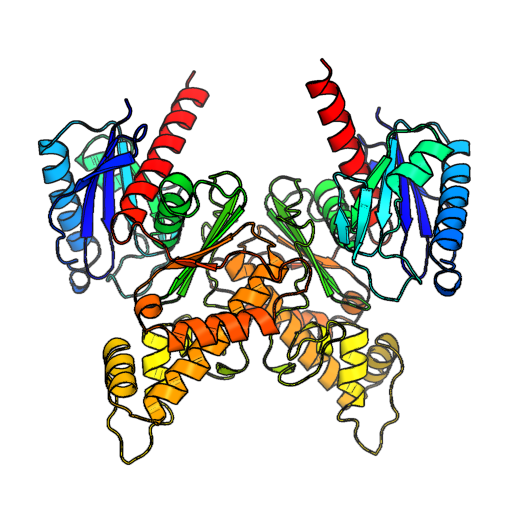OM 2803 O O . ILE B 1 78 ? 1.126 22.734 -7.785 1 97.25 78 ILE B O 1
ATOM 2807 N N . THR B 1 79 ? 1.466 20.578 -7.254 1 95.62 79 THR B N 1
ATOM 2808 C CA . THR B 1 79 ? 0.76 20.125 -8.445 1 95.62 79 THR B CA 1
ATOM 2809 C C . THR B 1 79 ? -0.73 19.953 -8.156 1 95.62 79 THR B C 1
ATOM 2811 O O . THR B 1 79 ? -1.553 20 -9.07 1 95.62 79 THR B O 1
ATOM 2814 N N . SER B 1 80 ? -1.059 19.734 -6.941 1 93.38 80 SER B N 1
ATOM 2815 C CA . SER B 1 80 ? -2.443 19.578 -6.512 1 93.38 80 SER B CA 1
ATOM 2816 C C . SER B 1 80 ? -2.605 19.922 -5.031 1 93.38 80 SER B C 1
ATOM 2818 O O . SER B 1 80 ? -1.729 19.609 -4.223 1 93.38 80 SER B O 1
ATOM 2820 N N . ALA B 1 81 ? -3.641 20.625 -4.695 1 91.12 81 ALA B N 1
ATOM 2821 C CA . ALA B 1 81 ? -3.959 20.969 -3.311 1 91.12 81 ALA B CA 1
ATOM 2822 C C . ALA B 1 81 ? -5.449 21.234 -3.141 1 91.12 81 ALA B C 1
ATOM 2824 O O . ALA B 1 81 ? -6.152 21.531 -4.113 1 91.12 81 ALA B O 1
ATOM 2825 N N . THR B 1 82 ? -5.902 21 -1.953 1 82.69 82 THR B N 1
ATOM 2826 C CA . THR B 1 82 ? -7.273 21.391 -1.64 1 82.69 82 THR B CA 1
ATOM 2827 C C . THR B 1 82 ? -7.406 22.906 -1.526 1 82.69 82 THR B C 1
ATOM 2829 O O . THR B 1 82 ? -6.418 23.625 -1.657 1 82.69 82 THR B O 1
ATOM 2832 N N . ASP B 1 83 ? -8.641 23.281 -1.276 1 83.75 83 ASP B N 1
ATOM 2833 C CA . ASP B 1 83 ? -8.906 24.719 -1.216 1 83.75 83 ASP B CA 1
ATOM 2834 C C . ASP B 1 83 ? -8.625 25.266 0.18 1 83.75 83 ASP B C 1
ATOM 2836 O O . ASP B 1 83 ? -9 26.391 0.493 1 83.75 83 ASP B O 1
ATOM 2840 N N . LEU B 1 84 ? -7.969 24.484 0.957 1 82.69 84 LEU B N 1
ATOM 2841 C CA . LEU B 1 84 ? -7.602 24.969 2.283 1 82.69 84 LEU B CA 1
ATOM 2842 C C . LEU B 1 84 ? -6.73 26.219 2.188 1 82.69 84 LEU B C 1
ATOM 2844 O O . LEU B 1 84 ? -6.867 27.141 2.992 1 82.69 84 LEU B O 1
ATOM 2848 N N . ILE B 1 85 ? -5.773 26.203 1.3 1 91.25 85 ILE B N 1
ATOM 2849 C CA . ILE B 1 85 ? -5.012 27.391 0.927 1 91.25 85 ILE B CA 1
ATOM 2850 C C . ILE B 1 85 ? -5.434 27.859 -0.462 1 91.25 85 ILE B C 1
ATOM 2852 O O . ILE B 1 85 ? -5.254 27.141 -1.449 1 91.25 85 ILE B O 1
ATOM 2856 N N . LYS B 1 86 ? -5.977 29.016 -0.508 1 95.06 86 LYS B N 1
ATOM 2857 C CA . LYS B 1 86 ? -6.523 29.562 -1.752 1 95.06 86 LYS B CA 1
ATOM 2858 C C . LYS B 1 86 ? -5.449 29.641 -2.83 1 95.06 86 LYS B C 1
ATOM 2860 O O . LYS B 1 86 ? -4.371 30.188 -2.594 1 95.06 86 LYS B O 1
ATOM 2865 N N . ASN B 1 87 ? -5.703 29.047 -3.967 1 95.31 87 ASN B N 1
ATOM 2866 C CA . ASN B 1 87 ? -4.855 29.109 -5.152 1 95.31 87 ASN B CA 1
ATOM 2867 C C . ASN B 1 87 ? -3.477 28.516 -4.887 1 95.31 87 ASN B C 1
ATOM 2869 O O . ASN B 1 87 ? -2.465 29.062 -5.344 1 95.31 87 ASN B O 1
ATOM 2873 N N . TRP B 1 88 ? -3.455 27.469 -4.117 1 96.19 88 TRP B N 1
ATOM 2874 C CA . TRP B 1 88 ? -2.182 26.875 -3.746 1 96.19 88 TRP B CA 1
ATOM 2875 C C . TRP B 1 88 ? -1.631 26.016 -4.887 1 96.19 88 TRP B C 1
ATOM 2877 O O . TRP B 1 88 ? -0.418 25.969 -5.105 1 96.19 88 TRP B O 1
ATOM 2887 N N . THR B 1 89 ? -2.543 25.359 -5.625 1 95.25 89 THR B N 1
ATOM 2888 C CA . THR B 1 89 ? -2.139 24.547 -6.773 1 95.25 89 THR B CA 1
ATOM 2889 C C . THR B 1 89 ? -1.41 25.406 -7.805 1 95.25 89 THR B C 1
ATOM 2891 O O . THR B 1 89 ? -1.861 26.5 -8.141 1 95.25 89 THR B O 1
ATOM 2894 N N . GLY B 1 90 ? -0.316 24.922 -8.227 1 95.62 90 GLY B N 1
ATOM 2895 C CA . GLY B 1 90 ? 0.441 25.641 -9.25 1 95.62 90 GLY B CA 1
ATOM 2896 C C . GLY B 1 90 ? 1.511 26.547 -8.68 1 95.62 90 GLY B C 1
ATOM 2897 O O . GLY B 1 90 ? 2.371 27.031 -9.414 1 95.62 90 GLY B O 1
ATOM 2898 N N . THR B 1 91 ? 1.536 26.75 -7.367 1 96.62 91 THR B N 1
ATOM 2899 C CA . THR B 1 91 ? 2.523 27.609 -6.738 1 96.62 91 THR B CA 1
ATOM 2900 C C . THR B 1 91 ? 3.928 27.031 -6.883 1 96.62 91 THR B C 1
ATOM 2902 O O . THR B 1 91 ? 4.152 25.859 -6.578 1 96.62 91 THR B O 1
ATOM 2905 N N . ASP B 1 92 ? 4.859 27.797 -7.359 1 96.88 92 ASP B N 1
ATOM 2906 C CA . ASP B 1 92 ? 6.258 27.406 -7.52 1 96.88 92 ASP B CA 1
ATOM 2907 C C . ASP B 1 92 ? 7.086 27.828 -6.312 1 96.88 92 ASP B C 1
ATOM 2909 O O . ASP B 1 92 ? 7.836 28.812 -6.379 1 96.88 92 ASP B O 1
ATOM 2913 N N . LEU B 1 93 ? 7.023 27.062 -5.285 1 97.06 93 LEU B N 1
ATOM 2914 C CA . LEU B 1 93 ? 7.637 27.422 -4.012 1 97.06 93 LEU B CA 1
ATOM 2915 C C . LEU B 1 93 ? 9.156 27.422 -4.117 1 97.06 93 LEU B C 1
ATOM 2917 O O . LEU B 1 93 ? 9.828 28.266 -3.531 1 97.06 93 LEU B O 1
ATOM 2921 N N . LYS B 1 94 ? 9.672 26.438 -4.805 1 97.56 94 LYS B N 1
ATOM 2922 C CA . LYS B 1 94 ? 11.125 26.312 -4.91 1 97.56 94 LYS B CA 1
ATOM 2923 C C . LYS B 1 94 ? 11.734 27.594 -5.492 1 97.56 94 LYS B C 1
ATOM 2925 O O . LYS B 1 94 ? 12.641 28.172 -4.895 1 97.56 94 LYS B O 1
ATOM 2930 N N . ASN B 1 95 ? 11.242 27.984 -6.621 1 96.38 95 ASN B N 1
ATOM 2931 C CA . ASN B 1 95 ? 11.781 29.172 -7.27 1 96.38 95 ASN B CA 1
ATOM 2932 C C . ASN B 1 95 ? 11.562 30.422 -6.418 1 96.38 95 ASN B C 1
ATOM 2934 O O . ASN B 1 95 ? 12.414 31.312 -6.371 1 96.38 95 ASN B O 1
ATOM 2938 N N . TYR B 1 96 ? 10.43 30.531 -5.77 1 97 96 TYR B N 1
ATOM 2939 C CA . TYR B 1 96 ? 10.141 31.688 -4.922 1 97 96 TYR B CA 1
ATOM 2940 C C . TYR B 1 96 ? 11.211 31.844 -3.846 1 97 96 TYR B C 1
ATOM 2942 O O . TYR B 1 96 ? 11.797 32.938 -3.707 1 97 96 TYR B O 1
ATOM 2950 N N . PHE B 1 97 ? 11.523 30.812 -3.172 1 97.31 97 PHE B N 1
ATOM 2951 C CA . PHE B 1 97 ? 12.422 30.906 -2.027 1 97.31 97 PHE B CA 1
ATOM 2952 C C . PHE B 1 97 ? 13.875 30.922 -2.484 1 97.31 97 PHE B C 1
ATOM 2954 O O . PHE B 1 97 ? 14.719 31.562 -1.858 1 97.31 97 PHE B O 1
ATOM 2961 N N . GLN B 1 98 ? 14.172 30.172 -3.533 1 95.62 98 GLN B N 1
ATOM 2962 C CA . GLN B 1 98 ? 15.531 30.219 -4.066 1 95.62 98 GLN B CA 1
ATOM 2963 C C . GLN B 1 98 ? 15.898 31.625 -4.531 1 95.62 98 GLN B C 1
ATOM 2965 O O . GLN B 1 98 ? 17.031 32.062 -4.348 1 95.62 98 GLN B O 1
ATOM 2970 N N . ASN B 1 99 ? 14.977 32.25 -5.188 1 94.31 99 ASN B N 1
ATOM 2971 C CA . ASN B 1 99 ? 15.211 33.594 -5.645 1 94.31 99 ASN B CA 1
ATOM 2972 C C . ASN B 1 99 ? 15.367 34.562 -4.477 1 94.31 99 ASN B C 1
ATOM 2974 O O . ASN B 1 99 ? 16.172 35.5 -4.531 1 94.31 99 ASN B O 1
ATOM 2978 N N . GLU B 1 100 ? 14.617 34.344 -3.49 1 94.31 100 GLU B N 1
ATOM 2979 C CA . GLU B 1 100 ? 14.602 35.25 -2.35 1 94.31 100 GLU B CA 1
ATOM 2980 C C . GLU B 1 100 ? 15.859 35.094 -1.5 1 94.31 100 GLU B C 1
ATOM 2982 O O . GLU B 1 100 ? 16.406 36.094 -0.996 1 94.31 100 GLU B O 1
ATOM 2987 N N . TYR B 1 101 ? 16.375 33.875 -1.318 1 95.88 101 TYR B N 1
ATOM 2988 C CA . TYR B 1 101 ? 17.406 33.656 -0.315 1 95.88 101 TYR B CA 1
ATOM 2989 C C . TYR B 1 101 ? 18.688 33.094 -0.951 1 95.88 101 TYR B C 1
ATOM 2991 O O . TYR B 1 101 ? 19.719 33 -0.294 1 95.88 101 TYR B O 1
ATOM 2999 N N . ALA B 1 102 ? 18.641 32.688 -2.188 1 95.69 102 ALA B N 1
ATOM 3000 C CA . ALA B 1 102 ? 19.781 32.156 -2.93 1 95.69 102 ALA B CA 1
ATOM 3001 C C . ALA B 1 102 ? 20.344 30.922 -2.238 1 95.69 102 ALA B C 1
ATOM 3003 O O . ALA B 1 102 ? 21.562 30.781 -2.109 1 95.69 102 ALA B O 1
ATOM 3004 N N . LEU B 1 103 ? 19.516 30.125 -1.696 1 96.81 103 LEU B N 1
ATOM 3005 C CA . LEU B 1 103 ? 19.875 28.844 -1.099 1 96.81 103 LEU B CA 1
ATOM 3006 C C . LEU B 1 103 ? 19.172 27.703 -1.823 1 96.81 103 LEU B C 1
ATOM 3008 O O . LEU B 1 103 ? 18.016 27.844 -2.252 1 96.81 103 LEU B O 1
ATOM 3012 N N . PRO B 1 104 ? 19.906 26.578 -1.973 1 96.88 104 PRO B N 1
ATOM 3013 C CA . PRO B 1 104 ? 19.172 25.406 -2.473 1 96.88 104 PRO B CA 1
ATOM 3014 C C . PRO B 1 104 ? 17.906 25.109 -1.673 1 96.88 104 PRO B C 1
ATOM 3016 O O . PRO B 1 104 ? 17.938 25.125 -0.44 1 96.88 104 PRO B O 1
ATOM 3019 N N . THR B 1 105 ? 16.812 24.953 -2.369 1 98.06 105 THR B N 1
ATOM 3020 C CA . THR B 1 105 ? 15.523 24.781 -1.723 1 98.06 105 THR B CA 1
ATOM 3021 C C . THR B 1 105 ? 14.852 23.484 -2.162 1 98.06 105 THR B C 1
ATOM 3023 O O . THR B 1 105 ? 14.766 23.203 -3.357 1 98.06 105 THR B O 1
ATOM 3026 N N . PHE B 1 106 ? 14.438 22.688 -1.201 1 98 106 PHE B N 1
ATOM 3027 C CA . PHE B 1 106 ? 13.805 21.391 -1.459 1 98 106 PHE B CA 1
ATOM 3028 C C . PHE B 1 106 ? 12.484 21.281 -0.703 1 98 106 PHE B C 1
ATOM 3030 O O . PHE B 1 106 ? 12.352 21.812 0.404 1 98 106 PHE B O 1
ATOM 3037 N N . LEU B 1 107 ? 11.523 20.641 -1.318 1 98 107 LEU B N 1
ATOM 3038 C CA . LEU B 1 107 ? 10.164 20.594 -0.775 1 98 107 LEU B CA 1
ATOM 3039 C C . LEU B 1 107 ? 9.68 19.156 -0.652 1 98 107 LEU B C 1
ATOM 3041 O O . LEU B 1 107 ? 10.062 18.297 -1.452 1 98 107 LEU B O 1
ATOM 3045 N N . LEU B 1 108 ? 8.812 19 0.287 1 97.69 108 LEU B N 1
ATOM 3046 C CA . LEU B 1 108 ? 8.078 17.75 0.473 1 97.69 108 LEU B CA 1
ATOM 3047 C C . LEU B 1 108 ? 6.648 18.031 0.936 1 97.69 108 LEU B C 1
ATOM 3049 O O . LEU B 1 108 ? 6.395 19.031 1.604 1 97.69 108 LEU B O 1
ATOM 3053 N N . ASN B 1 109 ? 5.758 17.125 0.579 1 97.5 109 ASN B N 1
ATOM 3054 C CA . ASN B 1 109 ? 4.441 17.078 1.203 1 97.5 109 ASN B CA 1
ATOM 3055 C C . ASN B 1 109 ? 4.539 16.969 2.721 1 97.5 109 ASN B C 1
ATOM 3057 O O . ASN B 1 109 ? 5.426 16.281 3.238 1 97.5 109 ASN B O 1
ATOM 3061 N N . ASP B 1 110 ? 3.633 17.609 3.408 1 96.88 110 ASP B N 1
ATOM 3062 C CA . ASP B 1 110 ? 3.707 17.688 4.863 1 96.88 110 ASP B CA 1
ATOM 3063 C C . ASP B 1 110 ? 3.578 16.312 5.5 1 96.88 110 ASP B C 1
ATOM 3065 O O . ASP B 1 110 ? 4.25 16 6.488 1 96.88 110 ASP B O 1
ATOM 3069 N N . VAL B 1 111 ? 2.723 15.438 4.961 1 96.94 111 VAL B N 1
ATOM 3070 C CA . VAL B 1 111 ? 2.566 14.094 5.516 1 96.94 111 VAL B CA 1
ATOM 3071 C C . VAL B 1 111 ? 3.85 13.297 5.297 1 96.94 111 VAL B C 1
ATOM 3073 O O . VAL B 1 111 ? 4.301 12.578 6.195 1 96.94 111 VAL B O 1
ATOM 3076 N N . HIS B 1 112 ? 4.438 13.438 4.129 1 98.38 112 HIS B N 1
ATOM 3077 C CA . HIS B 1 112 ? 5.715 12.805 3.828 1 98.38 112 HIS B CA 1
ATOM 3078 C C . HIS B 1 112 ? 6.816 13.32 4.754 1 98.38 112 HIS B C 1
ATOM 3080 O O . HIS B 1 112 ? 7.609 12.531 5.277 1 98.38 112 HIS B O 1
ATOM 3086 N N . ALA B 1 113 ? 6.836 14.609 4.957 1 98.25 113 ALA B N 1
ATOM 3087 C CA . ALA B 1 113 ? 7.852 15.203 5.824 1 98.25 113 ALA B CA 1
ATOM 3088 C C . ALA B 1 113 ? 7.688 14.727 7.262 1 98.25 113 ALA B C 1
ATOM 3090 O O . ALA B 1 113 ? 8.672 14.406 7.934 1 98.25 113 ALA B O 1
ATOM 3091 N N . HIS B 1 114 ? 6.465 14.742 7.695 1 97.69 114 HIS B N 1
ATOM 3092 C CA . HIS B 1 114 ? 6.184 14.242 9.031 1 97.69 114 HIS B CA 1
ATOM 3093 C C . HIS B 1 114 ? 6.699 12.812 9.211 1 97.69 114 HIS B C 1
ATOM 3095 O O . HIS B 1 114 ? 7.352 12.508 10.211 1 97.69 114 HIS B O 1
ATOM 3101 N N . ALA B 1 115 ? 6.41 11.969 8.266 1 98.19 115 ALA B N 1
ATOM 3102 C CA . ALA B 1 115 ? 6.824 10.57 8.305 1 98.19 115 ALA B CA 1
ATOM 3103 C C . ALA B 1 115 ? 8.344 10.445 8.336 1 98.19 115 ALA B C 1
ATOM 3105 O O . ALA B 1 115 ? 8.898 9.664 9.117 1 98.19 115 ALA B O 1
ATOM 3106 N N . LEU B 1 116 ? 9.008 11.203 7.5 1 97.69 116 LEU B N 1
ATOM 3107 C CA . LEU B 1 116 ? 10.461 11.172 7.453 1 97.69 116 LEU B CA 1
ATOM 3108 C C . LEU B 1 116 ? 11.062 11.609 8.789 1 97.69 116 LEU B C 1
ATOM 3110 O O . LEU B 1 116 ? 12.062 11.047 9.234 1 97.69 116 LEU B O 1
ATOM 3114 N N . GLY B 1 117 ? 10.445 12.648 9.383 1 97.5 117 GLY B N 1
ATOM 3115 C CA . GLY B 1 117 ? 10.883 13.07 10.703 1 97.5 117 GLY B CA 1
ATOM 3116 C C . GLY B 1 117 ? 10.82 11.969 11.742 1 97.5 117 GLY B C 1
ATOM 3117 O O . GLY B 1 117 ? 11.812 11.688 12.414 1 97.5 117 GLY B O 1
ATOM 3118 N N . GLU B 1 118 ? 9.68 11.32 11.852 1 97.94 118 GLU B N 1
ATOM 3119 C CA . GLU B 1 118 ? 9.492 10.242 12.82 1 97.94 118 GLU B CA 1
ATOM 3120 C C . GLU B 1 118 ? 10.414 9.062 12.516 1 97.94 118 GLU B C 1
ATOM 3122 O O . GLU B 1 118 ? 10.906 8.406 13.438 1 97.94 118 GLU B O 1
ATOM 3127 N N . ALA B 1 119 ? 10.641 8.789 11.25 1 97.19 119 ALA B N 1
ATOM 3128 C CA . ALA B 1 119 ? 11.445 7.641 10.828 1 97.19 119 ALA B CA 1
ATOM 3129 C C . ALA B 1 119 ? 12.914 7.844 11.18 1 97.19 119 ALA B C 1
ATOM 3131 O O . ALA B 1 119 ? 13.625 6.883 11.5 1 97.19 119 ALA B O 1
ATOM 3132 N N . ASN B 1 120 ? 13.367 9.047 11.117 1 95.75 120 ASN B N 1
ATOM 3133 C CA . ASN B 1 120 ? 14.797 9.289 11.273 1 95.75 120 ASN B CA 1
ATOM 3134 C C . ASN B 1 120 ? 15.133 9.766 12.68 1 95.75 120 ASN B C 1
ATOM 3136 O O . ASN B 1 120 ? 16.234 9.516 13.18 1 95.75 120 ASN B O 1
ATOM 3140 N N . TRP B 1 121 ? 14.188 10.461 13.336 1 96.31 121 TRP B N 1
ATOM 3141 C CA . TRP B 1 121 ? 14.539 11.086 14.609 1 96.31 121 TRP B CA 1
ATOM 3142 C C . TRP B 1 121 ? 13.508 10.742 15.688 1 96.31 121 TRP B C 1
ATOM 3144 O O . TRP B 1 121 ? 13.711 11.047 16.859 1 96.31 121 TRP B O 1
ATOM 3154 N N . GLY B 1 122 ? 12.406 10.195 15.289 1 97.19 122 GLY B N 1
ATOM 3155 C CA . GLY B 1 122 ? 11.344 9.898 16.234 1 97.19 122 GLY B CA 1
ATOM 3156 C C . GLY B 1 122 ? 11.242 8.422 16.578 1 97.19 122 GLY B C 1
ATOM 3157 O O . GLY B 1 122 ? 12.258 7.746 16.734 1 97.19 122 GLY B O 1
ATOM 3158 N N . VAL B 1 123 ? 10.055 7.926 16.703 1 97.81 123 VAL B N 1
ATOM 3159 C CA . VAL B 1 123 ? 9.773 6.59 17.219 1 97.81 123 VAL B CA 1
ATOM 3160 C C . VAL B 1 123 ? 10.102 5.543 16.156 1 97.81 123 VAL B C 1
ATOM 3162 O O . VAL B 1 123 ? 10.242 4.359 16.469 1 97.81 123 VAL B O 1
ATOM 3165 N N . GLY B 1 124 ? 10.25 5.93 14.914 1 97.38 124 GLY B N 1
ATOM 3166 C CA . GLY B 1 124 ? 10.477 5 13.82 1 97.38 124 GLY B CA 1
ATOM 3167 C C . GLY B 1 124 ? 11.953 4.73 13.57 1 97.38 124 GLY B C 1
ATOM 3168 O O . GLY B 1 124 ? 12.305 3.967 12.664 1 97.38 124 GLY B O 1
ATOM 3169 N N . LYS B 1 125 ? 12.859 5.336 14.312 1 95.44 125 LYS B N 1
ATOM 3170 C CA . LYS B 1 125 ? 14.281 5.371 13.992 1 95.44 125 LYS B CA 1
ATOM 3171 C C . LYS B 1 125 ? 14.891 3.969 14.023 1 95.44 125 LYS B C 1
ATOM 3173 O O . LYS B 1 125 ? 15.906 3.715 13.375 1 95.44 125 LYS B O 1
ATOM 3178 N N . ASN B 1 126 ? 14.297 2.969 14.641 1 96.38 126 ASN B N 1
ATOM 3179 C CA . ASN B 1 126 ? 14.891 1.64 14.758 1 96.38 126 ASN B CA 1
ATOM 3180 C C . ASN B 1 126 ? 14.195 0.631 13.852 1 96.38 126 ASN B C 1
ATOM 3182 O O . ASN B 1 126 ? 14.398 -0.577 13.992 1 96.38 126 ASN B O 1
ATOM 3186 N N . TYR B 1 127 ? 13.391 1.081 12.938 1 97.81 127 TYR B N 1
ATOM 3187 C CA . TYR B 1 127 ? 12.648 0.195 12.047 1 97.81 127 TYR B CA 1
ATOM 3188 C C . TYR B 1 127 ? 13.031 0.442 10.594 1 97.81 127 TYR B C 1
ATOM 3190 O O . TYR B 1 127 ? 13.18 1.591 10.172 1 97.81 127 TYR B O 1
ATOM 3198 N N . ARG B 1 128 ? 13.18 -0.632 9.805 1 96.81 128 ARG B N 1
ATOM 3199 C CA . ARG B 1 128 ? 13.625 -0.551 8.422 1 96.81 128 ARG B CA 1
ATOM 3200 C C . ARG B 1 128 ? 12.492 -0.111 7.504 1 96.81 128 ARG B C 1
ATOM 3202 O O . ARG B 1 128 ? 12.703 0.667 6.574 1 96.81 128 ARG B O 1
ATOM 3209 N N . THR B 1 129 ? 11.297 -0.651 7.664 1 97.75 129 THR B N 1
ATOM 3210 C CA . THR B 1 129 ? 10.133 -0.278 6.875 1 97.75 129 THR B CA 1
ATOM 3211 C C . THR B 1 129 ? 9.008 0.23 7.773 1 97.75 129 THR B C 1
ATOM 3213 O O . THR B 1 129 ? 8.695 -0.391 8.789 1 97.75 129 THR B O 1
ATOM 3216 N N . ILE B 1 130 ? 8.461 1.395 7.371 1 98.44 130 ILE B N 1
ATOM 3217 C CA . ILE B 1 130 ? 7.469 2.066 8.203 1 98.44 130 ILE B CA 1
ATOM 3218 C C . ILE B 1 130 ? 6.273 2.484 7.352 1 98.44 130 ILE B C 1
ATOM 3220 O O . ILE B 1 130 ? 6.441 2.977 6.234 1 98.44 130 ILE B O 1
ATOM 3224 N N . LEU B 1 131 ? 5.094 2.17 7.824 1 98.81 131 LEU B N 1
ATOM 3225 C CA . LEU B 1 131 ? 3.877 2.857 7.402 1 98.81 131 LEU B CA 1
ATOM 3226 C C . LEU B 1 131 ? 3.5 3.953 8.391 1 98.81 131 LEU B C 1
ATOM 3228 O O . LEU B 1 131 ? 3.145 3.662 9.539 1 98.81 131 LEU B O 1
ATOM 3232 N N . SER B 1 132 ? 3.645 5.199 7.992 1 98.69 132 SER B N 1
ATOM 3233 C CA . SER B 1 132 ? 3.229 6.332 8.812 1 98.69 132 SER B CA 1
ATOM 3234 C C . SER B 1 132 ? 1.847 6.832 8.398 1 98.69 132 SER B C 1
ATOM 3236 O O . SER B 1 132 ? 1.584 7.051 7.219 1 98.69 132 SER B O 1
ATOM 3238 N N . VAL B 1 133 ? 0.968 6.957 9.352 1 98.38 133 VAL B N 1
ATOM 3239 C CA . VAL B 1 133 ? -0.407 7.383 9.117 1 98.38 133 VAL B CA 1
ATOM 3240 C C . VAL B 1 133 ? -0.709 8.633 9.945 1 98.38 133 VAL B C 1
ATOM 3242 O O . VAL B 1 133 ? -0.504 8.641 11.164 1 98.38 133 VAL B O 1
ATOM 3245 N N . ALA B 1 134 ? -1.114 9.641 9.281 1 96.25 134 ALA B N 1
ATOM 3246 C CA . ALA B 1 134 ? -1.534 10.883 9.93 1 96.25 134 ALA B CA 1
ATOM 3247 C C . ALA B 1 134 ? -3.041 11.078 9.812 1 96.25 134 ALA B C 1
ATOM 3249 O O . ALA B 1 134 ? -3.574 11.172 8.703 1 96.25 134 ALA B O 1
ATOM 3250 N N . VAL B 1 135 ? -3.707 11.133 10.984 1 95.31 135 VAL B N 1
ATOM 3251 C CA . VAL B 1 135 ? -5.156 11.297 11.008 1 95.31 135 VAL B CA 1
ATOM 3252 C C . VAL B 1 135 ? -5.52 12.602 11.703 1 95.31 135 VAL B C 1
ATOM 3254 O O . VAL B 1 135 ? -5.391 12.719 12.93 1 95.31 135 VAL B O 1
ATOM 3257 N N . GLY B 1 136 ? -5.895 13.57 11.047 1 91.31 136 GLY B N 1
ATOM 3258 C CA . GLY B 1 136 ? -6.391 14.859 11.5 1 91.31 136 GLY B CA 1
ATOM 3259 C C . GLY B 1 136 ? -7.629 15.32 10.75 1 91.31 136 GLY B C 1
ATOM 3260 O O . GLY B 1 136 ? -8.602 14.578 10.641 1 91.31 136 GLY B O 1
ATOM 3261 N N . THR B 1 137 ? -7.492 16.531 10.188 1 86.38 137 THR B N 1
ATOM 3262 C CA . THR B 1 137 ? -8.602 16.969 9.344 1 86.38 137 THR B CA 1
ATOM 3263 C C . THR B 1 137 ? -8.859 15.977 8.219 1 86.38 137 THR B C 1
ATOM 3265 O O . THR B 1 137 ? -10.008 15.672 7.914 1 86.38 137 THR B O 1
ATOM 3268 N N . GLY B 1 138 ? -7.863 15.484 7.645 1 91.19 138 GLY B N 1
ATOM 3269 C CA . GLY B 1 138 ? -7.883 14.398 6.68 1 91.19 138 GLY B CA 1
ATOM 3270 C C . GLY B 1 138 ? -7.09 13.188 7.125 1 91.19 138 GLY B C 1
ATOM 3271 O O . GLY B 1 138 ? -6.824 13.016 8.32 1 91.19 138 GLY B O 1
ATOM 3272 N N . MET B 1 139 ? -6.906 12.312 6.258 1 94.56 139 MET B N 1
ATOM 3273 C CA . MET B 1 139 ? -6.133 11.102 6.527 1 94.56 139 MET B CA 1
ATOM 3274 C C . MET B 1 139 ? -5.094 10.867 5.438 1 94.56 139 MET B C 1
ATOM 3276 O O . MET B 1 139 ? -5.441 10.703 4.266 1 94.56 139 MET B O 1
ATOM 3280 N N . GLY B 1 140 ? -3.809 10.938 5.762 1 96.69 140 GLY B N 1
ATOM 3281 C CA . GLY B 1 140 ? -2.701 10.68 4.855 1 96.69 140 GLY B CA 1
ATOM 3282 C C . GLY B 1 140 ? -1.702 9.68 5.395 1 96.69 140 GLY B C 1
ATOM 3283 O O . GLY B 1 140 ? -1.771 9.297 6.566 1 96.69 140 GLY B O 1
ATOM 3284 N N . GLY B 1 141 ? -0.894 9.25 4.551 1 97.88 141 GLY B N 1
ATOM 3285 C CA . GLY B 1 141 ? 0.127 8.297 4.953 1 97.88 141 GLY B CA 1
ATOM 3286 C C . GLY B 1 141 ? 1.411 8.43 4.156 1 97.88 141 GLY B C 1
ATOM 3287 O O . GLY B 1 141 ? 1.522 9.289 3.283 1 97.88 141 GLY B O 1
ATOM 3288 N N . ALA B 1 142 ? 2.355 7.68 4.562 1 98.62 142 ALA B N 1
ATOM 3289 C CA . ALA B 1 142 ? 3.652 7.59 3.893 1 98.62 142 ALA B CA 1
ATOM 3290 C C . ALA B 1 142 ? 4.305 6.23 4.141 1 98.62 142 ALA B C 1
ATOM 3292 O O . ALA B 1 142 ? 4.145 5.645 5.215 1 98.62 142 ALA B O 1
ATOM 3293 N N . PHE B 1 143 ? 4.961 5.801 3.139 1 97.88 143 PHE B N 1
ATOM 3294 C CA . PHE B 1 143 ? 5.719 4.559 3.203 1 97.88 143 PHE B CA 1
ATOM 3295 C C . PHE B 1 143 ? 7.219 4.836 3.186 1 97.88 143 PHE B C 1
ATOM 3297 O O . PHE B 1 143 ? 7.715 5.523 2.291 1 97.88 143 PHE B O 1
ATOM 3304 N N . ILE B 1 144 ? 7.895 4.324 4.199 1 97.06 144 ILE B N 1
ATOM 3305 C CA . ILE B 1 144 ? 9.336 4.531 4.32 1 97.06 144 ILE B CA 1
ATOM 3306 C C . ILE B 1 144 ? 10.047 3.184 4.309 1 97.06 144 ILE B C 1
ATOM 3308 O O . ILE B 1 144 ? 9.609 2.232 4.957 1 97.06 144 ILE B O 1
ATOM 3312 N N . GLN B 1 145 ? 11.062 3.014 3.52 1 94.38 145 GLN B N 1
ATOM 3313 C CA . GLN B 1 145 ? 11.953 1.86 3.504 1 94.38 145 GLN B CA 1
ATOM 3314 C C . GLN B 1 145 ? 13.406 2.291 3.674 1 94.38 145 GLN B C 1
ATOM 3316 O O . GLN B 1 145 ? 13.938 3.045 2.854 1 94.38 145 GLN B O 1
ATOM 3321 N N . ASP B 1 146 ? 14.055 1.858 4.688 1 92.19 146 ASP B N 1
ATOM 3322 C CA . ASP B 1 146 ? 15.461 2.139 4.988 1 92.19 146 ASP B CA 1
ATOM 3323 C C . ASP B 1 146 ? 15.727 3.641 4.992 1 92.19 146 ASP B C 1
ATOM 3325 O O . ASP B 1 146 ? 16.688 4.105 4.383 1 92.19 146 ASP B O 1
ATOM 3329 N N . GLY B 1 147 ? 14.805 4.344 5.574 1 90.06 147 GLY B N 1
ATOM 3330 C CA . GLY B 1 147 ? 14.977 5.777 5.754 1 90.06 147 GLY B CA 1
ATOM 3331 C C . GLY B 1 147 ? 14.625 6.578 4.512 1 90.06 147 GLY B C 1
ATOM 3332 O O . GLY B 1 147 ? 14.742 7.809 4.508 1 90.06 147 GLY B O 1
ATOM 3333 N N . HIS B 1 148 ? 14.172 5.902 3.479 1 91.5 148 HIS B N 1
ATOM 3334 C CA . HIS B 1 148 ? 13.82 6.586 2.238 1 91.5 148 HIS B CA 1
ATOM 3335 C C . HIS B 1 148 ? 12.312 6.574 2.008 1 91.5 148 HIS B C 1
ATOM 3337 O O . HIS B 1 148 ? 11.656 5.562 2.252 1 91.5 148 HIS B O 1
ATOM 3343 N N . LEU B 1 149 ? 11.898 7.684 1.53 1 95.44 149 LEU B N 1
ATOM 3344 C CA . LEU B 1 149 ? 10.477 7.879 1.267 1 95.44 149 LEU B CA 1
ATOM 3345 C C . LEU B 1 149 ? 10.086 7.258 -0.069 1 95.44 149 LEU B C 1
ATOM 3347 O O . LEU B 1 149 ? 10.797 7.41 -1.064 1 95.44 149 LEU B O 1
ATOM 3351 N N . LEU B 1 150 ? 8.961 6.508 -0.081 1 94.62 150 LEU B N 1
ATOM 3352 C CA . LEU B 1 150 ? 8.344 6.105 -1.339 1 94.62 150 LEU B CA 1
ATOM 3353 C C . LEU B 1 150 ? 7.453 7.223 -1.885 1 94.62 150 LEU B C 1
ATOM 3355 O O . LEU B 1 150 ? 6.312 7.383 -1.447 1 94.62 150 LEU B O 1
ATOM 3359 N N . GLN B 1 151 ? 7.898 7.957 -2.838 1 94.62 151 GLN B N 1
ATOM 3360 C CA . GLN B 1 151 ? 7.199 9.141 -3.324 1 94.62 151 GLN B CA 1
ATOM 3361 C C . GLN B 1 151 ? 6.09 8.766 -4.301 1 94.62 151 GLN B C 1
ATOM 3363 O O . GLN B 1 151 ? 5.035 9.398 -4.328 1 94.62 151 GLN B O 1
ATOM 3368 N N . GLY B 1 152 ? 6.367 7.629 -5.125 1 95.75 152 GLY B N 1
ATOM 3369 C CA . GLY B 1 152 ? 5.438 7.215 -6.164 1 95.75 152 GLY B CA 1
ATOM 3370 C C . GLY B 1 152 ? 5.707 7.875 -7.504 1 95.75 152 GLY B C 1
ATOM 3371 O O . GLY B 1 152 ? 6.566 8.75 -7.605 1 95.75 152 GLY B O 1
ATOM 3372 N N . ALA B 1 153 ? 5.004 7.453 -8.547 1 97.38 153 ALA B N 1
ATOM 3373 C CA . ALA B 1 153 ? 5.191 7.879 -9.93 1 97.38 153 ALA B CA 1
ATOM 3374 C C . ALA B 1 153 ? 4.789 9.344 -10.109 1 97.38 153 ALA B C 1
ATOM 3376 O O . ALA B 1 153 ? 5.367 10.055 -10.93 1 97.38 153 ALA B O 1
ATOM 3377 N N . HIS B 1 154 ? 3.824 9.836 -9.312 1 97.06 154 HIS B N 1
ATOM 3378 C CA . HIS B 1 154 ? 3.262 11.172 -9.469 1 97.06 154 HIS B CA 1
ATOM 3379 C C . HIS B 1 154 ? 3.453 12.008 -8.203 1 97.06 154 HIS B C 1
ATOM 3381 O O . HIS B 1 154 ? 2.74 12.984 -7.988 1 97.06 154 HIS B O 1
ATOM 3387 N N . PHE B 1 155 ? 4.336 11.555 -7.312 1 96.88 155 PHE B N 1
ATOM 3388 C CA . PHE B 1 155 ? 4.629 12.219 -6.047 1 96.88 155 PHE B CA 1
ATOM 3389 C C . PHE B 1 155 ? 3.412 12.18 -5.129 1 96.88 155 PHE B C 1
ATOM 3391 O O . PHE B 1 155 ? 3.242 13.062 -4.281 1 96.88 155 PHE B O 1
ATOM 3398 N N . ALA B 1 156 ? 2.557 11.164 -5.34 1 96.5 156 ALA B N 1
ATOM 3399 C CA . ALA B 1 156 ? 1.256 11.18 -4.672 1 96.5 156 ALA B CA 1
ATOM 3400 C C . ALA B 1 156 ? 1.048 9.914 -3.848 1 96.5 156 ALA B C 1
ATOM 3402 O O . ALA B 1 156 ? -0.085 9.562 -3.506 1 96.5 156 ALA B O 1
ATOM 3403 N N . SER B 1 157 ? 2.137 9.211 -3.545 1 97.56 157 SER B N 1
ATOM 3404 C CA . SER B 1 157 ? 2 8.047 -2.674 1 97.56 157 SER B CA 1
ATOM 3405 C C . SER B 1 157 ? 1.482 8.445 -1.297 1 97.56 157 SER B C 1
ATOM 3407 O O . SER B 1 157 ? 1.724 9.562 -0.837 1 97.56 157 SER B O 1
ATOM 3409 N N . GLY B 1 158 ? 0.644 7.547 -0.691 1 98 158 GLY B N 1
ATOM 3410 C CA . GLY B 1 158 ? 0.3 7.742 0.708 1 98 158 GLY B CA 1
ATOM 3411 C C . GLY B 1 158 ? -1.1 8.289 0.909 1 98 158 GLY B C 1
ATOM 3412 O O . GLY B 1 158 ? -1.463 8.688 2.016 1 98 158 GLY B O 1
ATOM 3413 N N . HIS B 1 159 ? -1.893 8.352 -0.129 1 97.62 159 HIS B N 1
ATOM 3414 C CA . HIS B 1 159 ? -3.277 8.781 0.026 1 97.62 159 HIS B CA 1
ATOM 3415 C C . HIS B 1 159 ? -4.148 7.652 0.562 1 97.62 159 HIS B C 1
ATOM 3417 O O . HIS B 1 159 ? -5.137 7.27 -0.071 1 97.62 159 HIS B O 1
ATOM 3423 N N . ILE B 1 160 ? -3.865 7.258 1.806 1 98.19 160 ILE B N 1
ATOM 3424 C CA . ILE B 1 160 ? -4.426 6.051 2.398 1 98.19 160 ILE B CA 1
ATOM 3425 C C . ILE B 1 160 ? -5.867 6.312 2.84 1 98.19 160 ILE B C 1
ATOM 3427 O O . ILE B 1 160 ? -6.609 5.375 3.139 1 98.19 160 ILE B O 1
ATOM 3431 N N . GLY B 1 161 ? -6.285 7.551 2.928 1 97.88 161 GLY B N 1
ATOM 3432 C CA . GLY B 1 161 ? -7.664 7.883 3.258 1 97.88 161 GLY B CA 1
ATOM 3433 C C . GLY B 1 161 ? -8.625 7.629 2.113 1 97.88 161 GLY B C 1
ATOM 3434 O O . GLY B 1 161 ? -9.844 7.66 2.303 1 97.88 161 GLY B O 1
ATOM 3435 N N . HIS B 1 162 ? -8.094 7.348 0.955 1 97.94 162 HIS B N 1
ATOM 3436 C CA . HIS B 1 162 ? -8.914 7.219 -0.245 1 97.94 162 HIS B CA 1
ATOM 3437 C C . HIS B 1 162 ? -8.992 5.766 -0.707 1 97.94 162 HIS B C 1
ATOM 3439 O O . HIS B 1 162 ? -8.773 5.473 -1.884 1 97.94 162 HIS B O 1
ATOM 3445 N N . ILE B 1 163 ? -9.242 4.895 0.204 1 98 163 ILE B N 1
ATOM 3446 C CA . ILE B 1 163 ? -9.602 3.502 -0.04 1 98 163 ILE B CA 1
ATOM 3447 C C . ILE B 1 163 ? -11.039 3.252 0.419 1 98 163 ILE B C 1
ATOM 3449 O O . ILE B 1 163 ? -11.508 3.871 1.377 1 98 163 ILE B O 1
ATOM 3453 N N . VAL B 1 164 ? -11.719 2.369 -0.2 1 98.38 164 VAL B N 1
ATOM 3454 C CA . VAL B 1 164 ? -13.125 2.109 0.114 1 98.38 164 VAL B CA 1
ATOM 3455 C C . VAL B 1 164 ? -13.227 1.321 1.417 1 98.38 164 VAL B C 1
ATOM 3457 O O . VAL B 1 164 ? -12.312 0.562 1.763 1 98.38 164 VAL B O 1
ATOM 3460 N N . HIS B 1 165 ? -14.242 1.505 2.121 1 98.62 165 HIS B N 1
ATOM 3461 C CA . HIS B 1 165 ? -14.516 0.815 3.377 1 98.62 165 HIS B CA 1
ATOM 3462 C C . HIS B 1 165 ? -16.016 0.613 3.576 1 98.62 165 HIS B C 1
ATOM 3464 O O . HIS B 1 165 ? -16.812 1.48 3.219 1 98.62 165 HIS B O 1
ATOM 3470 N N . PRO B 1 166 ? -16.438 -0.5 4.211 1 98.38 166 PRO B N 1
ATOM 3471 C CA . PRO B 1 166 ? -17.859 -0.771 4.41 1 98.38 166 PRO B CA 1
ATOM 3472 C C . PRO B 1 166 ? -18.562 0.337 5.188 1 98.38 166 PRO B C 1
ATOM 3474 O O . PRO B 1 166 ? -19.688 0.722 4.84 1 98.38 166 PRO B O 1
ATOM 3477 N N . LEU B 1 167 ? -17.953 0.908 6.215 1 98 167 LEU B N 1
ATOM 3478 C CA . LEU B 1 167 ? -18.578 1.927 7.047 1 98 167 LEU B CA 1
ATOM 3479 C C . LEU B 1 167 ? -18.828 3.201 6.25 1 98 167 LEU B C 1
ATOM 3481 O O . LEU B 1 167 ? -19.719 3.986 6.59 1 98 167 LEU B O 1
ATOM 3485 N N . ALA B 1 168 ? -18.109 3.436 5.168 1 97.88 168 ALA B N 1
ATOM 3486 C CA . ALA B 1 168 ? -18.188 4.664 4.379 1 97.88 168 ALA B CA 1
ATOM 3487 C C . ALA B 1 168 ? -19.016 4.449 3.113 1 97.88 168 ALA B C 1
ATOM 3489 O O . ALA B 1 168 ? -19.094 5.336 2.258 1 97.88 168 ALA B O 1
ATOM 3490 N N . ASP B 1 169 ? -19.594 3.281 2.984 1 97.06 169 ASP B N 1
ATOM 3491 C CA . ASP B 1 169 ? -20.266 2.895 1.749 1 97.06 169 ASP B CA 1
ATOM 3492 C C . ASP B 1 169 ? -21.312 3.932 1.345 1 97.06 169 ASP B C 1
ATOM 3494 O O . ASP B 1 169 ? -22.203 4.266 2.133 1 97.06 169 ASP B O 1
ATOM 3498 N N . GLY B 1 170 ? -21.141 4.449 0.107 1 94.62 170 GLY B N 1
ATOM 3499 C CA . GLY B 1 170 ? -22.109 5.367 -0.461 1 94.62 170 GLY B CA 1
ATOM 3500 C C . GLY B 1 170 ? -21.859 6.816 -0.078 1 94.62 170 GLY B C 1
ATOM 3501 O O . GLY B 1 170 ? -22.5 7.723 -0.623 1 94.62 170 GLY B O 1
ATOM 3502 N N . LEU B 1 171 ? -20.984 7.09 0.874 1 95.69 171 LEU B N 1
ATOM 3503 C CA . LEU B 1 171 ? -20.703 8.453 1.308 1 95.69 171 LEU B CA 1
ATOM 3504 C C . LEU B 1 171 ? -19.797 9.164 0.317 1 95.69 171 LEU B C 1
ATOM 3506 O O . LEU B 1 171 ? -18.844 8.57 -0.19 1 95.69 171 LEU B O 1
ATOM 3510 N N . GLU B 1 172 ? -20.078 10.391 0.039 1 94 172 GLU B N 1
ATOM 3511 C CA . GLU B 1 172 ? -19.281 11.195 -0.878 1 94 172 GLU B CA 1
ATOM 3512 C C . GLU B 1 172 ? -18.031 11.734 -0.194 1 94 172 GLU B C 1
ATOM 3514 O O . GLU B 1 172 ? -18.078 12.164 0.96 1 94 172 GLU B O 1
ATOM 3519 N N . CYS B 1 173 ? -17 11.672 -0.866 1 93.62 173 CYS B N 1
ATOM 3520 C CA . CYS B 1 173 ? -15.727 12.164 -0.37 1 93.62 173 CYS B CA 1
ATOM 3521 C C . CYS B 1 173 ? -15.398 13.523 -0.97 1 93.62 173 CYS B C 1
ATOM 3523 O O . CYS B 1 173 ? -15.844 13.844 -2.074 1 93.62 173 CYS B O 1
ATOM 3525 N N . SER B 1 174 ? -14.586 14.336 -0.289 1 85.31 174 SER B N 1
ATOM 3526 C CA . SER B 1 174 ? -14.211 15.664 -0.757 1 85.31 174 SER B CA 1
ATOM 3527 C C . SER B 1 174 ? -13.414 15.586 -2.057 1 85.31 174 SER B C 1
ATOM 3529 O O . SER B 1 174 ? -13.312 16.578 -2.787 1 85.31 174 SER B O 1
ATOM 3531 N N . CYS B 1 175 ? -12.867 14.461 -2.375 1 87.88 175 CYS B N 1
ATOM 3532 C CA . CYS B 1 175 ? -12.086 14.289 -3.596 1 87.88 175 CYS B CA 1
ATOM 3533 C C . CYS B 1 175 ? -13 14.055 -4.797 1 87.88 175 CYS B C 1
ATOM 3535 O O . CYS B 1 175 ? -12.531 14.016 -5.938 1 87.88 175 CYS B O 1
ATOM 3537 N N . GLY B 1 176 ? -14.273 13.891 -4.602 1 88.75 176 GLY B N 1
ATOM 3538 C CA . GLY B 1 176 ? -15.234 13.617 -5.66 1 88.75 176 GLY B CA 1
ATOM 3539 C C . GLY B 1 176 ? -15.586 12.148 -5.781 1 88.75 176 GLY B C 1
ATOM 3540 O O . GLY B 1 176 ? -16.531 11.789 -6.496 1 88.75 176 GLY B O 1
ATOM 3541 N N . GLY B 1 177 ? -14.852 11.312 -5.078 1 92.31 177 GLY B N 1
ATOM 3542 C CA . GLY B 1 177 ? -15.164 9.891 -5.066 1 92.31 177 GLY B CA 1
ATOM 3543 C C . GLY B 1 177 ? -16.141 9.508 -3.975 1 92.31 177 GLY B C 1
ATOM 3544 O O . GLY B 1 177 ? -16.719 10.375 -3.314 1 92.31 177 GLY B O 1
ATOM 3545 N N . PHE B 1 178 ? -16.344 8.188 -3.82 1 94.69 178 PHE B N 1
ATOM 3546 C CA . PHE B 1 178 ? -17.328 7.684 -2.859 1 94.69 178 PHE B CA 1
ATOM 3547 C C . PHE B 1 178 ? -16.719 6.57 -2.008 1 94.69 178 PHE B C 1
ATOM 3549 O O . PHE B 1 178 ? -15.773 5.91 -2.426 1 94.69 178 PHE B O 1
ATOM 3556 N N . SER B 1 179 ? -17.25 6.375 -0.776 1 97.5 179 SER B N 1
ATOM 3557 C CA . SER B 1 179 ? -17.047 5.219 0.091 1 97.5 179 SER B CA 1
ATOM 3558 C C . SER B 1 179 ? -15.625 5.188 0.647 1 97.5 179 SER B C 1
ATOM 3560 O O . SER B 1 179 ? -15.141 4.133 1.057 1 97.5 179 SER B O 1
ATOM 3562 N N . HIS B 1 180 ? -14.953 6.363 0.561 1 98 180 HIS B N 1
ATOM 3563 C CA . HIS B 1 180 ? -13.594 6.43 1.09 1 98 180 HIS B CA 1
ATOM 3564 C C . HIS B 1 180 ? -13.602 6.469 2.615 1 98 180 HIS B C 1
ATOM 3566 O O . HIS B 1 180 ? -14.422 7.16 3.221 1 98 180 HIS B O 1
ATOM 3572 N N . ILE B 1 181 ? -12.633 5.832 3.221 1 98.44 181 ILE B N 1
ATOM 3573 C CA . ILE B 1 181 ? -12.555 5.703 4.672 1 98.44 181 ILE B CA 1
ATOM 3574 C C . ILE B 1 181 ? -12.375 7.078 5.305 1 98.44 181 ILE B C 1
ATOM 3576 O O . ILE B 1 181 ? -12.828 7.32 6.422 1 98.44 181 ILE B O 1
ATOM 3580 N N . GLU B 1 182 ? -11.758 8 4.633 1 97.56 182 GLU B N 1
ATOM 3581 C CA . GLU B 1 182 ? -11.523 9.344 5.145 1 97.56 182 GLU B CA 1
ATOM 3582 C C . GLU B 1 182 ? -12.836 10.023 5.527 1 97.56 182 GLU B C 1
ATOM 3584 O O . GLU B 1 182 ? -12.875 10.836 6.457 1 97.56 182 GLU B O 1
ATOM 3589 N N . THR B 1 183 ? -13.953 9.672 4.914 1 97.12 183 THR B N 1
ATOM 3590 C CA . THR B 1 183 ? -15.234 10.336 5.113 1 97.12 183 THR B CA 1
ATOM 3591 C C . THR B 1 183 ? -15.836 9.961 6.469 1 97.12 183 THR B C 1
ATOM 3593 O O . THR B 1 183 ? -16.781 10.594 6.926 1 97.12 183 THR B O 1
ATOM 3596 N N . VAL B 1 184 ? -15.188 9.016 7.133 1 97.62 184 VAL B N 1
ATOM 3597 C CA . VAL B 1 184 ? -15.75 8.617 8.414 1 97.62 184 VAL B CA 1
ATOM 3598 C C . VAL B 1 184 ? -14.664 8.633 9.484 1 97.62 184 VAL B C 1
ATOM 3600 O O . VAL B 1 184 ? -14.945 8.859 10.664 1 97.62 184 VAL B O 1
ATOM 3603 N N . ALA B 1 185 ? -13.438 8.375 9.086 1 96.81 185 ALA B N 1
ATOM 3604 C CA . ALA B 1 185 ? -12.438 8.086 10.109 1 96.81 185 ALA B CA 1
ATOM 3605 C C . ALA B 1 185 ? -11.484 9.258 10.297 1 96.81 185 ALA B C 1
ATOM 3607 O O . ALA B 1 185 ? -10.664 9.266 11.219 1 96.81 185 ALA B O 1
ATOM 3608 N N . SER B 1 186 ? -11.516 10.266 9.43 1 95.5 186 SER B N 1
ATOM 3609 C CA . SER B 1 186 ? -10.781 11.508 9.664 1 95.5 186 SER B CA 1
ATOM 3610 C C . SER B 1 186 ? -11.516 12.422 10.633 1 95.5 186 SER B C 1
ATOM 3612 O O . SER B 1 186 ? -12.656 12.141 11.016 1 95.5 186 SER B O 1
ATOM 3614 N N . GLY B 1 187 ? -10.812 13.492 11.094 1 93.44 187 GLY B N 1
ATOM 3615 C CA . GLY B 1 187 ? -11.5 14.453 11.945 1 93.44 187 GLY B CA 1
ATOM 3616 C C . GLY B 1 187 ? -12.734 15.047 11.305 1 93.44 187 GLY B C 1
ATOM 3617 O O . GLY B 1 187 ? -13.82 15.008 11.883 1 93.44 187 GLY B O 1
ATOM 3618 N N . SER B 1 188 ? -12.609 15.562 10.078 1 92.69 188 SER B N 1
ATOM 3619 C CA . SER B 1 188 ? -13.758 16.109 9.359 1 92.69 188 SER B CA 1
ATOM 3620 C C . SER B 1 188 ? -14.766 15.023 9.016 1 92.69 188 SER B C 1
ATOM 3622 O O . SER B 1 188 ? -15.977 15.273 9.016 1 92.69 188 SER B O 1
ATOM 3624 N N . GLY B 1 189 ? -14.258 13.844 8.727 1 95.5 189 GLY B N 1
ATOM 3625 C CA . GLY B 1 189 ? -15.133 12.727 8.422 1 95.5 189 GLY B CA 1
ATOM 3626 C C . GLY B 1 189 ? -16.016 12.32 9.594 1 95.5 189 GLY B C 1
ATOM 3627 O O . GLY B 1 189 ? -17.203 12.07 9.43 1 95.5 189 GLY B O 1
ATOM 3628 N N . GLN B 1 190 ? -15.422 12.312 10.773 1 95.81 190 GLN B N 1
ATOM 3629 C CA . GLN B 1 190 ? -16.172 11.977 11.977 1 95.81 190 GLN B CA 1
ATOM 3630 C C . GLN B 1 190 ? -17.312 12.961 12.203 1 95.81 190 GLN B C 1
ATOM 3632 O O . GLN B 1 190 ? -18.422 12.57 12.602 1 95.81 190 GLN B O 1
ATOM 3637 N N . VAL B 1 191 ? -17 14.227 11.984 1 95.88 191 VAL B N 1
ATOM 3638 C CA . VAL B 1 191 ? -18 15.273 12.164 1 95.88 191 VAL B CA 1
ATOM 3639 C C . VAL B 1 191 ? -19.156 15.047 11.188 1 95.88 191 VAL B C 1
ATOM 3641 O O . VAL B 1 191 ? -20.328 15.055 11.586 1 95.88 191 VAL B O 1
ATOM 3644 N N . SER B 1 192 ? -18.828 14.82 9.93 1 95.62 192 SER B N 1
ATOM 3645 C CA . SER B 1 192 ? -19.844 14.57 8.914 1 95.62 192 SER B CA 1
ATOM 3646 C C . SER B 1 192 ? -20.656 13.312 9.234 1 95.62 192 SER B C 1
ATOM 3648 O O . SER B 1 192 ? -21.875 13.297 9.109 1 95.62 192 SER B O 1
ATOM 3650 N N . PHE B 1 193 ? -19.938 12.305 9.633 1 95.81 193 PHE B N 1
ATOM 3651 C CA . PHE B 1 193 ? -20.562 11.023 9.961 1 95.81 193 PHE B CA 1
ATOM 3652 C C . PHE B 1 193 ? -21.484 11.164 11.164 1 95.81 193 PHE B C 1
ATOM 3654 O O . PHE B 1 193 ? -22.609 10.664 11.141 1 95.81 193 PHE B O 1
ATOM 3661 N N . TYR B 1 194 ? -21.094 11.859 12.195 1 96.94 194 TYR B N 1
ATOM 3662 C CA . TYR B 1 194 ? -21.891 12.156 13.375 1 96.94 194 TYR B CA 1
ATOM 3663 C C . TYR B 1 194 ? -23.172 12.898 12.992 1 96.94 194 TYR B C 1
ATOM 3665 O O . TYR B 1 194 ? -24.266 12.547 13.445 1 96.94 194 TYR B O 1
ATOM 3673 N N . ASN B 1 195 ? -23.062 13.859 12.195 1 97.31 195 ASN B N 1
ATOM 3674 C CA . ASN B 1 195 ? -24.156 14.766 11.875 1 97.31 195 ASN B CA 1
ATOM 3675 C C . ASN B 1 195 ? -25.125 14.141 10.875 1 97.31 195 ASN B C 1
ATOM 3677 O O . ASN B 1 195 ? -26.266 14.586 10.758 1 97.31 195 ASN B O 1
ATOM 3681 N N . LYS B 1 196 ? -24.672 13.164 10.086 1 94.19 196 LYS B N 1
ATOM 3682 C CA . LYS B 1 196 ? -25.484 12.562 9.039 1 94.19 196 LYS B CA 1
ATOM 3683 C C . LYS B 1 196 ? -26.703 11.852 9.633 1 94.19 196 LYS B C 1
ATOM 3685 O O . LYS B 1 196 ? -27.828 12.008 9.141 1 94.19 196 LYS B O 1
ATOM 3690 N N . GLU B 1 197 ? -26.5 10.992 10.641 1 88.31 197 GLU B N 1
ATOM 3691 C CA . GLU B 1 197 ? -27.594 10.266 11.266 1 88.31 197 GLU B CA 1
ATOM 3692 C C . GLU B 1 197 ? -27.828 10.742 12.695 1 88.31 197 GLU B C 1
ATOM 3694 O O . GLU B 1 197 ? -28.047 9.93 13.602 1 88.31 197 GLU B O 1
ATOM 3699 N N . LEU B 1 198 ? -27.797 12.039 12.875 1 93.75 198 LEU B N 1
ATOM 3700 C CA . LEU B 1 198 ? -27.906 12.672 14.188 1 93.75 198 LEU B CA 1
ATOM 3701 C C . LEU B 1 198 ? -29.281 12.422 14.789 1 93.75 198 LEU B C 1
ATOM 3703 O O . LEU B 1 198 ? -30.297 12.773 14.188 1 93.75 198 LEU B O 1
ATOM 3707 N N . PRO B 1 199 ? -29.328 11.789 15.938 1 94.69 199 PRO B N 1
ATOM 3708 C CA . PRO B 1 199 ? -30.609 11.656 16.625 1 94.69 199 PRO B CA 1
ATOM 3709 C C . PRO B 1 199 ? -31.281 13 16.906 1 94.69 199 PRO B C 1
ATOM 3711 O O . PRO B 1 199 ? -30.594 13.984 17.203 1 94.69 199 PRO B O 1
ATOM 3714 N N . PRO B 1 200 ? -32.562 13.031 16.906 1 93.44 200 PRO B N 1
ATOM 3715 C CA . PRO B 1 200 ? -33.312 14.289 17.062 1 93.44 200 PRO B CA 1
ATOM 3716 C C . PRO B 1 200 ? -33.031 14.961 18.406 1 93.44 200 PRO B C 1
ATOM 3718 O O . PRO B 1 200 ? -33.094 16.188 18.5 1 93.44 200 PRO B O 1
ATOM 3721 N N . ALA B 1 201 ? -32.719 14.266 19.422 1 94 201 ALA B N 1
ATOM 3722 C CA . ALA B 1 201 ? -32.562 14.812 20.766 1 94 201 ALA B CA 1
ATOM 3723 C C . ALA B 1 201 ? -31.188 15.469 20.922 1 94 201 ALA B C 1
ATOM 3725 O O . ALA B 1 201 ? -30.922 16.141 21.938 1 94 201 ALA B O 1
ATOM 3726 N N . LEU B 1 202 ? -30.297 15.352 19.953 1 96.06 202 LEU B N 1
ATOM 3727 C CA . LEU B 1 202 ? -28.938 15.836 20.062 1 96.06 202 LEU B CA 1
ATOM 3728 C C . LEU B 1 202 ? -28.672 16.969 19.078 1 96.06 202 LEU B C 1
ATOM 3730 O O . LEU B 1 202 ? -29.391 17.109 18.078 1 96.06 202 LEU B O 1
ATOM 3734 N N . SER B 1 203 ? -27.734 17.844 19.375 1 96.81 203 SER B N 1
ATOM 3735 C CA . SER B 1 203 ? -27.328 18.938 18.5 1 96.81 203 SER B CA 1
ATOM 3736 C C . SER B 1 203 ? -26.109 18.531 17.656 1 96.81 203 SER B C 1
ATOM 3738 O O . SER B 1 203 ? -25.312 17.688 18.062 1 96.81 203 SER B O 1
ATOM 3740 N N . PRO B 1 204 ? -25.984 19.125 16.469 1 97.38 204 PRO B N 1
ATOM 3741 C CA . PRO B 1 204 ? -24.828 18.844 15.633 1 97.38 204 PRO B CA 1
ATOM 3742 C C . PRO B 1 204 ? -23.516 19.25 16.281 1 97.38 204 PRO B C 1
ATOM 3744 O O . PRO B 1 204 ? -23.516 20.047 17.234 1 97.38 204 PRO B O 1
ATOM 3747 N N . VAL B 1 205 ? -22.469 18.609 15.82 1 96.81 205 VAL B N 1
ATOM 3748 C CA . VAL B 1 205 ? -21.125 18.969 16.297 1 96.81 205 VAL B CA 1
ATOM 3749 C C . VAL B 1 205 ? -20.391 19.734 15.195 1 96.81 205 VAL B C 1
ATOM 3751 O O . VAL B 1 205 ? -20.703 19.594 14.016 1 96.81 205 VAL B O 1
ATOM 3754 N N . SER B 1 206 ? -19.375 20.516 15.57 1 94.94 206 SER B N 1
ATOM 3755 C CA . SER B 1 206 ? -18.656 21.344 14.617 1 94.94 206 SER B CA 1
ATOM 3756 C C . SER B 1 206 ? -17.188 20.906 14.508 1 94.94 206 SER B C 1
ATOM 3758 O O . SER B 1 206 ? -16.453 21.406 13.648 1 94.94 206 SER B O 1
ATOM 3760 N N . SER B 1 207 ? -16.781 20 15.383 1 93.19 207 SER B N 1
ATOM 3761 C CA . SER B 1 207 ? -15.383 19.547 15.359 1 93.19 207 SER B CA 1
ATOM 3762 C C . SER B 1 207 ? -15.242 18.156 15.961 1 93.19 207 SER B C 1
ATOM 3764 O O . SER B 1 207 ? -16.109 17.703 16.719 1 93.19 207 SER B O 1
ATOM 3766 N N . GLY B 1 208 ? -14.172 17.531 15.57 1 91.88 208 GLY B N 1
ATOM 3767 C CA . GLY B 1 208 ? -13.859 16.25 16.172 1 91.88 208 GLY B CA 1
ATOM 3768 C C . GLY B 1 208 ? -13.656 16.328 17.672 1 91.88 208 GLY B C 1
ATOM 3769 O O . GLY B 1 208 ? -14.055 15.43 18.422 1 91.88 208 GLY B O 1
ATOM 3770 N N . LYS B 1 209 ? -13.094 17.422 18.078 1 91.88 209 LYS B N 1
ATOM 3771 C CA . LYS B 1 209 ? -12.875 17.656 19.5 1 91.88 209 LYS B CA 1
ATOM 3772 C C . LYS B 1 209 ? -14.195 17.656 20.266 1 91.88 209 LYS B C 1
ATOM 3774 O O . LYS B 1 209 ? -14.273 17.125 21.375 1 91.88 209 LYS B O 1
ATOM 3779 N N . GLU B 1 210 ? -15.141 18.234 19.688 1 95 210 GLU B N 1
ATOM 3780 C CA . GLU B 1 210 ? -16.453 18.266 20.312 1 95 210 GLU B CA 1
ATOM 3781 C C . GLU B 1 210 ? -17.016 16.859 20.484 1 95 210 GLU B C 1
ATOM 3783 O O . GLU B 1 210 ? -17.641 16.547 21.5 1 95 210 GLU B O 1
ATOM 3788 N N . ILE B 1 211 ? -16.844 15.984 19.516 1 95.12 211 ILE B N 1
ATOM 3789 C CA . ILE B 1 211 ? -17.297 14.602 19.594 1 95.12 211 ILE B CA 1
ATOM 3790 C C . ILE B 1 211 ? -16.625 13.898 20.766 1 95.12 211 ILE B C 1
ATOM 3792 O O . ILE B 1 211 ? -17.281 13.234 21.578 1 95.12 211 ILE B O 1
ATOM 3796 N N . SER B 1 212 ? -15.344 14.086 20.859 1 93.5 212 SER B N 1
ATOM 3797 C CA . SER B 1 212 ? -14.578 13.469 21.938 1 93.5 212 SER B CA 1
ATOM 3798 C C . SER B 1 212 ? -15.039 13.969 23.297 1 93.5 212 SER B C 1
ATOM 3800 O O . SER B 1 212 ? -15.141 13.188 24.25 1 93.5 212 SER B O 1
ATOM 3802 N N . THR B 1 213 ? -15.266 15.266 23.344 1 94.38 213 THR B N 1
ATOM 3803 C CA . THR B 1 213 ? -15.719 15.867 24.594 1 94.38 213 THR B CA 1
ATOM 3804 C C . THR B 1 213 ? -17.078 15.305 25 1 94.38 213 THR B C 1
ATOM 3806 O O . THR B 1 213 ? -17.281 14.914 26.156 1 94.38 213 THR B O 1
ATOM 3809 N N . ARG B 1 214 ? -17.969 15.227 24.094 1 96.06 214 ARG B N 1
ATOM 3810 C CA . ARG B 1 214 ? -19.297 14.695 24.375 1 96.06 214 ARG B CA 1
ATOM 3811 C C . ARG B 1 214 ? -19.234 13.227 24.75 1 96.06 214 ARG B C 1
ATOM 3813 O O . ARG B 1 214 ? -19.969 12.773 25.641 1 96.06 214 ARG B O 1
ATOM 3820 N N . ALA B 1 215 ? -18.406 12.469 24.094 1 95.06 215 ALA B N 1
ATOM 3821 C CA . ALA B 1 215 ? -18.219 11.07 24.453 1 95.06 215 ALA B CA 1
ATOM 3822 C C . ALA B 1 215 ? -17.703 10.93 25.875 1 95.06 215 ALA B C 1
ATOM 3824 O O . ALA B 1 215 ? -18.188 10.094 26.641 1 95.06 215 ALA B O 1
ATOM 3825 N N . ALA B 1 216 ? -16.766 11.766 26.219 1 93.62 216 ALA B N 1
ATOM 3826 C CA . ALA B 1 216 ? -16.188 11.742 27.547 1 93.62 216 ALA B CA 1
ATOM 3827 C C . ALA B 1 216 ? -17.219 12.117 28.609 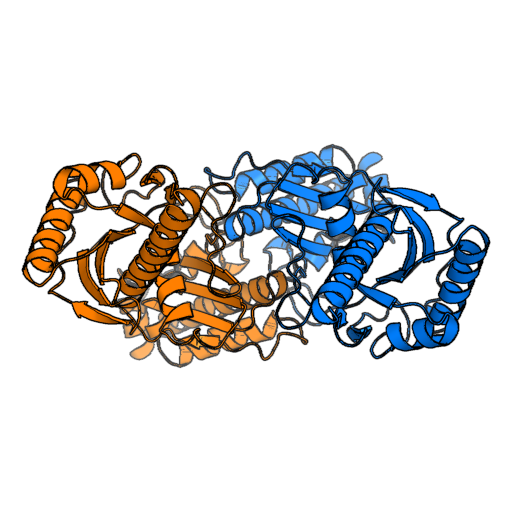1 93.62 216 ALA B C 1
ATOM 3829 O O . ALA B 1 216 ? -17.156 11.648 29.75 1 93.62 216 ALA B O 1
ATOM 3830 N N . GLN B 1 217 ? -18.141 12.898 28.188 1 95.56 217 GLN B N 1
ATOM 3831 C CA . GLN B 1 217 ? -19.188 13.352 29.094 1 95.56 217 GLN B CA 1
ATOM 3832 C C . GLN B 1 217 ? -20.344 12.344 29.156 1 95.56 217 GLN B C 1
ATOM 3834 O O . GLN B 1 217 ? -21.344 12.586 29.828 1 95.56 217 GLN B O 1
ATOM 3839 N N . GLY B 1 218 ? -20.219 11.258 28.375 1 95.12 218 GLY B N 1
ATOM 3840 C CA . GLY B 1 218 ? -21.156 10.164 28.562 1 95.12 218 GLY B CA 1
ATOM 3841 C C . GLY B 1 218 ? -22.188 10.07 27.453 1 95.12 218 GLY B C 1
ATOM 3842 O O . GLY B 1 218 ? -23.078 9.219 27.5 1 95.12 218 GLY B O 1
ATOM 3843 N N . GLU B 1 219 ? -22.109 10.953 26.422 1 96.12 219 GLU B N 1
ATOM 3844 C CA . GLU B 1 219 ? -23.031 10.844 25.312 1 96.12 219 GLU B CA 1
ATOM 3845 C C . GLU B 1 219 ? -22.844 9.539 24.562 1 96.12 219 GLU B C 1
ATOM 3847 O O . GLU B 1 219 ? -21.828 9.344 23.891 1 96.12 219 GLU B O 1
ATOM 3852 N N . GLU B 1 220 ? -23.828 8.703 24.594 1 96.38 220 GLU B N 1
ATOM 3853 C CA . GLU B 1 220 ? -23.734 7.367 24.016 1 96.38 220 GLU B CA 1
ATOM 3854 C C . GLU B 1 220 ? -23.516 7.426 22.516 1 96.38 220 GLU B C 1
ATOM 3856 O O . GLU B 1 220 ? -22.75 6.645 21.953 1 96.38 220 GLU B O 1
ATOM 3861 N N . TYR B 1 221 ? -24.234 8.367 21.859 1 96.75 221 TYR B N 1
ATOM 3862 C CA . TYR B 1 221 ? -24.109 8.484 20.406 1 96.75 221 TYR B CA 1
ATOM 3863 C C . TYR B 1 221 ? -22.703 8.875 20 1 96.75 221 TYR B C 1
ATOM 3865 O O . TYR B 1 221 ? -22.125 8.297 19.078 1 96.75 221 TYR B O 1
ATOM 3873 N N . ALA B 1 222 ? -22.125 9.805 20.688 1 96.31 222 ALA B N 1
ATOM 3874 C CA . ALA B 1 222 ? -20.75 10.219 20.422 1 96.31 222 ALA B CA 1
ATOM 3875 C C . ALA B 1 222 ? -19.781 9.062 20.656 1 96.31 222 ALA B C 1
ATOM 3877 O O . ALA B 1 222 ? -18.828 8.883 19.891 1 96.31 222 ALA B O 1
ATOM 3878 N N . GLN B 1 223 ? -20 8.297 21.703 1 96.25 223 GLN B N 1
ATOM 3879 C CA . GLN B 1 223 ? -19.172 7.133 21.984 1 96.25 223 GLN B CA 1
ATOM 3880 C C . GLN B 1 223 ? -19.25 6.109 20.859 1 96.25 223 GLN B C 1
ATOM 3882 O O . GLN B 1 223 ? -18.234 5.555 20.438 1 96.25 223 GLN B O 1
ATOM 3887 N N . GLU B 1 224 ? -20.438 5.906 20.391 1 96.56 224 GLU B N 1
ATOM 3888 C CA . GLU B 1 224 ? -20.656 4.965 19.297 1 96.56 224 GLU B CA 1
ATOM 3889 C C . GLU B 1 224 ? -19.906 5.402 18.031 1 96.56 224 GLU B C 1
ATOM 3891 O O . GLU B 1 224 ? -19.281 4.586 17.375 1 96.56 224 GLU B O 1
ATOM 3896 N N . ILE B 1 225 ? -20.016 6.633 17.734 1 96.44 225 ILE B N 1
ATOM 3897 C CA . ILE B 1 225 ? -19.359 7.188 16.547 1 96.44 225 ILE B CA 1
ATOM 3898 C C . ILE B 1 225 ? -17.859 7 16.656 1 96.44 225 ILE B C 1
ATOM 3900 O O . ILE B 1 225 ? -17.203 6.52 15.719 1 96.44 225 ILE B O 1
ATOM 3904 N N . LEU B 1 226 ? -17.312 7.324 17.781 1 95.62 226 LEU B N 1
ATOM 3905 C CA . LEU B 1 226 ? -15.875 7.199 18 1 95.62 226 LEU B CA 1
ATOM 3906 C C . LEU B 1 226 ? -15.438 5.742 17.891 1 95.62 226 LEU B C 1
ATOM 3908 O O . LEU B 1 226 ? -14.414 5.438 17.281 1 95.62 226 LEU B O 1
ATOM 3912 N N . GLU B 1 227 ? -16.219 4.891 18.469 1 96.88 227 GLU B N 1
ATOM 3913 C CA . GLU B 1 227 ? -15.883 3.469 18.469 1 96.88 227 GLU B CA 1
ATOM 3914 C C . GLU B 1 227 ? -15.938 2.893 17.062 1 96.88 227 GLU B C 1
ATOM 3916 O O . GLU B 1 227 ? -15.008 2.203 16.625 1 96.88 227 GLU B O 1
ATOM 3921 N N . GLU B 1 228 ? -16.969 3.217 16.312 1 97.44 228 GLU B N 1
ATOM 3922 C CA . GLU B 1 228 ? -17.141 2.68 14.961 1 97.44 228 GLU B CA 1
ATOM 3923 C C . GLU B 1 228 ? -16.062 3.193 14.016 1 97.44 228 GLU B C 1
ATOM 3925 O O . GLU B 1 228 ? -15.516 2.43 13.219 1 97.44 228 GLU B O 1
ATOM 3930 N N . THR B 1 229 ? -15.836 4.453 14.125 1 97.56 229 THR B N 1
ATOM 3931 C CA . THR B 1 229 ? -14.875 5.059 13.203 1 97.56 229 THR B CA 1
ATOM 3932 C C . THR B 1 229 ? -13.453 4.633 13.547 1 97.56 229 THR B C 1
ATOM 3934 O O . THR B 1 229 ? -12.633 4.43 12.648 1 97.56 229 THR B O 1
ATOM 3937 N N . ALA B 1 230 ? -13.141 4.469 14.844 1 98 230 ALA B N 1
ATOM 3938 C CA . ALA B 1 230 ? -11.836 3.961 15.273 1 98 230 ALA B CA 1
ATOM 3939 C C . ALA B 1 230 ? -11.633 2.52 14.812 1 98 230 ALA B C 1
ATOM 3941 O O . ALA B 1 230 ? -10.562 2.166 14.312 1 98 230 ALA B O 1
ATOM 3942 N N . HIS B 1 231 ? -12.68 1.744 15 1 98.5 231 HIS B N 1
ATOM 3943 C CA . HIS B 1 231 ? -12.648 0.355 14.555 1 98.5 231 HIS B CA 1
ATOM 3944 C C . HIS B 1 231 ? -12.398 0.263 13.055 1 98.5 231 HIS B C 1
ATOM 3946 O O . HIS B 1 231 ? -11.578 -0.543 12.602 1 98.5 231 HIS B O 1
ATOM 3952 N N . ALA B 1 232 ? -13.047 1.109 12.305 1 98.38 232 ALA B N 1
ATOM 3953 C CA . ALA B 1 232 ? -12.883 1.15 10.859 1 98.38 232 ALA B CA 1
ATOM 3954 C C . ALA B 1 232 ? -11.461 1.533 10.477 1 98.38 232 ALA B C 1
ATOM 3956 O O . ALA B 1 232 ? -10.867 0.938 9.57 1 98.38 232 ALA B O 1
ATOM 3957 N N . LEU B 1 233 ? -10.914 2.51 11.125 1 98.44 233 LEU B N 1
ATOM 3958 C CA . LEU B 1 233 ? -9.516 2.879 10.898 1 98.44 233 LEU B CA 1
ATOM 3959 C C . LEU B 1 233 ? -8.594 1.689 11.141 1 98.44 233 LEU B C 1
ATOM 3961 O O . LEU B 1 233 ? -7.691 1.425 10.344 1 98.44 233 LEU B O 1
ATOM 3965 N N . GLY B 1 234 ? -8.859 0.999 12.258 1 98.5 234 GLY B N 1
ATOM 3966 C CA . GLY B 1 234 ? -8.086 -0.191 12.562 1 98.5 234 GLY B CA 1
ATOM 3967 C C . GLY B 1 234 ? -8.125 -1.226 11.453 1 98.5 234 GLY B C 1
ATOM 3968 O O . GLY B 1 234 ? -7.094 -1.81 11.102 1 98.5 234 GLY B O 1
ATOM 3969 N N . GLN B 1 235 ? -9.289 -1.421 10.883 1 98.44 235 GLN B N 1
ATOM 3970 C CA . GLN B 1 235 ? -9.445 -2.377 9.789 1 98.44 235 GLN B CA 1
ATOM 3971 C C . GLN B 1 235 ? -8.625 -1.957 8.57 1 98.44 235 GLN B C 1
ATOM 3973 O O . GLN B 1 235 ? -8.008 -2.795 7.918 1 98.44 235 GLN B O 1
ATOM 3978 N N . VAL B 1 236 ? -8.586 -0.671 8.297 1 98.5 236 VAL B N 1
ATOM 3979 C CA . VAL B 1 236 ? -7.809 -0.141 7.184 1 98.5 236 VAL B CA 1
ATOM 3980 C C . VAL B 1 236 ? -6.32 -0.35 7.445 1 98.5 236 VAL B C 1
ATOM 3982 O O . VAL B 1 236 ? -5.578 -0.781 6.559 1 98.5 236 VAL B O 1
ATOM 3985 N N . LEU B 1 237 ? -5.891 -0.079 8.68 1 98.56 237 LEU B N 1
ATOM 3986 C CA . LEU B 1 237 ? -4.492 -0.273 9.039 1 98.56 237 LEU B CA 1
ATOM 3987 C C . LEU B 1 237 ? -4.094 -1.74 8.906 1 98.56 237 LEU B C 1
ATOM 3989 O O . LEU B 1 237 ? -3.012 -2.051 8.406 1 98.56 237 LEU B O 1
ATOM 3993 N N . GLY B 1 238 ? -5.004 -2.613 9.383 1 98.5 238 GLY B N 1
ATOM 3994 C CA . GLY B 1 238 ? -4.742 -4.035 9.211 1 98.5 238 GLY B CA 1
ATOM 3995 C C . GLY B 1 238 ? -4.598 -4.441 7.754 1 98.5 238 GLY B C 1
ATOM 3996 O O . GLY B 1 238 ? -3.678 -5.184 7.402 1 98.5 238 GLY B O 1
ATOM 3997 N N . GLY B 1 239 ? -5.496 -3.975 6.902 1 98.5 239 GLY B N 1
ATOM 3998 C CA . GLY B 1 239 ? -5.422 -4.242 5.477 1 98.5 239 GLY B CA 1
ATOM 3999 C C . GLY B 1 239 ? -4.145 -3.729 4.836 1 98.5 239 GLY B C 1
ATOM 4000 O O . GLY B 1 239 ? -3.52 -4.43 4.039 1 98.5 239 GLY B O 1
ATOM 4001 N N . LEU B 1 240 ? -3.758 -2.496 5.18 1 98.69 240 LEU B N 1
ATOM 4002 C CA . LEU B 1 240 ? -2.541 -1.915 4.621 1 98.69 240 LEU B CA 1
ATOM 4003 C C . LEU B 1 240 ? -1.305 -2.648 5.129 1 98.69 240 LEU B C 1
ATOM 4005 O O . LEU B 1 240 ? -0.315 -2.781 4.406 1 98.69 240 LEU B O 1
ATOM 4009 N N . CYS B 1 241 ? -1.366 -3.107 6.406 1 98.62 241 CYS B N 1
ATOM 4010 C CA . CYS B 1 241 ? -0.288 -3.943 6.918 1 98.62 241 CYS B CA 1
ATOM 4011 C C . CYS B 1 241 ? -0.146 -5.219 6.098 1 98.62 241 CYS B C 1
ATOM 4013 O O . CYS B 1 241 ? 0.968 -5.629 5.766 1 98.62 241 CYS B O 1
ATOM 4015 N N . ASN B 1 242 ? -1.242 -5.801 5.742 1 98.25 242 ASN B N 1
ATOM 4016 C CA . ASN B 1 242 ? -1.225 -6.984 4.887 1 98.25 242 ASN B CA 1
ATOM 4017 C C . ASN B 1 242 ? -0.591 -6.691 3.531 1 98.25 242 ASN B C 1
ATOM 4019 O O . ASN B 1 242 ? 0.079 -7.547 2.955 1 98.25 242 ASN B O 1
ATOM 4023 N N . CYS B 1 243 ? -0.788 -5.539 3.021 1 98.31 243 CYS B N 1
ATOM 4024 C CA . CYS B 1 243 ? -0.294 -5.164 1.702 1 98.31 243 CYS B CA 1
ATOM 4025 C C . CYS B 1 243 ? 1.192 -4.828 1.751 1 98.31 243 CYS B C 1
ATOM 4027 O O . CYS B 1 243 ? 1.965 -5.289 0.909 1 98.31 243 CYS B O 1
ATOM 4029 N N . PHE B 1 244 ? 1.646 -4.117 2.809 1 98.06 244 PHE B N 1
ATOM 4030 C CA . PHE B 1 244 ? 2.971 -3.512 2.824 1 98.06 244 PHE B CA 1
ATOM 4031 C C . PHE B 1 244 ? 3.9 -4.27 3.766 1 98.06 244 PHE B C 1
ATOM 4033 O O . PHE B 1 244 ? 5.125 -4.207 3.621 1 98.06 244 PHE B O 1
ATOM 4040 N N . ASP B 1 245 ? 3.414 -4.922 4.746 1 98.5 245 ASP B N 1
ATOM 4041 C CA . ASP B 1 245 ? 4.156 -5.691 5.738 1 98.5 245 ASP B CA 1
ATOM 4042 C C . ASP B 1 245 ? 5.285 -4.859 6.344 1 98.5 245 ASP B C 1
ATOM 4044 O O . ASP B 1 245 ? 6.457 -5.246 6.277 1 98.5 245 ASP B O 1
ATOM 4048 N N . PRO B 1 246 ? 4.918 -3.713 6.965 1 98.62 246 PRO B N 1
ATOM 4049 C CA . PRO B 1 246 ? 5.949 -2.859 7.562 1 98.62 246 PRO B CA 1
ATOM 4050 C C . PRO B 1 246 ? 6.492 -3.424 8.867 1 98.62 246 PRO B C 1
ATOM 4052 O O . PRO B 1 246 ? 5.836 -4.25 9.516 1 98.62 246 PRO B O 1
ATOM 4055 N N . HIS B 1 247 ? 7.691 -2.988 9.242 1 98.69 247 HIS B N 1
ATOM 4056 C CA . HIS B 1 247 ? 8.242 -3.33 10.547 1 98.69 247 HIS B CA 1
ATOM 4057 C C . HIS B 1 247 ? 7.508 -2.604 11.664 1 98.69 247 HIS B C 1
ATOM 4059 O O . HIS B 1 247 ? 7.48 -3.074 12.805 1 98.69 247 HIS B O 1
ATOM 4065 N N . ALA B 1 248 ? 6.859 -1.446 11.336 1 98.75 248 ALA B N 1
ATOM 4066 C CA . ALA B 1 248 ? 6.074 -0.686 12.305 1 98.75 248 ALA B CA 1
ATOM 4067 C C . ALA B 1 248 ? 5.078 0.232 11.602 1 98.75 248 ALA B C 1
ATOM 4069 O O . ALA B 1 248 ? 5.289 0.632 10.461 1 98.75 248 ALA B O 1
ATOM 4070 N N . ILE B 1 249 ? 3.992 0.521 12.305 1 98.75 249 ILE B N 1
ATOM 4071 C CA . ILE B 1 249 ? 3.016 1.528 11.898 1 98.75 249 ILE B CA 1
ATOM 4072 C C . ILE B 1 249 ? 3.018 2.68 12.906 1 98.75 249 ILE B C 1
ATOM 4074 O O . ILE B 1 249 ? 2.893 2.459 14.109 1 98.75 249 ILE B O 1
ATOM 4078 N N . ILE B 1 250 ? 3.205 3.887 12.422 1 98.56 250 ILE B N 1
ATOM 4079 C CA . ILE B 1 250 ? 3.217 5.066 13.281 1 98.56 250 ILE B CA 1
ATOM 4080 C C . ILE B 1 250 ? 1.934 5.871 13.07 1 98.56 250 ILE B C 1
ATOM 4082 O O . ILE B 1 250 ? 1.612 6.254 11.945 1 98.56 250 ILE B O 1
ATOM 4086 N N . LEU B 1 251 ? 1.198 6.09 14.109 1 97.81 251 LEU B N 1
ATOM 4087 C CA . LEU B 1 251 ? -0.02 6.895 14.086 1 97.81 251 LEU B CA 1
ATOM 4088 C C . LEU B 1 251 ? 0.24 8.289 14.641 1 97.81 251 LEU B C 1
ATOM 4090 O O . LEU B 1 251 ? 0.792 8.438 15.734 1 97.81 251 LEU B O 1
ATOM 4094 N N . SER B 1 252 ? -0.109 9.258 13.852 1 96.25 252 SER B N 1
ATOM 4095 C CA . SER B 1 252 ? 0.018 10.656 14.25 1 96.25 252 SER B CA 1
ATOM 4096 C C . SER B 1 252 ? -1.235 11.445 13.898 1 96.25 252 SER B C 1
ATOM 4098 O O . SER B 1 252 ? -2.127 10.938 13.211 1 96.25 252 SER B O 1
ATOM 4100 N N . GLY B 1 253 ? -1.341 12.688 14.398 1 92.5 253 GLY B N 1
ATOM 4101 C CA . GLY B 1 253 ? -2.459 13.57 14.102 1 92.5 253 GLY B CA 1
ATOM 4102 C C . GLY B 1 253 ? -3.387 13.773 15.289 1 92.5 253 GLY B C 1
ATOM 4103 O O . GLY B 1 253 ? -3.311 13.039 16.281 1 92.5 253 GLY B O 1
ATOM 4104 N N . SER B 1 254 ? -4.277 14.695 15.156 1 88.94 254 SER B N 1
ATOM 4105 C CA . SER B 1 254 ? -5.105 15.148 16.266 1 88.94 254 SER B CA 1
ATOM 4106 C C . SER B 1 254 ? -6.117 14.078 16.672 1 88.94 254 SER B C 1
ATOM 4108 O O . SER B 1 254 ? -6.496 13.977 17.844 1 88.94 254 SER B O 1
ATOM 4110 N N . VAL B 1 255 ? -6.562 13.273 15.773 1 90.38 255 VAL B N 1
ATOM 4111 C CA . VAL B 1 255 ? -7.574 12.25 16.031 1 90.38 255 VAL B CA 1
ATOM 4112 C C . VAL B 1 255 ? -7.004 11.188 16.969 1 90.38 255 VAL B C 1
ATOM 4114 O O . VAL B 1 255 ? -7.754 10.5 17.672 1 90.38 255 VAL B O 1
ATOM 4117 N N . THR B 1 256 ? -5.641 11.062 16.953 1 90.19 256 THR B N 1
ATOM 4118 C CA . THR B 1 256 ? -5.008 10.039 17.797 1 90.19 256 THR B CA 1
ATOM 4119 C C . THR B 1 256 ? -5.082 10.43 19.266 1 90.19 256 THR B C 1
ATOM 4121 O O . THR B 1 256 ? -4.754 9.625 20.141 1 90.19 256 THR B O 1
ATOM 4124 N N . ARG B 1 257 ? -5.594 11.641 19.562 1 86.06 257 ARG B N 1
ATOM 4125 C CA . ARG B 1 257 ? -5.723 12.117 20.922 1 86.06 257 ARG B CA 1
ATOM 4126 C C . ARG B 1 257 ? -7.133 11.883 21.453 1 86.06 257 ARG B C 1
ATOM 4128 O O . ARG B 1 257 ? -7.531 12.484 22.469 1 86.06 257 ARG B O 1
ATOM 4135 N N . SER B 1 258 ? -7.898 11.047 20.844 1 87.81 258 SER B N 1
ATOM 4136 C CA . SER B 1 258 ? -9.312 10.828 21.141 1 87.81 258 SER B CA 1
ATOM 4137 C C . SER B 1 258 ? -9.5 9.922 22.344 1 87.81 258 SER B C 1
ATOM 4139 O O . SER B 1 258 ? -10.625 9.594 22.719 1 87.81 258 SER B O 1
ATOM 4141 N N . GLY B 1 259 ? -8.398 9.438 22.969 1 85.88 259 GLY B N 1
ATOM 4142 C CA . GLY B 1 259 ? -8.5 8.719 24.219 1 85.88 259 GLY B CA 1
ATOM 4143 C C . GLY B 1 259 ? -8.203 7.238 24.094 1 85.88 259 GLY B C 1
ATOM 4144 O O . GLY B 1 259 ? -8.102 6.719 22.969 1 85.88 259 GLY B O 1
ATOM 4145 N N . SER B 1 260 ? -8.148 6.566 25.234 1 90.62 260 SER B N 1
ATOM 4146 C CA . SER B 1 260 ? -7.734 5.172 25.281 1 90.62 260 SER B CA 1
ATOM 4147 C C . SER B 1 260 ? -8.781 4.254 24.656 1 90.62 260 SER B C 1
ATOM 4149 O O . SER B 1 260 ? -8.438 3.225 24.078 1 90.62 260 SER B O 1
ATOM 4151 N N . LYS B 1 261 ? -10.023 4.637 24.812 1 92.19 261 LYS B N 1
ATOM 4152 C CA . LYS B 1 261 ? -11.078 3.816 24.234 1 92.19 261 LYS B CA 1
ATOM 4153 C C . LYS B 1 261 ? -11.008 3.82 22.719 1 92.19 261 LYS B C 1
ATOM 4155 O O . LYS B 1 261 ? -11.227 2.791 22.078 1 92.19 261 LYS B O 1
ATOM 4160 N N . TRP B 1 262 ? -10.742 4.969 22.188 1 94.19 262 TRP B N 1
ATOM 4161 C CA . TRP B 1 262 ? -10.57 5.098 20.75 1 94.19 262 TRP B CA 1
ATOM 4162 C C . TRP B 1 262 ? -9.438 4.207 20.25 1 94.19 262 TRP B C 1
ATOM 4164 O O . TRP B 1 262 ? -9.625 3.418 19.328 1 94.19 262 TRP B O 1
ATOM 4174 N N . LEU B 1 263 ? -8.305 4.242 20.906 1 95.81 263 LEU B N 1
ATOM 4175 C CA . LEU B 1 263 ? -7.141 3.463 20.516 1 95.81 263 LEU B CA 1
ATOM 4176 C C . LEU B 1 263 ? -7.414 1.969 20.641 1 95.81 263 LEU B C 1
ATOM 4178 O O . LEU B 1 263 ? -6.961 1.176 19.812 1 95.81 263 LEU B O 1
ATOM 4182 N N . ALA B 1 264 ? -8.102 1.622 21.688 1 97.12 264 ALA B N 1
ATOM 4183 C CA . ALA B 1 264 ? -8.461 0.219 21.875 1 97.12 264 ALA B CA 1
ATOM 4184 C C . ALA B 1 264 ? -9.273 -0.299 20.688 1 97.12 264 ALA B C 1
ATOM 4186 O O . ALA B 1 264 ? -9.094 -1.438 20.25 1 97.12 264 ALA B O 1
ATOM 4187 N N . GLN B 1 265 ? -10.164 0.542 20.188 1 97.75 265 GLN B N 1
ATOM 4188 C CA . GLN B 1 265 ? -10.992 0.144 19.047 1 97.75 265 GLN B CA 1
ATOM 4189 C C . GLN B 1 265 ? -10.156 0.068 17.766 1 97.75 265 GLN B C 1
ATOM 4191 O O . GLN B 1 265 ? -10.398 -0.791 16.922 1 97.75 265 GLN B O 1
ATOM 4196 N N . VAL B 1 266 ? -9.195 0.958 17.625 1 98.25 266 VAL B N 1
ATOM 4197 C CA . VAL B 1 266 ? -8.266 0.869 16.5 1 98.25 266 VAL B CA 1
ATOM 4198 C C . VAL B 1 266 ? -7.543 -0.477 16.531 1 98.25 266 VAL B C 1
ATOM 4200 O O . VAL B 1 266 ? -7.488 -1.184 15.523 1 98.25 266 VAL B O 1
ATOM 4203 N N . LYS B 1 267 ? -7.047 -0.844 17.703 1 97.94 267 LYS B N 1
ATOM 4204 C CA . LYS B 1 267 ? -6.309 -2.096 17.875 1 97.94 267 LYS B CA 1
ATOM 4205 C C . LYS B 1 267 ? -7.203 -3.299 17.594 1 97.94 267 LYS B C 1
ATOM 4207 O O . LYS B 1 267 ? -6.754 -4.289 17 1 97.94 267 LYS B O 1
ATOM 4212 N N . THR B 1 268 ? -8.43 -3.197 18.047 1 97.81 268 THR B N 1
ATOM 4213 C CA . THR B 1 268 ? -9.375 -4.277 17.797 1 97.81 268 THR B CA 1
ATOM 4214 C C . THR B 1 268 ? -9.617 -4.457 16.312 1 97.81 268 THR B C 1
ATOM 4216 O O . THR B 1 268 ? -9.523 -5.57 15.789 1 97.81 268 THR B O 1
ATOM 4219 N N . GLY B 1 269 ? -9.945 -3.379 15.602 1 97.62 269 GLY B N 1
ATOM 4220 C CA . GLY B 1 269 ? -10.125 -3.443 14.164 1 97.62 269 GLY B CA 1
ATOM 4221 C C . GLY B 1 269 ? -8.906 -3.977 13.43 1 97.62 269 GLY B C 1
ATOM 4222 O O . GLY B 1 269 ? -9.031 -4.805 12.523 1 97.62 269 GLY B O 1
ATOM 4223 N N . TYR B 1 270 ? -7.691 -3.506 13.867 1 98.25 270 TYR B N 1
ATOM 4224 C CA . TYR B 1 270 ? -6.43 -3.963 13.305 1 98.25 270 TYR B CA 1
ATOM 4225 C C . TYR B 1 270 ? -6.281 -5.473 13.445 1 98.25 270 TYR B C 1
ATOM 4227 O O . TYR B 1 270 ? -6.016 -6.172 12.461 1 98.25 270 TYR B O 1
ATOM 4235 N N . SER B 1 271 ? -6.523 -5.98 14.648 1 96.94 271 SER B N 1
ATOM 4236 C CA . SER B 1 271 ? -6.324 -7.387 14.969 1 96.94 271 SER B CA 1
ATOM 4237 C C . SER B 1 271 ? -7.289 -8.273 14.195 1 96.94 271 SER B C 1
ATOM 4239 O O . SER B 1 271 ? -6.961 -9.414 13.859 1 96.94 271 SER B O 1
ATOM 4241 N N . GLU B 1 272 ? -8.422 -7.773 13.898 1 95.75 272 GLU B N 1
ATOM 4242 C CA . GLU B 1 272 ? -9.438 -8.539 13.18 1 95.75 272 GLU B CA 1
ATOM 4243 C C . GLU B 1 272 ? -9.078 -8.68 11.703 1 95.75 272 GLU B C 1
ATOM 4245 O O . GLU B 1 272 ? -9.516 -9.617 11.039 1 95.75 272 GLU B O 1
ATOM 4250 N N . CYS B 1 273 ? -8.305 -7.773 11.219 1 96.75 273 CYS B N 1
ATOM 4251 C CA . CYS B 1 273 ? -8.094 -7.719 9.773 1 96.75 273 CYS B CA 1
ATOM 4252 C C . CYS B 1 273 ? -6.699 -8.227 9.406 1 96.75 273 CYS B C 1
ATOM 4254 O O . CYS B 1 273 ? -6.504 -8.789 8.336 1 96.75 273 CYS B O 1
ATOM 4256 N N . VAL B 1 274 ? -5.715 -8.031 10.258 1 97.44 274 VAL B N 1
ATOM 4257 C CA . VAL B 1 274 ? -4.32 -8.312 9.93 1 97.44 274 VAL B CA 1
ATOM 4258 C C . VAL B 1 274 ? -4.086 -9.82 9.93 1 97.44 274 VAL B C 1
ATOM 4260 O O . VAL B 1 274 ? -4.652 -10.547 10.758 1 97.44 274 VAL B O 1
ATOM 4263 N N . LEU B 1 275 ? -3.309 -10.32 9.016 1 96.12 275 LEU B N 1
ATOM 4264 C CA . LEU B 1 275 ? -2.982 -11.734 8.914 1 96.12 275 LEU B CA 1
ATOM 4265 C C . LEU B 1 275 ? -2.029 -12.156 10.023 1 96.12 275 LEU B C 1
ATOM 4267 O O . LEU B 1 275 ? -1.274 -11.336 10.547 1 96.12 275 LEU B O 1
ATOM 4271 N N . PRO B 1 276 ? -1.972 -13.422 10.359 1 93.88 276 PRO B N 1
ATOM 4272 C CA . PRO B 1 276 ? -1.238 -13.922 11.523 1 93.88 276 PRO B CA 1
ATOM 4273 C C . PRO B 1 276 ? 0.244 -13.555 11.484 1 93.88 276 PRO B C 1
ATOM 4275 O O . PRO B 1 276 ? 0.795 -13.109 12.5 1 93.88 276 PRO B O 1
ATOM 4278 N N . PRO B 1 277 ? 0.941 -13.648 10.383 1 93.81 277 PRO B N 1
ATOM 4279 C CA . PRO B 1 277 ? 2.373 -13.344 10.406 1 93.81 277 PRO B CA 1
ATOM 4280 C C . PRO B 1 277 ? 2.66 -11.898 10.805 1 93.81 277 PRO B C 1
ATOM 4282 O O . PRO B 1 277 ? 3.738 -11.602 11.328 1 93.81 277 PRO B O 1
ATOM 4285 N N . MET B 1 278 ? 1.677 -11 10.633 1 96.44 278 MET B N 1
ATOM 4286 C CA . MET B 1 278 ? 1.918 -9.578 10.859 1 96.44 278 MET B CA 1
ATOM 4287 C C . MET B 1 278 ? 1.166 -9.094 12.094 1 96.44 278 MET B C 1
ATOM 4289 O O . MET B 1 278 ? 1.091 -7.891 12.352 1 96.44 278 MET B O 1
ATOM 4293 N N . ARG B 1 279 ? 0.583 -9.938 12.867 1 95.56 279 ARG B N 1
ATOM 4294 C CA . ARG B 1 279 ? -0.306 -9.602 13.969 1 95.56 279 ARG B CA 1
ATOM 4295 C C . ARG B 1 279 ? 0.419 -8.758 15.016 1 95.56 279 ARG B C 1
ATOM 4297 O O . ARG B 1 279 ? -0.183 -7.891 15.648 1 95.56 279 ARG B O 1
ATOM 4304 N N . ASN B 1 280 ? 1.74 -8.992 15.141 1 96.44 280 ASN B N 1
ATOM 4305 C CA . ASN B 1 280 ? 2.475 -8.344 16.219 1 96.44 280 ASN B CA 1
ATOM 4306 C C . ASN B 1 280 ? 3.238 -7.121 15.727 1 96.44 280 ASN B C 1
ATOM 4308 O O . ASN B 1 280 ? 4.105 -6.598 16.438 1 96.44 280 ASN B O 1
ATOM 4312 N N . THR B 1 281 ? 3.004 -6.707 14.492 1 98.38 281 THR B N 1
ATOM 4313 C CA . THR B 1 281 ? 3.598 -5.457 14.039 1 98.38 281 THR B CA 1
ATOM 4314 C C . THR B 1 281 ? 3.248 -4.316 14.984 1 98.38 281 THR B C 1
ATOM 4316 O O . THR B 1 281 ? 2.072 -4.086 15.289 1 98.38 281 THR B O 1
ATOM 4319 N N . PRO B 1 282 ? 4.203 -3.588 15.484 1 98.12 282 PRO B N 1
ATOM 4320 C CA . PRO B 1 282 ? 3.926 -2.547 16.469 1 98.12 282 PRO B CA 1
ATOM 4321 C C . PRO B 1 282 ? 3.131 -1.378 15.898 1 98.12 282 PRO B C 1
ATOM 4323 O O . PRO B 1 282 ? 3.424 -0.916 14.789 1 98.12 282 PRO B O 1
ATOM 4326 N N . LEU B 1 283 ? 2.09 -0.987 16.594 1 97.69 283 LEU B N 1
ATOM 4327 C CA . LEU B 1 283 ? 1.376 0.267 16.375 1 97.69 283 LEU B CA 1
ATOM 4328 C C . LEU B 1 283 ? 1.868 1.342 17.344 1 97.69 283 LEU B C 1
ATOM 4330 O O . LEU B 1 283 ? 1.562 1.299 18.531 1 97.69 283 LEU B O 1
ATOM 4334 N N . LEU B 1 284 ? 2.609 2.344 16.781 1 97.5 284 LEU B N 1
ATOM 4335 C CA . LEU B 1 284 ? 3.295 3.338 17.609 1 97.5 284 LEU B CA 1
ATOM 4336 C C . LEU B 1 284 ? 2.637 4.707 17.469 1 97.5 284 LEU B C 1
ATOM 4338 O O . LEU B 1 284 ? 2.053 5.016 16.422 1 97.5 284 LEU B O 1
ATOM 4342 N N . LYS B 1 285 ? 2.674 5.48 18.516 1 96.44 285 LYS B N 1
ATOM 4343 C CA . LYS B 1 285 ? 2.252 6.879 18.469 1 96.44 285 LYS B CA 1
ATOM 4344 C C . LYS B 1 285 ? 3.428 7.793 18.125 1 96.44 285 LYS B C 1
ATOM 4346 O O . LYS B 1 285 ? 4.496 7.684 18.734 1 96.44 285 LYS B O 1
ATOM 4351 N N . GLY B 1 286 ? 3.242 8.578 17.141 1 96.81 286 GLY B N 1
ATOM 4352 C CA . GLY B 1 286 ? 4.266 9.57 16.875 1 96.81 286 GLY B CA 1
ATOM 4353 C C . GLY B 1 286 ? 4.625 10.406 18.078 1 96.81 286 GLY B C 1
ATOM 4354 O O . GLY B 1 286 ? 3.77 10.695 18.922 1 96.81 286 GLY B O 1
ATOM 4355 N N . LYS B 1 287 ? 5.891 10.906 18.156 1 95.56 287 LYS B N 1
ATOM 4356 C CA . LYS B 1 287 ? 6.328 11.562 19.391 1 95.56 287 LYS B CA 1
ATOM 4357 C C . LYS B 1 287 ? 6.844 12.969 19.094 1 95.56 287 LYS B C 1
ATOM 4359 O O . LYS B 1 287 ? 6.949 13.797 20 1 95.56 287 LYS B O 1
ATOM 4364 N N . LEU B 1 288 ? 7.094 13.289 17.891 1 95.69 288 LEU B N 1
ATOM 4365 C CA . LEU B 1 288 ? 7.805 14.523 17.594 1 95.69 288 LEU B CA 1
ATOM 4366 C C . LEU B 1 288 ? 6.836 15.695 17.484 1 95.69 288 LEU B C 1
ATOM 4368 O O . LEU B 1 288 ? 7.25 16.859 17.547 1 95.69 288 LEU B O 1
ATOM 4372 N N . GLY B 1 289 ? 5.543 15.383 17.219 1 91.56 289 GLY B N 1
ATOM 4373 C CA . GLY B 1 289 ? 4.559 16.453 17.094 1 91.56 289 GLY B CA 1
ATOM 4374 C C . GLY B 1 289 ? 4.883 17.422 15.977 1 91.56 289 GLY B C 1
ATOM 4375 O O . GLY B 1 289 ? 5.148 17.016 14.844 1 91.56 289 GLY B O 1
ATOM 4376 N N . SER B 1 290 ? 4.883 18.75 16.344 1 91.19 290 SER B N 1
ATOM 4377 C CA . SER B 1 290 ? 5.062 19.797 15.344 1 91.19 290 SER B CA 1
ATOM 4378 C C . SER B 1 290 ? 6.5 19.844 14.844 1 91.19 290 SER B C 1
ATOM 4380 O O . SER B 1 290 ? 6.789 20.484 13.828 1 91.19 290 SER B O 1
ATOM 4382 N N . ALA B 1 291 ? 7.406 19.172 15.492 1 96.31 291 ALA B N 1
ATOM 4383 C CA . ALA B 1 291 ? 8.805 19.141 15.062 1 96.31 291 ALA B CA 1
ATOM 4384 C C . ALA B 1 291 ? 9 18.156 13.914 1 96.31 291 ALA B C 1
ATOM 4386 O O . ALA B 1 291 ? 9.977 18.25 13.164 1 96.31 291 ALA B O 1
ATOM 4387 N N . ALA B 1 292 ? 8.07 17.188 13.758 1 97.25 292 ALA B N 1
ATOM 4388 C CA . ALA B 1 292 ? 8.242 16.094 12.812 1 97.25 292 ALA B CA 1
ATOM 4389 C C . ALA B 1 292 ? 8.367 16.609 11.383 1 97.25 292 ALA B C 1
ATOM 4391 O O . ALA B 1 292 ? 9.312 16.281 10.672 1 97.25 292 ALA B O 1
ATOM 4392 N N . PRO B 1 293 ? 7.441 17.453 10.977 1 97.94 293 PRO B N 1
ATOM 4393 C CA . PRO B 1 293 ? 7.555 17.922 9.594 1 97.94 293 PRO B CA 1
ATOM 4394 C C . PRO B 1 293 ? 8.805 18.766 9.359 1 97.94 293 PRO B C 1
ATOM 4396 O O . PRO B 1 293 ? 9.383 18.719 8.273 1 97.94 293 PRO B O 1
ATOM 4399 N N . LEU B 1 294 ? 9.25 19.531 10.352 1 98.31 294 LEU B N 1
ATOM 4400 C CA . LEU B 1 294 ? 10.469 20.328 10.219 1 98.31 294 LEU B CA 1
ATOM 4401 C C . LEU B 1 294 ? 11.695 19.438 10.102 1 98.31 294 LEU B C 1
ATOM 4403 O O . LEU B 1 294 ? 12.539 19.641 9.227 1 98.31 294 LEU B O 1
ATOM 4407 N N . LEU B 1 295 ? 11.734 18.484 10.953 1 97.94 295 LEU B N 1
ATOM 4408 C CA . LEU B 1 295 ? 12.836 17.531 10.922 1 97.94 295 LEU B CA 1
ATOM 4409 C C . LEU B 1 295 ? 12.844 16.75 9.609 1 97.94 295 LEU B C 1
ATOM 4411 O O . LEU B 1 295 ? 13.898 16.562 8.992 1 97.94 295 LEU B O 1
ATOM 4415 N N . GLY B 1 296 ? 11.648 16.312 9.211 1 97.81 296 GLY B N 1
ATOM 4416 C CA . GLY B 1 296 ? 11.547 15.57 7.961 1 97.81 296 GLY B CA 1
ATOM 4417 C C . GLY B 1 296 ? 11.961 16.391 6.75 1 97.81 296 GLY B C 1
ATOM 4418 O O . GLY B 1 296 ? 12.688 15.898 5.883 1 97.81 296 GLY B O 1
ATOM 4419 N N . ALA B 1 297 ? 11.516 17.594 6.68 1 98.19 297 ALA B N 1
ATOM 4420 C CA . ALA B 1 297 ? 11.898 18.484 5.59 1 98.19 297 ALA B CA 1
ATOM 4421 C C . ALA B 1 297 ? 13.414 18.703 5.57 1 98.19 297 ALA B C 1
ATOM 4423 O O . ALA B 1 297 ? 14.023 18.766 4.5 1 98.19 297 ALA B O 1
ATOM 4424 N N . SER B 1 298 ? 13.992 18.812 6.715 1 97.94 298 SER B N 1
ATOM 4425 C CA . SER B 1 298 ? 15.438 18.984 6.812 1 97.94 298 SER B CA 1
ATOM 4426 C C . SER B 1 298 ? 16.188 17.75 6.34 1 97.94 298 SER B C 1
ATOM 4428 O O . SER B 1 298 ? 17.203 17.844 5.66 1 97.94 298 SER B O 1
ATOM 4430 N N . CYS B 1 299 ? 15.695 16.578 6.719 1 96.25 299 CYS B N 1
ATOM 4431 C CA . CYS B 1 299 ? 16.281 15.328 6.254 1 96.25 299 CYS B CA 1
ATOM 4432 C C . CYS B 1 299 ? 16.25 15.242 4.734 1 96.25 299 CYS B C 1
ATOM 4434 O O . CYS B 1 299 ? 17.234 14.859 4.102 1 96.25 299 CYS B O 1
ATOM 4436 N N . TRP B 1 300 ? 15.125 15.578 4.207 1 97.06 300 TRP B N 1
ATOM 4437 C CA . TRP B 1 300 ? 14.945 15.555 2.758 1 97.06 300 TRP B CA 1
ATOM 4438 C C . TRP B 1 300 ? 15.938 16.484 2.072 1 97.06 300 TRP B C 1
ATOM 4440 O O . TRP B 1 300 ? 16.641 16.078 1.146 1 97.06 300 TRP B O 1
ATOM 4450 N N . ALA B 1 301 ? 16.031 17.703 2.58 1 97.44 301 ALA B N 1
ATOM 4451 C CA . ALA B 1 301 ? 16.938 18.703 2.006 1 97.44 301 ALA B CA 1
ATOM 4452 C C . ALA B 1 301 ? 18.391 18.234 2.09 1 97.44 301 ALA B C 1
ATOM 4454 O O . ALA B 1 301 ? 19.141 18.375 1.126 1 97.44 301 ALA B O 1
ATOM 4455 N N . ALA B 1 302 ? 18.75 17.703 3.205 1 95.75 302 ALA B N 1
ATOM 4456 C CA . ALA B 1 302 ? 20.109 17.234 3.4 1 95.75 302 ALA B CA 1
ATOM 4457 C C . ALA B 1 302 ? 20.453 16.109 2.422 1 95.75 302 ALA B C 1
ATOM 4459 O O . ALA B 1 302 ? 21.547 16.078 1.862 1 95.75 302 ALA B O 1
ATOM 4460 N N . SER B 1 303 ? 19.516 15.227 2.273 1 94.44 303 SER B N 1
ATOM 4461 C CA . SER B 1 303 ? 19.75 14.109 1.366 1 94.44 303 SER B CA 1
ATOM 4462 C C . SER B 1 303 ? 19.922 14.586 -0.069 1 94.44 303 SER B C 1
ATOM 4464 O O . SER B 1 303 ? 20.75 14.047 -0.812 1 94.44 303 SER B O 1
ATOM 4466 N N . LYS B 1 304 ? 19.172 15.539 -0.448 1 95.06 304 LYS B N 1
ATOM 4467 C CA . LYS B 1 304 ? 19.25 16.062 -1.809 1 95.06 304 LYS B CA 1
ATOM 4468 C C . LYS B 1 304 ? 20.547 16.859 -2.016 1 95.06 304 LYS B C 1
ATOM 4470 O O . LYS B 1 304 ? 21.109 16.859 -3.111 1 95.06 304 LYS B O 1
ATOM 4475 N N . LEU B 1 305 ? 20.953 17.578 -0.991 1 93.69 305 LEU B N 1
ATOM 4476 C CA . LEU B 1 305 ? 22.219 18.297 -1.057 1 93.69 305 LEU B CA 1
ATOM 4477 C C . LEU B 1 305 ? 23.375 17.344 -1.303 1 93.69 305 LEU B C 1
ATOM 4479 O O . LEU B 1 305 ? 24.297 17.641 -2.074 1 93.69 305 LEU B O 1
ATOM 4483 N N . GLU B 1 306 ? 23.375 16.25 -0.608 1 90.44 306 GLU B N 1
ATOM 4484 C CA . GLU B 1 306 ? 24.422 15.25 -0.75 1 90.44 306 GLU B CA 1
ATOM 4485 C C . GLU B 1 306 ? 24.422 14.656 -2.156 1 90.44 306 GLU B C 1
ATOM 4487 O O . GLU B 1 306 ? 25.5 14.406 -2.721 1 90.44 306 GLU B O 1
ATOM 4492 N N . GLU B 1 307 ? 23.266 14.43 -2.656 1 88.5 307 GLU B N 1
ATOM 4493 C CA . GLU B 1 307 ? 23.156 13.883 -4.008 1 88.5 307 GLU B CA 1
ATOM 4494 C C . GLU B 1 307 ? 23.734 14.859 -5.039 1 88.5 307 GLU B C 1
ATOM 4496 O O . GLU B 1 307 ? 24.359 14.438 -6.016 1 88.5 307 GLU B O 1
ATOM 4501 N N . ASN B 1 308 ? 23.438 16.094 -4.855 1 84.31 308 ASN B N 1
ATOM 4502 C CA . ASN B 1 308 ? 23.938 17.125 -5.766 1 84.31 308 ASN B CA 1
ATOM 4503 C C . ASN B 1 308 ? 25.453 17.219 -5.727 1 84.31 308 ASN B C 1
ATOM 4505 O O . ASN B 1 308 ? 26.094 17.469 -6.746 1 84.31 308 ASN B O 1
ATOM 4509 N N . TYR B 1 309 ? 26.016 17.016 -4.621 1 78.19 309 TYR B N 1
ATOM 4510 C CA . TYR B 1 309 ? 27.469 17.047 -4.488 1 78.19 309 TYR B CA 1
ATOM 4511 C C . TYR B 1 309 ? 28.109 15.828 -5.152 1 78.19 309 TYR B C 1
ATOM 4513 O O . TYR B 1 309 ? 29.172 15.938 -5.758 1 78.19 309 TYR B O 1
ATOM 4521 N N . GLU B 1 310 ? 27.516 14.672 -5.043 1 70.25 310 GLU B N 1
ATOM 4522 C CA . GLU B 1 310 ? 28.047 13.453 -5.633 1 70.25 310 GLU B CA 1
ATOM 4523 C C . GLU B 1 310 ? 27.984 13.492 -7.156 1 70.25 310 GLU B C 1
ATOM 4525 O O . GLU B 1 310 ? 28.844 12.938 -7.84 1 70.25 310 GLU B O 1
ATOM 4530 N N . GLN B 1 311 ? 26.969 14.125 -7.641 1 70.06 311 GLN B N 1
ATOM 4531 C CA . GLN B 1 311 ? 26.812 14.195 -9.086 1 70.06 311 GLN B CA 1
ATOM 4532 C C . GLN B 1 311 ? 27.703 15.273 -9.688 1 70.06 311 GLN B C 1
ATOM 4534 O O . GLN B 1 311 ? 28.047 15.227 -10.875 1 70.06 311 GLN B O 1
ATOM 4539 N N . GLY B 1 312 ? 27.906 16.359 -9.016 1 57.84 312 GLY B N 1
ATOM 4540 C CA . GLY B 1 312 ? 28.797 17.406 -9.469 1 57.84 312 GLY B CA 1
ATOM 4541 C C . GLY B 1 312 ? 30.266 17.062 -9.312 1 57.84 312 GLY B C 1
ATOM 4542 O O . GLY B 1 312 ? 31.141 17.781 -9.805 1 57.84 312 GLY B O 1
ATOM 4543 N N . ASN B 1 313 ? 30.688 16.125 -8.398 1 43.69 313 ASN B N 1
ATOM 4544 C CA . ASN B 1 313 ? 32.094 15.688 -8.383 1 43.69 313 ASN B CA 1
ATOM 4545 C C . ASN B 1 313 ? 32.312 14.531 -9.359 1 43.69 313 ASN B C 1
ATOM 4547 O O . ASN B 1 313 ? 31.484 13.633 -9.477 1 43.69 313 ASN B O 1
#

InterPro domains:
  IPR000600 ROK family [PF00480] (5-302)
  IPR000600 ROK family [PTHR18964] (4-301)
  IPR043129 ATPase, nucleotide binding domain [SSF53067] (1-306)
  IPR049874 ROK, conserved site [PS01125] (135-162)

Secondary structure (DSSP, 8-state):
--EEEEEEE-SSEEEEEEEETTT--EEE---EE--GGG-HHHHHHHHHHHHHHHHHH---SEEEEEESSEEETTTTEEEE--TTSTT-TT-BHHHHHHHHH-S-EEEEEHHHHHHHHHHHHSTTTT-SEEEEEEESSSEEEEEEETTEE---TTS-TT-TTSSB-GGGTTPBPTTS-BSBTHHHHSHHHHHHHHHHT--TTS---SSHHHHHHHHHTT-HHHHHHHHHHHHHHHHHHHHHHHHH--SEEEEESGGGGS-HHHHHHHHHHHHHHS-GGGTT--EEE---TTHHHHHHHHHHHHHHHHHHHHHH-/--EEEEEEE-SSEEEEEEEETTT--EEE---EE--GGG-HHHHHHHHHHHHHHHHHH---SEEEEEESSEEETTTTEEEE--TTSTT-TT-BHHHHHHHHH-S-EEEEEHHHHHHHHHHHHSTTTT-SEEEEEEESSSEEEEEEETTEE---TTS-TT-TTSSB-GGGTTPBPTTS-BSBTHHHHSHHHHHHHHHHT--TTS---SSHHHHHHHHHTT-HHHHHHHHHHHHHHHHHHHHHHHHH--SEEEEESGGGGS-HHHHHHHHHHHHHHS-GGGTT--EEE---TTHHHHHHHHHHHHHHHHHHHHHH-

Nearest PDB structures (foldseek):
  5nck-assembly1_B  TM=9.096E-01  e=5.062E-26  Fusobacterium nucleatum
  2yhy-assembly1_A  TM=8.418E-01  e=6.688E-27  Homo sapiens
  2yhw-assembly1_A-2  TM=8.561E-01  e=3.187E-26  Homo sapiens
  3bp8-assembly2_A  TM=8.526E-01  e=1.885E-21  unclassified
  7p9y-assembly1_AAA  TM=8.372E-01  e=1.496E-21  Saccharomyces cerevisiae S288C